Protein 2NUG (pdb70)

Secondary structure (DSSP, 8-state):
-HHHHHHHHT---SSHHHHHHHHB-TTT-SSS-SHHHHHHHHHHHHHHHHHHHHHT-TT--HHHHHHHHHHHTSHHHHHHHHHTTTGGGT-BS-TT---HHHHHHHHHHHHHHHHHHTTS-HHHHHHHHHHHHHHHHHHHHHTT-SPP-HHHHHHHHHHHHHS---EEEEEEEES-GGG-EEEEEEEETTEEEEEEESSHHHHHHHHHHHHHHHH-/-HHHHHHHHT---SSHHHHHHHHB-TTT-SSS-SHHHHHHHHHHHHHHHHHHHHHT-TT--HHHHHHHHHHHTSHHHHHHHHHTTTGGGT-BS-TT---HHHHHHHHHHHHHHHHHHTTS-HHHHHHHHHHHHHHHHHHHHHTT-S---HHHHHHHHHHHHHS---EEEEEEEES-GGG-EEEEEEEETTEEEEEEESSHHHHHHHHHHHHHHHHHT-

B-factor: mean 33.01, std 14.07, range [10.71, 100.24]

Foldseek 3Di:
DVVLLCVLLVHDFPDVLLQVLLQEDCVQPVPRHQPVLLVVLLVLVLVLQLVLQCVVVVPDDCVVSVLLSVQCSDLVNLLVLCVSSVSVVRHDDPPPPDDSVSSSSSSSSNLSSRCVRVVNPSVVSSVSVCVRPVVVSVCCVVVVVRDDQLQVVLQVVLCVVPVDHKDKDWDDWDDDPVAIKTKMWIDDDHQIFIAIDRDSSNRVSRNSVVSVVVVD/DVVLLCVLLVHDFPDVLLQLLLQEDCVQPVPRHQPVLLVVLLVLVLVLQLVLQCVVCVPDDCVVSVLLSVQCSDLVNLLVLCVSSVSVVRHDDPPPPDDSVSSSSSSSSNLSSRCVRVVNPSVVSSVSCCVRPVVVSVVCVVVVVGDDQLQVVLQVVLCVVPVDHKDKDWDDWDDDPVAIKTKMWIDDDPDIFIAIDRDSSRRVSRRSVVRVVVVVVD

Nearest PDB structures (foldseek):
  4m2z-assembly1_A  TM=9.885E-01  e=1.593E-30  Aquifex aeolicus VF5
  2ez6-assembly1_B  TM=8.522E-01  e=1.344E-29  Aquifex aeolicus
  1rc7-assembly1_A  TM=7.054E-01  e=2.836E-31  Aquifex aeolicus
  1yz9-assembly1_B  TM=6.960E-01  e=2.785E-30  Aquifex aeolicus
  1yyw-assembly1_B  TM=7.011E-01  e=6.052E-28  Aquifex aeolicus

Sequence (434 aa):
MLEQLEKKLGYTFKDKSLLEKALTHVSYSKKEHYETLEFLGDALVNFFIVDLLVQYSPNKREGFLSPLKAYLISEEFFNLLAQKLELHKFIRIKRGKINETIIGDVFEALWAAVYIDSGRDANFTRELFYKLFKEDILSAIKEGRVKKDYKTILQEITQKRWKERPEYRLISVEGPHHKKKFIVEAKIKEYRTLGEGKSKKEAEQRAAEELIKLLEMLEQLEKKLGYTFKDKSLLEKALTHVSYSKKEHYETLEFLGDALVNFFIVDLLVQYSPNKREGFLSPLKAYLISEEFFNLLAQKLELHKFIRIKRGKINETIIGDVFEALWAAVYIDSGRDANFTRELFYKLFKEDILSAIKEGRVKKDYKTILQEITQKRWKERPEYRLISVEGPHHKKKFIVEAKIKEYRTLGEGKSKKEAEQRAAEELIKLLEES

Radius of gyration: 24.14 Å; Cα contacts (8 Å, |Δi|>4): 653; chains: 2; bounding box: 55×58×57 Å

Solvent-accessible surface area: 23612 Å² total; per-residue (Å²): 163,32,111,100,0,12,167,68,1,55,35,97,4,189,64,84,46,27,0,56,43,0,0,8,19,22,58,133,35,154,178,79,14,1,24,10,7,35,19,0,0,43,6,0,0,27,0,0,0,0,0,0,6,5,75,116,26,80,144,76,96,55,58,94,1,45,78,26,36,65,21,0,41,30,80,62,9,2,16,85,7,2,118,100,0,57,1,95,120,20,15,82,15,141,215,78,92,60,81,105,69,13,28,4,29,0,0,15,0,0,0,0,0,0,0,40,20,32,62,48,44,0,35,75,0,20,87,13,0,16,167,28,0,51,126,49,0,30,32,5,45,173,117,53,124,15,128,109,74,64,58,54,65,0,64,102,45,0,63,171,124,68,163,79,157,11,116,43,119,82,79,34,57,105,42,68,158,163,130,69,93,30,45,2,17,0,62,8,97,151,86,113,19,98,7,89,5,171,48,106,134,48,0,29,70,112,0,0,56,76,0,17,131,91,23,158,140,23,136,93,0,11,176,65,1,57,31,99,4,192,63,77,35,25,0,57,55,0,0,7,30,36,75,133,34,165,181,70,25,2,23,20,12,35,20,0,0,44,5,0,0,25,0,0,0,0,0,0,5,4,66,106,26,72,126,72,96,54,56,97,1,44,77,24,36,66,21,0,41,31,80,83,8,3,21,85,7,2,118,112,1,56,0,81,109,4,15,74,18,142,229,80,114,59,64,85,65,17,29,4,29,0,0,14,0,0,0,0,0,0,0,39,19,33,62,45,47,0,35,83,0,21,87,18,0,14,172,26,0,48,122,53,0,22,28,1,39,161,113,55,128,28,123,127,67,54,57,56,64,0,63,102,38,0,57,172,128,70,176,74,151,17,103,58,128,82,76,44,59,94,48,63,158,168,144,74,78,25,42,3,15,0,56,5,84,149,66,114,18,100,7,95,8,139,43,114,141,51,0,29,40,111,0,0,51,84,0,15,100,58,7,134,149,92

Structure (mmCIF, N/CA/C/O backbone):
data_2NUG
#
_entry.id   2NUG
#
_cell.length_a   95.4
_cell.length_b   119.9
_cell.length_c   58.9
_cell.angle_alpha   90.0
_cell.angle_beta   90.0
_cell.angle_gamma   90.0
#
_symmetry.space_group_name_H-M   'P 21 21 2'
#
loop_
_entity.id
_entity.type
_entity.pdbx_description
1 polymer "5'-R(P*AP*AP*GP*GP*UP*CP*AP*UP*UP*CP*G)-3'"
2 polymer "5'-R(P*AP*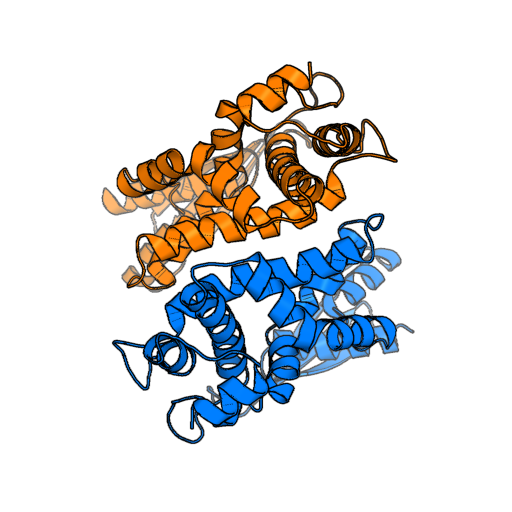GP*UP*GP*GP*CP*CP*UP*UP*GP*C)-3'"
3 polymer 'Ribonuclease III'
4 non-polymer 'MAGNESIUM ION'
5 water water
#
loop_
_atom_site.group_PDB
_atom_site.id
_atom_site.type_symbol
_atom_site.label_atom_id
_atom_site.label_alt_id
_atom_site.label_comp_id
_atom_site.label_asym_id
_atom_site.label_entity_id
_atom_site.label_seq_id
_atom_site.pdbx_PDB_ins_code
_atom_site.Cartn_x
_atom_site.Cartn_y
_atom_site.Cartn_z
_atom_site.occupancy
_atom_site.B_iso_or_equiv
_atom_site.auth_seq_id
_atom_site.auth_comp_id
_atom_site.auth_asym_id
_atom_site.auth_atom_id
_atom_site.pdbx_PDB_model_num
ATOM 1035 N N . MET E 3 3 ? 5.689 13.763 49.569 1.00 53.23 3 MET A N 1
ATOM 1036 C CA . MET E 3 3 ? 6.816 12.785 49.534 1.00 53.26 3 MET A CA 1
ATOM 1037 C C . MET E 3 3 ? 7.337 12.612 48.110 1.00 49.11 3 MET A C 1
ATOM 1038 O O . MET E 3 3 ? 6.561 12.568 47.156 1.00 48.92 3 MET A O 1
ATOM 1043 N N . LEU E 3 4 ? 8.656 12.504 47.984 1.00 45.24 4 LEU A N 1
ATOM 1044 C CA . LEU E 3 4 ? 9.322 12.352 46.695 1.00 42.43 4 LEU A CA 1
ATOM 1045 C C . LEU E 3 4 ? 8.844 11.178 45.843 1.00 39.81 4 LEU A C 1
ATOM 1046 O O . LEU E 3 4 ? 8.816 11.272 44.617 1.00 37.59 4 LEU A O 1
ATOM 1051 N N . GLU E 3 5 ? 8.481 10.070 46.482 1.00 35.29 5 GLU A N 1
ATOM 1052 C CA . GLU E 3 5 ? 8.031 8.891 45.748 1.00 36.26 5 GLU A CA 1
ATOM 1053 C C . GLU E 3 5 ? 6.803 9.177 44.894 1.00 33.13 5 GLU A C 1
ATOM 1054 O O . GLU E 3 5 ? 6.661 8.640 43.794 1.00 29.80 5 GLU A O 1
ATOM 1060 N N . GLN E 3 6 ? 5.911 10.014 45.410 1.00 32.10 6 GLN A N 1
ATOM 1061 C CA . GLN E 3 6 ? 4.699 10.358 44.682 1.00 32.77 6 GLN A CA 1
ATOM 1062 C C . GLN E 3 6 ? 5.031 11.131 43.409 1.00 31.47 6 GLN A C 1
ATOM 1063 O O . GLN E 3 6 ? 4.391 10.946 42.373 1.00 29.36 6 GLN A O 1
ATOM 1069 N N . LEU E 3 7 ? 6.031 12.002 43.486 1.00 27.48 7 LEU A N 1
ATOM 1070 C CA . LEU E 3 7 ? 6.428 12.768 42.308 1.00 26.82 7 LEU A CA 1
ATOM 1071 C C . LEU E 3 7 ? 7.104 11.846 41.292 1.00 25.56 7 LEU A C 1
ATOM 1072 O O . LEU E 3 7 ? 6.882 11.958 40.086 1.00 25.42 7 LEU A O 1
ATOM 1077 N N . GLU E 3 8 ? 7.934 10.930 41.780 1.00 26.62 8 GLU A N 1
ATOM 1078 C CA . GLU E 3 8 ? 8.614 10.000 40.886 1.00 25.79 8 GLU A CA 1
ATOM 1079 C C . GLU E 3 8 ? 7.575 9.169 40.141 1.00 25.47 8 GLU A C 1
ATOM 1080 O O . GLU E 3 8 ? 7.755 8.837 38.970 1.00 25.13 8 GLU A O 1
ATOM 1086 N N . LYS E 3 9 ? 6.485 8.836 40.823 1.00 28.61 9 LYS A N 1
ATOM 1087 C CA . LYS E 3 9 ? 5.424 8.051 40.202 1.00 28.68 9 LYS A CA 1
ATOM 1088 C C . LYS E 3 9 ? 4.752 8.850 39.084 1.00 25.58 9 LYS A C 1
ATOM 1089 O O . LYS E 3 9 ? 4.434 8.303 38.028 1.00 28.73 9 LYS A O 1
ATOM 1095 N N . LYS E 3 10 ? 4.535 10.142 39.319 1.00 25.28 10 LYS A N 1
ATOM 1096 C CA . LYS E 3 10 ? 3.912 11.002 38.313 1.00 25.33 10 LYS A CA 1
ATOM 1097 C C . LYS E 3 10 ? 4.845 11.185 37.121 1.00 27.17 10 LYS A C 1
ATOM 1098 O O . LYS E 3 10 ? 4.401 11.242 35.975 1.00 26.74 10 LYS A O 1
ATOM 1104 N N . LEU E 3 11 ? 6.140 11.288 37.404 1.00 24.63 11 LEU A N 1
ATOM 1105 C CA . LEU E 3 11 ? 7.152 11.469 36.363 1.00 27.10 11 LEU A CA 1
ATOM 1106 C C . LEU E 3 11 ? 7.406 10.194 35.576 1.00 28.20 11 LEU A C 1
ATOM 1107 O O . LEU E 3 11 ? 7.728 10.239 34.390 1.00 30.78 11 LEU A O 1
ATOM 1112 N N . GLY E 3 12 ? 7.267 9.058 36.247 1.00 26.07 12 GLY A N 1
ATOM 1113 C CA . GLY E 3 12 ? 7.525 7.787 35.599 1.00 27.48 12 GLY A CA 1
ATOM 1114 C C . GLY E 3 12 ? 9.022 7.521 35.632 1.00 28.11 12 GLY A C 1
ATOM 1115 O O . GLY E 3 12 ? 9.558 6.806 34.785 1.00 24.54 12 GLY A O 1
ATOM 1116 N N . TYR E 3 13 ? 9.701 8.107 36.615 1.00 23.00 13 TYR A N 1
ATOM 1117 C CA . TYR E 3 13 ? 11.143 7.924 36.763 1.00 22.41 13 TYR A CA 1
ATOM 1118 C C . TYR E 3 13 ? 11.551 7.904 38.225 1.00 23.81 13 TYR A C 1
ATOM 1119 O O . TYR E 3 13 ? 11.133 8.754 39.009 1.00 26.00 13 TYR A O 1
ATOM 1128 N N . THR E 3 14 ? 12.380 6.928 38.585 1.00 23.17 14 THR A N 1
ATOM 1129 C CA . THR E 3 14 ? 12.865 6.802 39.952 1.00 22.87 14 THR A CA 1
ATOM 1130 C C . THR E 3 14 ? 14.317 7.257 39.992 1.00 23.64 14 THR A C 1
ATOM 1131 O O . THR E 3 14 ? 15.155 6.746 39.249 1.00 22.38 14 THR A O 1
ATOM 1135 N N . PHE E 3 15 ? 14.611 8.225 40.853 1.00 23.44 15 PHE A N 1
ATOM 1136 C CA . PHE E 3 15 ? 15.969 8.740 40.966 1.00 24.96 15 PHE A CA 1
ATOM 1137 C C . PHE E 3 15 ? 16.916 7.800 41.693 1.00 24.37 15 PHE A C 1
ATOM 1138 O O . PHE E 3 15 ? 16.516 7.081 42.606 1.00 23.66 15 PHE A O 1
ATOM 1146 N N . LYS E 3 16 ? 18.178 7.807 41.273 1.00 20.43 16 LYS A N 1
ATOM 1147 C CA . LYS E 3 16 ? 19.195 7.005 41.935 1.00 21.98 16 LYS A CA 1
ATOM 1148 C C . LYS E 3 16 ? 19.705 7.886 43.074 1.00 27.42 16 LYS A C 1
ATOM 1149 O O . LYS E 3 16 ? 19.890 7.424 44.197 1.00 25.54 16 LYS A O 1
ATOM 1155 N N . ASP E 3 17 ? 19.926 9.164 42.772 1.00 27.78 17 ASP A N 1
ATOM 1156 C CA . ASP E 3 17 ? 20.400 10.127 43.768 1.00 25.46 17 ASP A CA 1
ATOM 1157 C C . ASP E 3 17 ? 19.226 11.022 44.161 1.00 26.61 17 ASP A C 1
ATOM 1158 O O . ASP E 3 17 ? 18.931 12.009 43.484 1.00 26.52 17 ASP A O 1
ATOM 1163 N N . LYS E 3 18 ? 18.561 10.673 45.257 1.00 27.73 18 LYS A N 1
ATOM 1164 C CA . LYS E 3 18 ? 17.409 11.431 45.732 1.00 28.25 18 LYS A CA 1
ATOM 1165 C C . LYS E 3 18 ? 17.736 12.892 46.038 1.00 28.68 18 LYS A C 1
ATOM 1166 O O . LYS E 3 18 ? 16.856 13.748 45.981 1.00 28.13 18 LYS A O 1
ATOM 1172 N N . SER E 3 19 ? 18.994 13.180 46.355 1.00 30.03 19 SER A N 1
ATOM 1173 C CA . SER E 3 19 ? 19.383 14.550 46.684 1.00 31.54 19 SER A CA 1
ATOM 1174 C C . SER E 3 19 ? 19.292 15.468 45.470 1.00 31.72 19 SER A C 1
ATOM 1175 O O . SER E 3 19 ? 19.125 16.680 45.606 1.00 28.92 19 SER A O 1
ATOM 1178 N N . LEU E 3 20 ? 19.400 14.880 44.283 1.00 30.19 20 LEU A N 1
ATOM 1179 C CA . LEU E 3 20 ? 19.323 15.630 43.040 1.00 27.75 20 LEU A CA 1
ATOM 1180 C C . LEU E 3 20 ? 17.881 16.103 42.849 1.00 25.12 20 LEU A C 1
ATOM 1181 O O . LEU E 3 20 ? 17.634 17.247 42.470 1.00 24.49 20 LEU A O 1
ATOM 1186 N N . LEU E 3 21 ? 16.928 15.217 43.122 1.00 21.88 21 LEU A N 1
ATOM 1187 C CA . LEU E 3 21 ? 15.520 15.562 43.003 1.00 21.83 21 LEU A CA 1
ATOM 1188 C C . LEU E 3 21 ? 15.167 16.608 44.060 1.00 21.57 21 LEU A C 1
ATOM 1189 O O . LEU E 3 21 ? 14.464 17.576 43.776 1.00 23.96 21 LEU A O 1
ATOM 1194 N N . GLU E 3 22 ? 15.668 16.415 45.279 1.00 24.89 22 GLU A N 1
ATOM 1195 C CA . GLU E 3 22 ? 15.405 17.355 46.367 1.00 26.31 22 GLU A CA 1
ATOM 1196 C C . GLU E 3 22 ? 15.914 18.749 46.019 1.00 22.64 22 GLU A C 1
ATOM 1197 O O . GLU E 3 22 ? 15.239 19.745 46.273 1.00 25.62 22 GLU A O 1
ATOM 1203 N N . LYS E 3 23 ? 17.104 18.812 45.435 1.00 24.48 23 LYS A N 1
ATOM 1204 C CA . LYS E 3 23 ? 17.703 20.086 45.046 1.00 25.48 23 LYS A CA 1
ATOM 1205 C C . LYS E 3 23 ? 16.812 20.819 44.040 1.00 22.74 23 LYS A C 1
ATOM 1206 O O . LYS E 3 23 ? 16.583 22.022 44.161 1.00 20.38 23 LYS A O 1
ATOM 1212 N N . ALA E 3 24 ? 16.308 20.085 43.051 1.00 19.89 24 ALA A N 1
ATOM 1213 C CA . ALA E 3 24 ? 15.450 20.666 42.021 1.00 19.46 24 ALA A CA 1
ATOM 1214 C C . ALA E 3 24 ? 14.161 21.263 42.582 1.00 24.01 24 ALA A C 1
ATOM 1215 O O . ALA E 3 24 ? 13.597 22.193 42.005 1.00 20.70 24 ALA A O 1
ATOM 1217 N N . LEU E 3 25 ? 13.700 20.728 43.708 1.00 19.71 25 LEU A N 1
ATOM 1218 C CA . LEU E 3 25 ? 12.459 21.194 44.329 1.00 22.36 25 LEU A CA 1
ATOM 1219 C C . LEU E 3 25 ? 12.664 22.254 45.414 1.00 23.24 25 LEU A C 1
ATOM 1220 O O . LEU E 3 25 ? 11.698 22.827 45.916 1.00 25.12 25 LEU A O 1
ATOM 1225 N N . THR E 3 26 ? 13.917 22.525 45.757 1.00 22.59 26 THR A N 1
ATOM 1226 C CA . THR E 3 26 ? 14.226 23.472 46.830 1.00 24.88 26 THR A CA 1
ATOM 1227 C C . THR E 3 26 ? 14.618 24.893 46.432 1.00 23.08 26 THR A C 1
ATOM 1228 O O . THR E 3 26 ? 15.594 25.101 45.714 1.00 23.16 26 THR A O 1
ATOM 1232 N N . HIS E 3 27 ? 13.864 25.869 46.933 1.00 23.25 27 HIS A N 1
ATOM 1233 C CA . HIS E 3 27 ? 14.131 27.277 46.654 1.00 24.42 27 HIS A CA 1
ATOM 1234 C C . HIS E 3 27 ? 15.311 27.753 47.513 1.00 28.84 27 HIS A C 1
ATOM 1235 O O . HIS E 3 27 ? 15.477 27.316 48.654 1.00 23.72 27 HIS A O 1
ATOM 1242 N N . VAL E 3 28 ? 16.123 28.649 46.957 1.00 26.15 28 VAL A N 1
ATOM 1243 C CA . VAL E 3 28 ? 17.304 29.164 47.644 1.00 31.49 28 VAL A CA 1
ATOM 1244 C C . VAL E 3 28 ? 16.997 29.807 48.997 1.00 37.41 28 VAL A C 1
ATOM 1245 O O . VAL E 3 28 ? 17.844 29.809 49.892 1.00 32.55 28 VAL A O 1
ATOM 1249 N N . SER E 3 29 ? 15.788 30.338 49.155 1.00 39.39 29 SER A N 1
ATOM 1250 C CA . SER E 3 29 ? 15.405 30.969 50.414 1.00 43.88 29 SER A CA 1
ATOM 1251 C C . SER E 3 29 ? 15.215 29.903 51.484 1.00 44.98 29 SER A C 1
ATOM 1252 O O . SER E 3 29 ? 15.197 30.200 52.679 1.00 51.81 29 SER A O 1
ATOM 1255 N N . TYR E 3 30 ? 15.083 28.658 51.041 1.00 44.76 30 TYR A N 1
ATOM 1256 C CA . TYR E 3 30 ? 14.876 27.537 51.941 1.00 41.76 30 TYR A CA 1
ATOM 1257 C C . TYR E 3 30 ? 16.200 26.861 52.272 1.00 41.55 30 TYR A C 1
ATOM 1258 O O . TYR E 3 30 ? 16.367 26.292 53.351 1.00 41.85 30 TYR A O 1
ATOM 1267 N N . SER E 3 31 ? 17.141 26.935 51.333 1.00 35.41 31 SER A N 1
ATOM 1268 C CA . SER E 3 31 ? 18.461 26.340 51.505 1.00 31.21 31 SER A CA 1
ATOM 1269 C C . SER E 3 31 ? 19.468 27.019 50.583 1.00 36.70 31 SER A C 1
ATOM 1270 O O . SER E 3 31 ? 19.288 27.041 49.366 1.00 33.38 31 SER A O 1
ATOM 1273 N N . LYS E 3 32 ? 20.532 27.563 51.163 1.00 33.86 32 LYS A N 1
ATOM 1274 C CA . LYS E 3 32 ? 21.554 28.247 50.383 1.00 40.11 32 LYS A CA 1
ATOM 1275 C C . LYS E 3 32 ? 22.613 27.290 49.859 1.00 42.62 32 LYS A C 1
ATOM 1276 O O . LYS E 3 32 ? 23.445 27.668 49.035 1.00 46.63 32 LYS A O 1
ATOM 1282 N N . LYS E 3 33 ? 22.587 26.052 50.338 1.00 47.17 33 LYS A N 1
ATOM 1283 C CA . LYS E 3 33 ? 23.561 25.061 49.898 1.00 49.95 33 LYS A CA 1
ATOM 1284 C C . LYS E 3 33 ? 23.027 24.238 48.735 1.00 47.84 33 LYS A C 1
ATOM 1285 O O . LYS E 3 33 ? 23.651 24.165 47.677 1.00 50.19 33 LYS A O 1
ATOM 1291 N N . GLU E 3 34 ? 21.869 23.622 48.936 1.00 45.56 34 GLU A N 1
ATOM 1292 C CA . GLU E 3 34 ? 21.262 22.794 47.908 1.00 42.74 34 GLU A CA 1
ATOM 1293 C C . GLU E 3 34 ? 19.921 23.332 47.429 1.00 37.85 34 GLU A C 1
ATOM 1294 O O . GLU E 3 34 ? 18.877 23.050 48.013 1.00 34.70 34 GLU A O 1
ATOM 1300 N N . HIS E 3 35 ? 19.963 24.116 46.358 1.00 27.76 35 HIS A N 1
ATOM 1301 C CA . HIS E 3 35 ? 18.755 24.684 45.782 1.00 25.61 35 HIS A CA 1
ATOM 1302 C C . HIS E 3 35 ? 18.768 24.433 44.275 1.00 23.54 35 HIS A C 1
ATOM 1303 O O . HIS E 3 35 ? 19.742 23.906 43.737 1.00 23.13 35 HIS A O 1
ATOM 1310 N N . TYR E 3 36 ? 17.696 24.822 43.600 1.00 21.97 36 TYR A N 1
ATOM 1311 C CA . TYR E 3 36 ? 17.546 24.560 42.170 1.00 20.82 36 TYR A CA 1
ATOM 1312 C C . TYR E 3 36 ? 18.130 25.534 41.149 1.00 20.34 36 TYR A C 1
ATOM 1313 O O . TYR E 3 36 ? 18.044 25.268 39.955 1.00 20.68 36 TYR A O 1
ATOM 1322 N N . GLU E 3 37 ? 18.732 26.636 41.588 1.00 19.41 37 GLU A N 1
ATOM 1323 C CA . GLU E 3 37 ? 19.215 27.633 40.627 1.00 20.34 37 GLU A CA 1
ATOM 1324 C C . GLU E 3 37 ? 20.138 27.177 39.497 1.00 21.55 37 GLU A C 1
ATOM 1325 O O . GLU E 3 37 ? 19.968 27.621 38.355 1.00 21.55 37 GLU A O 1
ATOM 1331 N N . THR E 3 38 ? 21.107 26.309 39.785 1.00 17.72 38 THR A N 1
ATOM 1332 C CA . THR E 3 38 ? 22.010 25.852 38.733 1.00 19.01 38 THR A CA 1
ATOM 1333 C C . THR E 3 38 ? 21.322 24.836 37.821 1.00 21.64 38 THR A C 1
ATOM 1334 O O . THR E 3 38 ? 21.534 24.830 36.604 1.00 18.25 38 THR A O 1
ATOM 1338 N N . LEU E 3 39 ? 20.509 23.970 38.413 1.00 16.38 39 LEU A N 1
ATOM 1339 C CA . LEU E 3 39 ? 19.763 22.986 37.634 1.00 19.49 39 LEU A CA 1
ATOM 1340 C C . LEU E 3 39 ? 18.793 23.725 36.705 1.00 18.10 39 LEU A C 1
ATOM 1341 O O . LEU E 3 39 ? 18.565 23.309 35.569 1.00 17.07 39 LEU A O 1
ATOM 1346 N N . GLU E 3 40 ? 18.228 24.828 37.189 1.00 17.94 40 GLU A N 1
ATOM 1347 C CA . GLU E 3 40 ? 17.286 25.607 36.382 1.00 18.28 40 GLU A CA 1
ATOM 1348 C C . GLU E 3 40 ? 17.981 26.171 35.146 1.00 14.86 40 GLU A C 1
ATOM 1349 O O . GLU E 3 40 ? 17.417 26.200 34.047 1.00 16.69 40 GLU A O 1
ATOM 1355 N N . PHE E 3 41 ? 19.209 26.634 35.338 1.00 16.38 41 PHE A N 1
ATOM 1356 C CA . PHE E 3 41 ? 20.004 27.184 34.247 1.00 18.80 41 PHE A CA 1
ATOM 1357 C C . PHE E 3 41 ? 20.170 26.118 33.160 1.00 16.97 41 PHE A C 1
ATOM 1358 O O . PHE E 3 41 ? 19.972 26.380 31.969 1.00 17.03 41 PHE A O 1
ATOM 1366 N N . LEU E 3 42 ? 20.528 24.905 33.572 1.00 17.14 42 LEU A N 1
ATOM 1367 C CA . LEU E 3 42 ? 20.697 23.807 32.628 1.00 15.04 42 LEU A CA 1
ATOM 1368 C C . LEU E 3 42 ? 19.350 23.360 32.050 1.00 15.15 42 LEU A C 1
ATOM 1369 O O . LEU E 3 42 ? 19.239 23.080 30.851 1.00 16.45 42 LEU A O 1
ATOM 1374 N N . GLY E 3 43 ? 18.338 23.295 32.916 1.00 15.40 43 GLY A N 1
ATOM 1375 C CA . GLY E 3 43 ? 17.010 22.859 32.509 1.00 14.28 43 GLY A CA 1
ATOM 1376 C C . GLY E 3 43 ? 16.384 23.714 31.424 1.00 15.62 43 GLY A C 1
ATOM 1377 O O . GLY E 3 43 ? 15.693 23.207 30.535 1.00 15.55 43 GLY A O 1
ATOM 1378 N N . ASP E 3 44 ? 16.600 25.022 31.511 1.00 14.53 44 ASP A N 1
ATOM 1379 C CA . ASP E 3 44 ? 16.083 25.936 30.505 1.00 13.81 44 ASP A CA 1
ATOM 1380 C C . ASP E 3 44 ? 16.611 25.531 29.123 1.00 16.89 44 ASP A C 1
ATOM 1381 O O . ASP E 3 44 ? 15.846 25.411 28.171 1.00 15.08 44 ASP A O 1
ATOM 1386 N N . ALA E 3 45 ? 17.921 25.306 29.014 1.00 15.05 45 ALA A N 1
ATOM 1387 C CA . ALA E 3 45 ? 18.507 24.932 27.729 1.00 15.43 45 ALA A CA 1
ATOM 1388 C C . ALA E 3 45 ? 18.058 23.553 27.263 1.00 14.00 45 ALA A C 1
ATOM 1389 O O . ALA E 3 45 ? 17.840 23.335 26.073 1.00 16.05 45 ALA A O 1
ATOM 1391 N N . LEU E 3 46 ? 17.930 22.626 28.201 1.00 13.91 46 LEU A N 1
ATOM 1392 C CA . LEU E 3 46 ? 17.508 21.270 27.889 1.00 13.18 46 LEU A CA 1
ATOM 1393 C C . LEU E 3 46 ? 16.062 21.225 27.383 1.00 13.50 46 LEU A C 1
ATOM 1394 O O . LEU E 3 46 ? 15.781 20.685 26.312 1.00 16.34 46 LEU A O 1
ATOM 1399 N N . VAL E 3 47 ? 15.144 21.797 28.155 1.00 14.20 47 VAL A N 1
ATOM 1400 C CA . VAL E 3 47 ? 13.741 21.789 27.755 1.00 15.12 47 VAL A CA 1
ATOM 1401 C C . VAL E 3 47 ? 13.518 22.616 26.487 1.00 16.53 47 VAL A C 1
ATOM 1402 O O . VAL E 3 47 ? 12.721 22.231 25.632 1.00 17.30 47 VAL A O 1
ATOM 1406 N N . ASN E 3 48 ? 14.219 23.744 26.343 1.00 13.52 48 ASN A N 1
ATOM 1407 C CA . ASN E 3 48 ? 14.065 24.538 25.124 1.00 12.59 48 ASN A CA 1
ATOM 1408 C C . ASN E 3 48 ? 14.405 23.655 23.926 1.00 17.10 48 ASN A C 1
ATOM 1409 O O . ASN E 3 48 ? 13.720 23.688 22.909 1.00 16.55 48 ASN A O 1
ATOM 1414 N N . PHE E 3 49 ? 15.470 22.868 24.052 1.00 14.79 49 PHE A N 1
ATOM 1415 C CA . PHE E 3 49 ? 15.867 21.949 22.989 1.00 14.40 49 PHE A CA 1
ATOM 1416 C C . PHE E 3 49 ? 14.763 20.904 22.721 1.00 16.06 49 PHE A C 1
ATOM 1417 O O . PHE E 3 49 ? 14.432 20.634 21.560 1.00 17.33 49 PHE A O 1
ATOM 1425 N N . PHE E 3 50 ? 14.193 20.325 23.777 1.00 18.06 50 PHE A N 1
ATOM 1426 C CA . PHE E 3 50 ? 13.128 19.325 23.601 1.00 15.84 50 PHE A CA 1
ATOM 1427 C C . PHE E 3 50 ? 11.969 19.904 22.799 1.00 17.67 50 PHE A C 1
ATOM 1428 O O . PHE E 3 50 ? 11.449 19.257 21.890 1.00 17.43 50 PHE A O 1
ATOM 1436 N N . ILE E 3 51 ? 11.556 21.119 23.155 1.00 17.88 51 ILE A N 1
ATOM 1437 C CA . ILE E 3 51 ? 10.442 21.785 22.479 1.00 17.55 51 ILE A CA 1
ATOM 1438 C C . ILE E 3 51 ? 10.762 22.127 21.025 1.00 19.03 51 ILE A C 1
ATOM 1439 O O . ILE E 3 51 ? 9.967 21.855 20.122 1.00 19.11 51 ILE A O 1
ATOM 1444 N N . VAL E 3 52 ? 11.921 22.734 20.793 1.00 14.13 52 VAL A N 1
ATOM 1445 C CA . VAL E 3 52 ? 12.302 23.095 19.438 1.00 16.27 52 VAL A CA 1
ATOM 1446 C C . VAL E 3 52 ? 12.394 21.859 18.545 1.00 18.50 52 VAL A C 1
ATOM 1447 O O . VAL E 3 52 ? 11.962 21.883 17.388 1.00 18.68 52 VAL A O 1
ATOM 1451 N N . ASP E 3 53 ? 12.944 20.774 19.081 1.00 18.74 53 ASP A N 1
ATOM 1452 C CA . ASP E 3 53 ? 13.084 19.553 18.298 1.00 19.45 53 ASP A CA 1
ATOM 1453 C C . ASP E 3 53 ? 11.710 19.009 17.932 1.00 19.04 53 ASP A C 1
ATOM 1454 O O . ASP E 3 53 ? 11.477 18.584 16.797 1.00 20.35 53 ASP A O 1
ATOM 1459 N N . LEU E 3 54 ? 10.788 19.045 18.886 1.00 17.88 54 LEU A N 1
ATOM 1460 C CA . LEU E 3 54 ? 9.440 18.545 18.619 1.00 17.53 54 LEU A CA 1
ATOM 1461 C C . LEU E 3 54 ? 8.768 19.388 17.537 1.00 21.14 54 LEU A C 1
ATOM 1462 O O . LEU E 3 54 ? 8.101 18.855 16.653 1.00 19.89 54 LEU A O 1
ATOM 1467 N N . LEU E 3 55 ? 8.951 20.703 17.596 1.00 18.79 55 LEU A N 1
ATOM 1468 C CA . LEU E 3 55 ? 8.346 21.582 16.600 1.00 21.16 55 LEU A CA 1
ATOM 1469 C C . LEU E 3 55 ? 8.874 21.284 15.200 1.00 23.95 55 LEU A C 1
ATOM 1470 O O . LEU E 3 55 ? 8.104 21.164 14.244 1.00 19.37 55 LEU A O 1
ATOM 1475 N N . VAL E 3 56 ? 10.189 21.161 15.075 1.00 19.90 56 VAL A N 1
ATOM 1476 C CA . VAL E 3 56 ? 10.786 20.885 13.774 1.00 19.48 56 VAL A CA 1
ATOM 1477 C C . VAL E 3 56 ? 10.426 19.492 13.264 1.00 23.45 56 VAL A C 1
ATOM 1478 O O . VAL E 3 56 ? 10.201 19.303 12.064 1.00 26.08 56 VAL A O 1
ATOM 1482 N N . GLN E 3 57 ? 10.363 18.523 14.171 1.00 23.09 57 GLN A N 1
ATOM 1483 C CA . GLN E 3 57 ? 10.018 17.155 13.792 1.00 25.89 57 GLN A CA 1
ATOM 1484 C C . GLN E 3 57 ? 8.649 17.071 13.118 1.00 28.67 57 GLN A C 1
ATOM 1485 O O . GLN E 3 57 ? 8.473 16.339 12.146 1.00 29.41 57 GLN A O 1
ATOM 1491 N N . TYR E 3 58 ? 7.678 17.813 13.640 1.00 26.03 58 TYR A N 1
ATOM 1492 C CA . TYR E 3 58 ? 6.329 17.784 13.082 1.00 33.42 58 TYR A CA 1
ATOM 1493 C C . TYR E 3 58 ? 6.020 18.837 12.025 1.00 39.13 58 TYR A C 1
ATOM 1494 O O . TYR E 3 58 ? 4.884 18.938 11.554 1.00 40.53 58 TYR A O 1
ATOM 1503 N N . SER E 3 59 ? 7.036 19.609 11.650 1.00 36.86 59 SER A N 1
ATOM 1504 C CA . SER E 3 59 ? 6.909 20.643 10.625 1.00 37.40 59 SER A CA 1
ATOM 1505 C C . SER E 3 59 ? 8.300 20.869 10.032 1.00 39.84 59 SER A C 1
ATOM 1506 O O . SER E 3 59 ? 8.815 21.988 10.024 1.00 32.97 59 SER A O 1
ATOM 1509 N N . PRO E 3 60 ? 8.924 19.796 9.521 1.00 39.81 60 PRO A N 1
ATOM 1510 C CA . PRO E 3 60 ? 10.261 19.832 8.923 1.00 41.63 60 PRO A CA 1
ATOM 1511 C C . PRO E 3 60 ? 10.442 20.852 7.806 1.00 46.05 60 PRO A C 1
ATOM 1512 O O . PRO E 3 60 ? 11.543 21.363 7.596 1.00 46.96 60 PRO A O 1
ATOM 1516 N N . ASN E 3 61 ? 9.363 21.145 7.087 1.00 48.14 61 ASN A N 1
ATOM 1517 C CA . ASN E 3 61 ? 9.438 22.082 5.973 1.00 47.48 61 ASN A CA 1
ATOM 1518 C C . ASN E 3 61 ? 8.917 23.480 6.277 1.00 44.18 61 ASN A C 1
ATOM 1519 O O . ASN E 3 61 ? 8.738 24.287 5.365 1.00 43.32 61 ASN A O 1
ATOM 1524 N N . LYS E 3 62 ? 8.676 23.771 7.552 1.00 39.33 62 LYS A N 1
ATOM 1525 C CA . LYS E 3 62 ? 8.194 25.091 7.939 1.00 33.84 62 LYS A CA 1
ATOM 1526 C C . LYS E 3 62 ? 9.369 25.987 8.324 1.00 32.65 62 LYS A C 1
ATOM 1527 O O . LYS E 3 62 ? 10.352 25.526 8.909 1.00 29.74 62 LYS A O 1
ATOM 1533 N N . ARG E 3 63 ? 9.258 27.269 7.994 1.00 30.79 63 ARG A N 1
ATOM 1534 C CA . ARG E 3 63 ? 10.319 28.225 8.284 1.00 31.36 63 ARG A CA 1
ATOM 1535 C C . ARG E 3 63 ? 10.360 28.683 9.739 1.00 31.19 63 ARG A C 1
ATOM 1536 O O . ARG E 3 63 ? 9.428 28.453 10.514 1.00 26.37 63 ARG A O 1
ATOM 1544 N N . GLU E 3 64 ? 11.465 29.330 10.095 1.00 26.93 64 GLU A N 1
ATOM 1545 C CA . GLU E 3 64 ? 11.680 29.839 11.441 1.00 27.83 64 GLU A CA 1
ATOM 1546 C C . GLU E 3 64 ? 10.612 30.861 11.831 1.00 25.27 64 GLU A C 1
ATOM 1547 O O . GLU E 3 64 ? 10.269 30.999 13.007 1.00 24.83 64 GLU A O 1
ATOM 1553 N N . GLY E 3 65 ? 10.088 31.574 10.837 1.00 24.23 65 GLY A N 1
ATOM 1554 C CA . GLY E 3 65 ? 9.067 32.577 11.086 1.00 23.49 65 GLY A CA 1
ATOM 1555 C C . GLY E 3 65 ? 7.738 31.980 11.507 1.00 24.12 65 GLY A C 1
ATOM 1556 O O . GLY E 3 65 ? 6.894 32.660 12.085 1.00 26.52 65 GLY A O 1
ATOM 1557 N N . PHE E 3 66 ? 7.544 30.703 11.206 1.00 27.09 66 PHE A N 1
ATOM 1558 C CA . PHE E 3 66 ? 6.317 30.011 11.577 1.00 27.28 66 PHE A CA 1
ATOM 1559 C C . PHE E 3 66 ? 6.516 29.300 12.914 1.00 27.43 66 PHE A C 1
ATOM 1560 O O . PHE E 3 66 ? 5.670 29.368 13.808 1.00 26.65 66 PHE A O 1
ATOM 1568 N N . LEU E 3 67 ? 7.657 28.631 13.043 1.00 21.49 67 LEU A N 1
ATOM 1569 C CA . LEU E 3 67 ? 7.985 27.868 14.239 1.00 21.35 67 LEU A CA 1
ATOM 1570 C C . LEU E 3 67 ? 8.406 28.670 15.466 1.00 21.54 67 LEU A C 1
ATOM 1571 O O . LEU E 3 67 ? 8.082 28.292 16.591 1.00 21.83 67 LEU A O 1
ATOM 1576 N N . SER E 3 68 ? 9.124 29.770 15.265 1.00 22.20 68 SER A N 1
ATOM 1577 C CA . SER E 3 68 ? 9.592 30.547 16.409 1.00 24.39 68 SER A CA 1
ATOM 1578 C C . SER E 3 68 ? 8.479 31.151 17.260 1.00 23.24 68 SER A C 1
ATOM 1579 O O . SER E 3 68 ? 8.583 31.175 18.483 1.00 22.27 68 SER A O 1
ATOM 1582 N N . PRO E 3 69 ? 7.403 31.658 16.630 1.00 24.01 69 PRO A N 1
ATOM 1583 C CA . PRO E 3 69 ? 6.314 32.235 17.426 1.00 23.41 69 PRO A CA 1
ATOM 1584 C C . PRO E 3 69 ? 5.701 31.164 18.332 1.00 22.87 69 PRO A C 1
ATOM 1585 O O . PRO E 3 69 ? 5.289 31.447 19.456 1.00 24.38 69 PRO A O 1
ATOM 1589 N N . LEU E 3 70 ? 5.639 29.932 17.829 1.00 21.69 70 LEU A N 1
ATOM 1590 C CA . LEU E 3 70 ? 5.106 28.818 18.604 1.00 19.59 70 LEU A CA 1
ATOM 1591 C C . LEU E 3 70 ? 6.060 28.528 19.764 1.00 18.46 70 LEU A C 1
ATOM 1592 O O . LEU E 3 70 ? 5.646 28.393 20.912 1.00 18.81 70 LEU A O 1
ATOM 1597 N N . LYS E 3 71 ? 7.345 28.431 19.443 1.00 20.19 71 LYS A N 1
ATOM 1598 C CA . LYS E 3 71 ? 8.376 28.180 20.441 1.00 16.86 71 LYS A CA 1
ATOM 1599 C C . LYS E 3 71 ? 8.328 29.231 21.547 1.00 17.08 71 LYS A C 1
ATOM 1600 O O . LYS E 3 71 ? 8.403 28.903 22.727 1.00 17.33 71 LYS A O 1
ATOM 1606 N N . ALA E 3 72 ? 8.202 30.494 21.148 1.00 18.53 72 ALA A N 1
ATOM 1607 C CA . ALA E 3 72 ? 8.185 31.613 22.087 1.00 18.94 72 ALA A CA 1
ATOM 1608 C C . ALA E 3 72 ? 7.167 31.442 23.203 1.00 19.08 72 ALA A C 1
ATOM 1609 O O . ALA E 3 72 ? 7.403 31.865 24.336 1.00 18.75 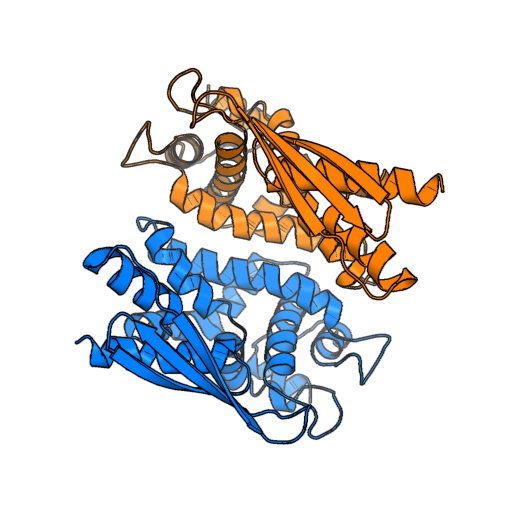72 ALA A O 1
ATOM 1611 N N . TYR E 3 73 ? 6.033 30.825 22.884 1.00 18.69 73 TYR A N 1
ATOM 1612 C CA . TYR E 3 73 ? 5.017 30.595 23.897 1.00 17.63 73 TYR A CA 1
ATOM 1613 C C . TYR E 3 73 ? 5.251 29.271 24.629 1.00 16.77 73 TYR A C 1
ATOM 1614 O O . TYR E 3 73 ? 5.128 29.199 25.851 1.00 20.14 73 TYR A O 1
ATOM 1623 N N . LEU E 3 74 ? 5.606 28.237 23.874 1.00 16.58 74 LEU A N 1
ATOM 1624 C CA . LEU E 3 74 ? 5.814 26.911 24.441 1.00 16.80 74 LEU A CA 1
ATOM 1625 C C . LEU E 3 74 ? 6.996 26.756 25.401 1.00 19.82 74 LEU A C 1
ATOM 1626 O O . LEU E 3 74 ? 7.049 25.785 26.160 1.00 21.18 74 LEU A O 1
ATOM 1631 N N . ILE E 3 75 ? 7.938 27.695 25.380 1.00 16.27 75 ILE A N 1
ATOM 1632 C CA . ILE E 3 75 ? 9.064 27.616 26.314 1.00 17.35 75 ILE A CA 1
ATOM 1633 C C . ILE E 3 75 ? 8.899 28.701 27.380 1.00 19.57 75 ILE A C 1
ATOM 1634 O O . ILE E 3 75 ? 9.795 28.932 28.195 1.00 18.56 75 ILE A O 1
ATOM 1639 N N . SER E 3 76 ? 7.740 29.357 27.378 1.00 17.37 76 SER A N 1
ATOM 1640 C CA . SER E 3 76 ? 7.465 30.427 28.334 1.00 17.32 76 SER A CA 1
ATOM 1641 C C . SER E 3 76 ? 7.110 29.918 29.720 1.00 16.33 76 SER A C 1
ATOM 1642 O O . SER E 3 76 ? 6.635 28.794 29.894 1.00 18.18 76 SER A O 1
ATOM 1645 N N . GLU E 3 77 ? 7.340 30.768 30.713 1.00 20.01 77 GLU A N 1
ATOM 1646 C CA . GLU E 3 77 ? 7.030 30.441 32.094 1.00 18.03 77 GLU A CA 1
ATOM 1647 C C . GLU E 3 77 ? 5.551 30.069 32.204 1.00 21.38 77 GLU A C 1
ATOM 1648 O O . GLU E 3 77 ? 5.190 29.131 32.915 1.00 22.28 77 GLU A O 1
ATOM 1654 N N . GLU E 3 78 ? 4.698 30.802 31.496 1.00 20.99 78 GLU A N 1
ATOM 1655 C CA . GLU E 3 78 ? 3.269 30.513 31.557 1.00 22.03 78 GLU A CA 1
ATOM 1656 C C . GLU E 3 78 ? 2.954 29.100 31.095 1.00 20.35 78 GLU A C 1
ATOM 1657 O O . GLU E 3 78 ? 2.224 28.374 31.768 1.00 20.00 78 GLU A O 1
ATOM 1663 N N . PHE E 3 79 ? 3.496 28.701 29.948 1.00 18.98 79 PHE A N 1
ATOM 1664 C CA . PHE E 3 79 ? 3.207 27.365 29.465 1.00 18.16 79 PHE A CA 1
ATOM 1665 C C . PHE E 3 79 ? 3.797 26.298 30.386 1.00 20.24 79 PHE A C 1
ATOM 1666 O O . PHE E 3 79 ? 3.184 25.252 30.606 1.00 19.37 79 PHE A O 1
ATOM 1674 N N . PHE E 3 80 ? 4.982 26.554 30.937 1.00 19.28 80 PHE A N 1
ATOM 1675 C CA . PHE E 3 80 ? 5.584 25.575 31.839 1.00 19.42 80 PHE A CA 1
ATOM 1676 C C . PHE E 3 80 ? 4.714 25.387 33.080 1.00 20.88 80 PHE A C 1
ATOM 1677 O O . PHE E 3 80 ? 4.663 24.300 33.643 1.00 18.38 80 PHE A O 1
ATOM 1685 N N . ASN E 3 81 ? 4.034 26.445 33.514 1.00 18.08 81 ASN A N 1
ATOM 1686 C CA . ASN E 3 81 ? 3.157 26.323 34.674 1.00 21.66 81 ASN A CA 1
ATOM 1687 C C . ASN E 3 81 ? 1.992 25.398 34.327 1.00 21.21 81 ASN A C 1
ATOM 1688 O O . ASN E 3 81 ? 1.529 24.632 35.167 1.00 22.70 81 ASN A O 1
ATOM 1693 N N . LEU E 3 82 ? 1.531 25.462 33.084 1.00 19.08 82 LEU A N 1
ATOM 1694 C CA . LEU E 3 82 ? 0.425 24.608 32.656 1.00 21.02 82 LEU A CA 1
ATOM 1695 C C . LEU E 3 82 ? 0.882 23.146 32.618 1.00 23.96 82 LEU A C 1
ATOM 1696 O O . LEU E 3 82 ? 0.161 22.252 33.060 1.00 22.58 82 LEU A O 1
ATOM 1701 N N . LEU E 3 83 ? 2.086 22.904 32.108 1.00 22.61 83 LEU A N 1
ATOM 1702 C CA . LEU E 3 83 ? 2.608 21.542 32.052 1.00 20.76 83 LEU A CA 1
ATOM 1703 C C . LEU E 3 83 ? 2.861 21.022 33.464 1.00 21.32 83 LEU A C 1
ATOM 1704 O O . LEU E 3 83 ? 2.629 19.846 33.756 1.00 25.94 83 LEU A O 1
ATOM 1709 N N . ALA E 3 84 ? 3.329 21.904 34.342 1.00 24.07 84 ALA A N 1
ATOM 1710 C CA . ALA E 3 84 ? 3.630 21.527 35.723 1.00 25.69 84 ALA A CA 1
ATOM 1711 C C . ALA E 3 84 ? 2.398 21.050 36.487 1.00 29.99 84 ALA A C 1
ATOM 1712 O O . ALA E 3 84 ? 2.503 20.208 37.378 1.00 25.36 84 ALA A O 1
ATOM 1714 N N . GLN E 3 85 ? 1.234 21.595 36.143 1.00 33.93 85 GLN A N 1
ATOM 1715 C CA . GLN E 3 85 ? -0.005 21.210 36.808 1.00 38.70 85 GLN A CA 1
ATOM 1716 C C . GLN E 3 85 ? -0.207 19.703 36.748 1.00 39.68 85 GLN A C 1
ATOM 1717 O O . GLN E 3 85 ? -0.656 19.091 37.716 1.00 42.24 85 GLN A O 1
ATOM 1723 N N . LYS E 3 86 ? 0.134 19.109 35.609 1.00 38.22 86 LYS A N 1
ATOM 1724 C CA . LYS E 3 86 ? -0.009 17.672 35.424 1.00 42.29 86 LYS A CA 1
ATOM 1725 C C . LYS E 3 86 ? 0.799 16.896 36.456 1.00 43.02 86 LYS A C 1
ATOM 1726 O O . LYS E 3 86 ? 0.521 15.726 36.719 1.00 47.03 86 LYS A O 1
ATOM 1732 N N . LEU E 3 87 ? 1.798 17.549 37.042 1.00 34.84 87 LEU A N 1
ATOM 1733 C CA . LEU E 3 87 ? 2.638 16.908 38.044 1.00 32.72 87 LEU A CA 1
ATOM 1734 C C . LEU E 3 87 ? 2.323 17.412 39.451 1.00 28.39 87 LEU A C 1
ATOM 1735 O O . LEU E 3 87 ? 2.956 16.985 40.417 1.00 27.91 87 LEU A O 1
ATOM 1740 N N . GLU E 3 88 ? 1.344 18.310 39.563 1.00 29.63 88 GLU A N 1
ATOM 1741 C CA . GLU E 3 88 ? 0.979 18.892 40.858 1.00 29.27 88 GLU A CA 1
ATOM 1742 C C . GLU E 3 88 ? 2.281 19.337 41.503 1.00 29.46 88 GLU A C 1
ATOM 1743 O O . GLU E 3 88 ? 2.456 19.261 42.716 1.00 25.50 88 GLU A O 1
ATOM 1749 N N . LEU E 3 89 ? 3.195 19.803 40.662 1.00 31.87 89 LEU A N 1
ATOM 1750 C CA . LEU E 3 89 ? 4.511 20.230 41.102 1.00 32.78 89 LEU A CA 1
ATOM 1751 C C . LEU E 3 89 ? 4.495 21.134 42.332 1.00 33.09 89 LEU A C 1
ATOM 1752 O O . LEU E 3 89 ? 5.342 21.001 43.217 1.00 31.06 89 LEU A O 1
ATOM 1757 N N . HIS E 3 90 ? 3.524 22.038 42.404 1.00 32.74 90 HIS A N 1
ATOM 1758 C CA . HIS E 3 90 ? 3.445 22.961 43.532 1.00 35.92 90 HIS A CA 1
ATOM 1759 C C . HIS E 3 90 ? 3.432 22.289 44.906 1.00 37.96 90 HIS A C 1
ATOM 1760 O O . HIS E 3 90 ? 3.909 22.867 45.881 1.00 38.30 90 HIS A O 1
ATOM 1767 N N . LYS E 3 91 ? 2.900 21.073 44.994 1.00 39.29 91 LYS A N 1
ATOM 1768 C CA . LYS E 3 91 ? 2.838 20.387 46.281 1.00 39.47 91 LYS A CA 1
ATOM 1769 C C . LYS E 3 91 ? 4.141 19.719 46.717 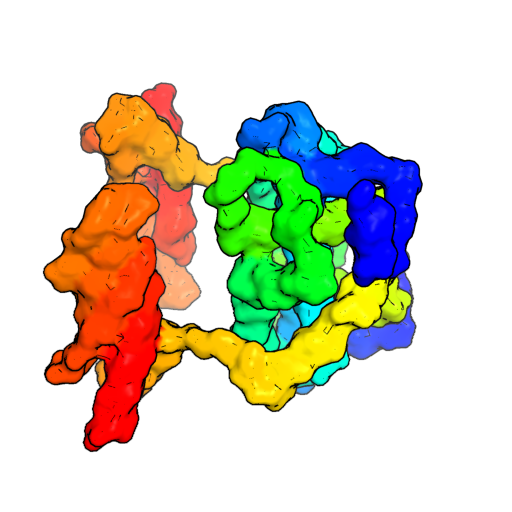1.00 38.53 91 LYS A C 1
ATOM 1770 O O . LYS E 3 91 ? 4.225 19.186 47.821 1.00 36.18 91 LYS A O 1
ATOM 1776 N N . PHE E 3 92 ? 5.159 19.758 45.865 1.00 32.11 92 PHE A N 1
ATOM 1777 C CA . PHE E 3 92 ? 6.441 19.131 46.188 1.00 31.73 92 PHE A CA 1
ATOM 1778 C C . PHE E 3 92 ? 7.564 20.138 46.411 1.00 29.11 92 PHE A C 1
ATOM 1779 O O . PHE E 3 92 ? 8.645 19.779 46.876 1.00 30.40 92 PHE A O 1
ATOM 1787 N N . ILE E 3 93 ? 7.303 21.394 46.076 1.00 29.77 93 ILE A N 1
ATOM 1788 C CA . ILE E 3 93 ? 8.303 22.445 46.211 1.00 26.73 93 ILE A CA 1
ATOM 1789 C C . ILE E 3 93 ? 8.613 22.788 47.665 1.00 32.11 93 ILE A C 1
ATOM 1790 O O . ILE E 3 93 ? 7.708 22.997 48.475 1.00 28.84 93 ILE A O 1
ATOM 1795 N N . ARG E 3 94 ? 9.901 22.831 47.988 1.00 26.98 94 ARG A N 1
ATOM 1796 C CA . ARG E 3 94 ? 10.337 23.153 49.339 1.00 30.95 94 ARG A CA 1
ATOM 1797 C C . ARG E 3 94 ? 10.648 24.637 49.430 1.00 29.31 94 ARG A C 1
ATOM 1798 O O . ARG E 3 94 ? 11.682 25.110 48.955 1.00 28.17 94 ARG A O 1
ATOM 1806 N N . ILE E 3 95 ? 9.719 25.365 50.033 1.00 33.16 95 ILE A N 1
ATOM 1807 C CA . ILE E 3 95 ? 9.830 26.804 50.200 1.00 34.01 95 ILE A CA 1
ATOM 1808 C C . ILE E 3 95 ? 8.780 27.197 51.235 1.00 39.46 95 ILE A C 1
ATOM 1809 O O . ILE E 3 95 ? 7.798 26.476 51.428 1.00 37.72 95 ILE A O 1
ATOM 1814 N N . LYS E 3 96 ? 8.986 28.329 51.899 1.00 42.87 96 LYS A N 1
ATOM 1815 C CA . LYS E 3 96 ? 8.050 28.790 52.917 1.00 54.13 96 LYS A CA 1
ATOM 1816 C C . LYS E 3 96 ? 6.615 28.768 52.401 1.00 56.09 96 LYS A C 1
ATOM 1817 O O . LYS E 3 96 ? 6.344 29.145 51.260 1.00 54.06 96 LYS A O 1
ATOM 1823 N N . ARG E 3 97 ? 5.701 28.314 53.251 1.00 61.58 97 ARG A N 1
ATOM 1824 C CA . ARG E 3 97 ? 4.292 28.235 52.889 1.00 64.91 97 ARG A CA 1
ATOM 1825 C C . ARG E 3 97 ? 3.757 29.587 52.423 1.00 63.59 97 ARG A C 1
ATOM 1826 O O . ARG E 3 97 ? 3.958 30.608 53.082 1.00 63.56 97 ARG A O 1
ATOM 1834 N N . GLY E 3 98 ? 3.092 29.583 51.270 1.00 61.53 98 GLY A N 1
ATOM 1835 C CA . GLY E 3 98 ? 2.529 30.807 50.725 1.00 56.31 98 GLY A CA 1
ATOM 1836 C C . GLY E 3 98 ? 3.491 31.651 49.905 1.00 53.62 98 GLY A C 1
ATOM 1837 O O . GLY E 3 98 ? 3.129 32.733 49.444 1.00 49.76 98 GLY A O 1
ATOM 1838 N N . LYS E 3 99 ? 4.712 31.162 49.710 1.00 50.92 99 LYS A N 1
ATOM 1839 C CA . LYS E 3 99 ? 5.710 31.905 48.949 1.00 48.62 99 LYS A CA 1
ATOM 1840 C C . LYS E 3 99 ? 5.780 31.457 47.488 1.00 45.37 99 LYS A C 1
ATOM 1841 O O . LYS E 3 99 ? 6.447 32.086 46.667 1.00 44.47 99 LYS A O 1
ATOM 1847 N N . ILE E 3 100 ? 5.082 30.373 47.166 1.00 39.96 100 ILE A N 1
ATOM 1848 C CA . ILE E 3 100 ? 5.074 29.840 45.807 1.00 36.76 100 ILE A CA 1
ATOM 1849 C C . ILE E 3 100 ? 4.274 30.704 44.833 1.00 38.23 100 ILE A C 1
ATOM 1850 O O . ILE E 3 100 ? 3.155 31.114 45.133 1.00 39.69 100 ILE A O 1
ATOM 1855 N N . ASN E 3 101 ? 4.862 30.987 43.673 1.00 32.62 101 ASN A N 1
ATOM 1856 C CA . ASN E 3 101 ? 4.189 31.758 42.631 1.00 30.95 101 ASN A CA 1
ATOM 1857 C C . ASN E 3 101 ? 4.558 31.143 41.286 1.00 26.46 101 ASN A C 1
ATOM 1858 O O . ASN E 3 101 ? 5.280 30.150 41.243 1.00 28.09 101 ASN A O 1
ATOM 1863 N N . GLU E 3 102 ? 4.067 31.723 40.194 1.00 26.25 102 GLU A N 1
ATOM 1864 C CA . GLU E 3 102 ? 4.337 31.172 38.869 1.00 25.42 102 GLU A CA 1
ATOM 1865 C C . GLU E 3 102 ? 5.813 31.170 38.483 1.00 24.65 102 GLU A C 1
ATOM 1866 O O . GLU E 3 102 ? 6.266 30.291 37.750 1.00 21.70 102 GLU A O 1
ATOM 1872 N N . THR E 3 103 ? 6.562 32.147 38.980 1.00 20.98 103 THR A N 1
ATOM 1873 C CA . THR E 3 103 ? 7.986 32.225 38.684 1.00 22.20 103 THR A CA 1
ATOM 1874 C C . THR E 3 103 ? 8.687 30.999 39.261 1.00 23.77 103 THR A C 1
ATOM 1875 O O . THR E 3 103 ? 9.473 30.338 38.581 1.00 22.78 103 THR A O 1
ATOM 1879 N N . ILE E 3 104 ? 8.391 30.704 40.523 1.00 21.08 104 ILE A N 1
ATOM 1880 C CA . ILE E 3 104 ? 8.986 29.568 41.216 1.00 21.02 104 ILE A CA 1
ATOM 1881 C C . ILE E 3 104 ? 8.614 28.252 40.544 1.00 22.44 104 ILE A C 1
ATOM 1882 O O . ILE E 3 104 ? 9.470 27.404 40.308 1.00 20.65 104 ILE A O 1
ATOM 1887 N N . ILE E 3 105 ? 7.330 28.078 40.246 1.00 18.86 105 ILE A N 1
ATOM 1888 C CA . ILE E 3 105 ? 6.880 26.850 39.595 1.00 22.23 105 ILE A CA 1
ATOM 1889 C C . ILE E 3 105 ? 7.573 26.649 38.244 1.00 19.03 105 ILE A C 1
ATOM 1890 O O . ILE E 3 105 ? 7.975 25.534 37.902 1.00 20.52 105 ILE A O 1
ATOM 1895 N N . GLY E 3 106 ? 7.712 27.731 37.485 1.00 16.72 106 GLY A N 1
ATOM 1896 C CA . GLY E 3 106 ? 8.358 27.642 36.188 1.00 17.35 106 GLY A CA 1
ATOM 1897 C C . GLY E 3 106 ? 9.826 27.282 36.317 1.00 18.59 106 GLY A C 1
ATOM 1898 O O . GLY E 3 106 ? 10.359 26.522 35.505 1.00 18.09 106 GLY A O 1
ATOM 1899 N N . ASP E 3 107 ? 10.484 27.817 37.341 1.00 16.65 107 ASP A N 1
ATOM 1900 C CA . ASP E 3 107 ? 11.905 27.534 37.542 1.00 17.69 107 ASP A CA 1
ATOM 1901 C C . ASP E 3 107 ? 12.117 26.096 37.994 1.00 21.29 107 ASP A C 1
ATOM 1902 O O . ASP E 3 107 ? 13.041 25.431 37.532 1.00 16.86 107 ASP A O 1
ATOM 1907 N N . VAL E 3 108 ? 11.259 25.615 38.890 1.00 17.40 108 VAL A N 1
ATOM 1908 C CA . VAL E 3 108 ? 11.369 24.243 39.376 1.00 17.56 108 VAL A CA 1
ATOM 1909 C C . VAL E 3 108 ? 11.109 23.252 38.244 1.00 19.94 108 VAL A C 1
ATOM 1910 O O . VAL E 3 108 ? 11.745 22.199 38.174 1.00 20.00 108 VAL A O 1
ATOM 1914 N N . PHE E 3 109 ? 10.179 23.588 37.356 1.00 18.88 109 PHE A N 1
ATOM 1915 C CA . PHE E 3 109 ? 9.874 22.718 36.227 1.00 18.53 109 PHE A CA 1
ATOM 1916 C C . PHE E 3 109 ? 11.144 22.505 35.398 1.00 16.48 109 PHE A C 1
ATOM 1917 O O . PHE E 3 109 ? 11.484 21.380 35.036 1.00 15.96 109 PHE A O 1
ATOM 1925 N N . GLU E 3 110 ? 11.851 23.590 35.098 1.00 14.93 110 GLU A N 1
ATOM 1926 C CA . GLU E 3 110 ? 13.082 23.462 34.326 1.00 13.87 110 GLU A CA 1
ATOM 1927 C C . GLU E 3 110 ? 14.139 22.678 35.107 1.00 16.07 110 GLU A C 1
ATOM 1928 O O . GLU E 3 110 ? 14.803 21.797 34.555 1.00 17.77 110 GLU A O 1
ATOM 1934 N N . ALA E 3 111 ? 14.285 22.985 36.393 1.00 15.34 111 ALA A N 1
ATOM 1935 C CA . ALA E 3 111 ? 15.281 22.305 37.225 1.00 17.72 111 ALA A CA 1
ATOM 1936 C C . ALA E 3 111 ? 15.011 20.808 37.332 1.00 19.09 111 ALA A C 1
ATOM 1937 O O . ALA E 3 111 ? 15.937 19.998 37.355 1.00 15.82 111 ALA A O 1
ATOM 1939 N N . LEU E 3 112 ? 13.735 20.451 37.416 1.00 15.89 112 LEU A N 1
ATOM 1940 C CA . LEU E 3 112 ? 13.342 19.053 37.531 1.00 17.73 112 LEU A CA 1
ATOM 1941 C C . LEU E 3 112 ? 13.843 18.248 36.340 1.00 17.89 112 LEU A C 1
ATOM 1942 O O . LEU E 3 112 ? 14.334 17.128 36.493 1.00 17.30 112 LEU A O 1
ATOM 1947 N N . TRP E 3 113 ? 13.726 18.818 35.146 1.00 17.49 113 TRP A N 1
ATOM 1948 C CA . TRP E 3 113 ? 14.178 18.108 33.963 1.00 18.56 113 TRP A CA 1
ATOM 1949 C C . TRP E 3 113 ? 15.695 18.006 33.878 1.00 17.99 113 TRP A C 1
ATOM 1950 O O . TRP E 3 113 ? 16.223 17.010 33.379 1.00 15.40 113 TRP A O 1
ATOM 1961 N N . ALA E 3 114 ? 16.397 19.017 34.381 1.00 16.28 114 ALA A N 1
ATOM 1962 C CA . ALA E 3 114 ? 17.858 18.970 34.395 1.00 16.36 114 ALA A CA 1
ATOM 1963 C C . ALA E 3 114 ? 18.259 17.871 35.384 1.00 16.77 114 ALA A C 1
ATOM 1964 O O . ALA E 3 114 ? 19.252 17.174 35.181 1.00 18.97 114 ALA A O 1
ATOM 1966 N N . ALA E 3 115 ? 17.482 17.733 36.456 1.00 17.95 115 ALA A N 1
ATOM 1967 C CA . ALA E 3 115 ? 17.753 16.721 37.479 1.00 17.20 115 ALA A CA 1
ATOM 1968 C C . ALA E 3 115 ? 17.606 15.306 36.921 1.00 18.31 115 ALA A C 1
ATOM 1969 O O . ALA E 3 115 ? 18.416 14.427 37.216 1.00 17.51 115 ALA A O 1
ATOM 1971 N N . VAL E 3 116 ? 16.561 15.082 36.130 1.00 18.51 116 VAL A N 1
ATOM 1972 C CA . VAL E 3 116 ? 16.353 13.769 35.522 1.00 18.47 116 VAL A CA 1
ATOM 1973 C C . VAL E 3 116 ? 17.508 13.503 34.554 1.00 19.46 116 VAL A C 1
ATOM 1974 O O . VAL E 3 116 ? 18.084 12.410 34.519 1.00 16.19 116 VAL A O 1
ATOM 1978 N N . TYR E 3 117 ? 17.842 14.515 33.767 1.00 17.47 117 TYR A N 1
ATOM 1979 C CA . TYR E 3 117 ? 18.922 14.400 32.800 1.00 18.77 117 TYR A CA 1
ATOM 1980 C C . TYR E 3 117 ? 20.223 14.000 33.491 1.00 22.06 117 TYR A C 1
ATOM 1981 O O . TYR E 3 117 ? 20.887 13.046 33.078 1.00 16.38 117 TYR A O 1
ATOM 1990 N N . ILE E 3 11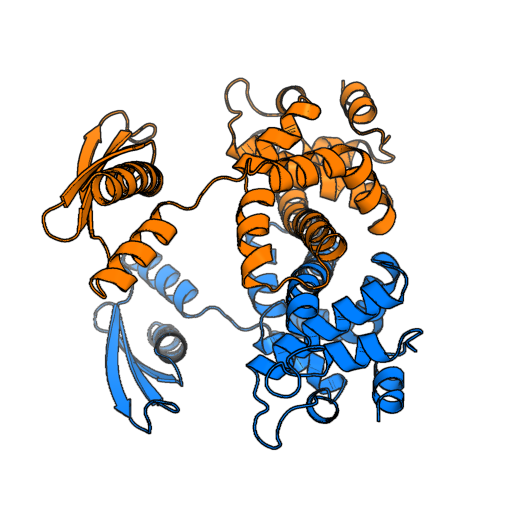8 ? 20.582 14.712 34.553 1.00 18.56 118 ILE A N 1
ATOM 1991 C CA . ILE E 3 118 ? 21.817 14.399 35.265 1.00 16.29 118 ILE A CA 1
ATOM 1992 C C . ILE E 3 118 ? 21.760 13.034 35.952 1.00 18.87 118 ILE A C 1
ATOM 1993 O O . ILE E 3 118 ? 22.679 12.227 35.814 1.00 18.76 118 ILE A O 1
ATOM 1998 N N . ASP E 3 119 ? 20.665 12.763 36.652 1.00 16.79 119 ASP A N 1
ATOM 1999 C CA . ASP E 3 119 ? 20.531 11.502 37.366 1.00 21.42 119 ASP A CA 1
ATOM 2000 C C . ASP E 3 119 ? 20.558 10.284 36.457 1.00 20.63 119 ASP A C 1
ATOM 2001 O O . ASP E 3 119 ? 21.012 9.209 36.865 1.00 21.36 119 ASP A O 1
ATOM 2006 N N . SER E 3 120 ? 20.087 10.447 35.227 1.00 17.49 120 SER A N 1
ATOM 2007 C CA . SER E 3 120 ? 20.062 9.338 34.277 1.00 20.90 120 SER A CA 1
ATOM 2008 C C . SER E 3 120 ? 21.435 9.095 33.653 1.00 24.33 120 SER A C 1
ATOM 2009 O O . SER E 3 120 ? 21.584 8.232 32.785 1.00 25.73 120 SER A O 1
ATOM 2012 N N . GLY E 3 121 ? 22.434 9.851 34.098 1.00 22.44 121 GLY A N 1
ATOM 2013 C CA . GLY E 3 121 ? 23.771 9.714 33.542 1.00 22.95 121 GLY A CA 1
ATOM 2014 C C . GLY E 3 121 ? 23.910 10.612 32.324 1.00 23.00 121 GLY A C 1
ATOM 2015 O O . GLY E 3 121 ? 24.615 10.286 31.367 1.00 22.73 121 GLY A O 1
ATOM 2016 N N . ARG E 3 122 ? 23.237 11.761 32.372 1.00 18.29 122 ARG A N 1
ATOM 2017 C CA . ARG E 3 122 ? 23.242 12.715 31.270 1.00 18.39 122 ARG A CA 1
ATOM 2018 C C . ARG E 3 122 ? 22.795 12.050 29.979 1.00 19.25 122 ARG A C 1
ATOM 2019 O O . ARG E 3 122 ? 23.440 12.162 28.939 1.00 19.59 122 ARG A O 1
ATOM 2027 N N . ASP E 3 123 ? 21.667 11.351 30.062 1.00 19.62 123 ASP A N 1
ATOM 2028 C CA . ASP E 3 123 ? 21.104 10.671 28.909 1.00 18.29 123 ASP A CA 1
ATOM 2029 C C . ASP E 3 123 ? 20.079 11.618 28.295 1.00 20.61 123 ASP A C 1
ATOM 2030 O O . ASP E 3 123 ? 18.917 11.622 28.699 1.00 18.37 123 ASP A O 1
ATOM 2035 N N . ALA E 3 124 ? 20.515 12.421 27.328 1.00 17.91 124 ALA A N 1
ATOM 2036 C CA . ALA E 3 124 ? 19.633 13.380 26.680 1.00 19.36 124 ALA A CA 1
ATOM 2037 C C . ALA E 3 124 ? 18.495 12.691 25.926 1.00 21.89 124 ALA A C 1
ATOM 2038 O O . ALA E 3 124 ? 17.357 13.154 25.959 1.00 19.40 124 ALA A O 1
ATOM 2040 N N . ASN E 3 125 ? 18.793 11.582 25.252 1.00 21.22 125 ASN A N 1
ATOM 2041 C CA . ASN E 3 125 ? 17.759 10.869 24.500 1.00 22.61 125 ASN A CA 1
ATOM 2042 C C . ASN E 3 125 ? 16.673 10.348 25.429 1.00 16.54 125 ASN A C 1
ATOM 2043 O O . ASN E 3 125 ? 15.482 10.480 25.143 1.00 20.13 125 ASN A O 1
ATOM 2048 N N . PHE E 3 126 ? 17.088 9.744 26.539 1.00 15.39 126 PHE A N 1
ATOM 2049 C CA . PHE E 3 126 ? 16.140 9.207 27.507 1.00 19.57 126 PHE A CA 1
ATOM 2050 C C . PHE E 3 126 ? 15.251 10.306 28.070 1.00 18.93 126 PHE A C 1
ATOM 2051 O O . PHE E 3 126 ? 14.030 10.177 28.126 1.00 18.90 126 PHE A O 1
ATOM 2059 N N . THR E 3 127 ? 15.881 11.385 28.509 1.00 16.76 127 THR A N 1
ATOM 2060 C CA . THR E 3 127 ? 15.140 12.482 29.114 1.00 16.67 127 THR A CA 1
ATOM 2061 C C . THR E 3 127 ? 14.172 13.137 28.129 1.00 15.48 127 THR A C 1
ATOM 2062 O O . THR E 3 127 ? 13.050 13.491 28.501 1.00 16.58 127 THR A O 1
ATOM 2066 N N . ARG E 3 128 ? 14.596 13.284 26.877 1.00 16.67 128 ARG A N 1
ATOM 2067 C CA . ARG E 3 128 ? 13.742 13.879 25.852 1.00 17.81 128 ARG A CA 1
ATOM 2068 C C . ARG E 3 128 ? 12.498 13.015 25.648 1.00 19.64 128 ARG A C 1
ATOM 2069 O O . ARG E 3 128 ? 11.372 13.523 25.585 1.00 19.95 128 ARG A O 1
ATOM 2077 N N . GLU E 3 129 ? 12.695 11.705 25.559 1.00 16.40 129 GLU A N 1
ATOM 2078 C CA . GLU E 3 129 ? 11.558 10.816 25.345 1.00 19.87 129 GLU A CA 1
ATOM 2079 C C . GLU E 3 129 ? 10.635 10.737 26.558 1.00 19.24 129 GLU A C 1
ATOM 2080 O O . GLU E 3 129 ? 9.422 10.562 26.408 1.00 22.71 129 GLU A O 1
ATOM 2086 N N . LEU E 3 130 ? 11.189 10.866 27.761 1.00 20.31 130 LEU A N 1
ATOM 2087 C CA . LEU E 3 130 ? 10.355 10.835 28.956 1.00 18.49 130 LEU A CA 1
ATOM 2088 C C . LEU E 3 130 ? 9.507 12.114 28.961 1.00 22.18 130 LEU A C 1
ATOM 2089 O O . LEU E 3 130 ? 8.317 12.088 29.299 1.00 20.38 130 LEU A O 1
ATOM 2094 N N . PHE E 3 131 ? 10.131 13.230 28.585 1.00 17.27 131 PHE A N 1
ATOM 2095 C CA . PHE E 3 131 ? 9.436 14.518 28.528 1.00 20.34 131 PHE A CA 1
ATOM 2096 C C . PHE E 3 131 ? 8.289 14.414 27.519 1.00 18.52 131 PHE A C 1
ATOM 2097 O O . PHE E 3 131 ? 7.179 14.879 27.778 1.00 19.38 131 PHE A O 1
ATOM 2105 N N . TYR E 3 132 ? 8.555 13.796 26.372 1.00 16.49 132 TYR A N 1
ATOM 2106 C CA . TYR E 3 132 ? 7.514 13.641 25.357 1.00 17.51 132 TYR A CA 1
ATOM 2107 C C . TYR E 3 132 ? 6.415 12.684 25.816 1.00 21.78 132 TYR A C 1
ATOM 2108 O O . TYR E 3 132 ? 5.235 12.889 25.517 1.00 19.94 132 TYR A O 1
ATOM 2117 N N . LYS E 3 133 ? 6.798 11.625 26.523 1.00 19.33 133 LYS A N 1
ATOM 2118 C CA . LYS E 3 133 ? 5.807 10.667 27.003 1.00 22.89 133 LYS A CA 1
ATOM 2119 C C . LYS E 3 133 ? 4.758 11.419 27.813 1.00 25.17 133 LYS A C 1
ATOM 2120 O O . LYS E 3 133 ? 3.559 11.159 27.707 1.00 25.27 133 LYS A O 1
ATOM 2126 N N . LEU E 3 134 ? 5.224 12.375 28.609 1.00 19.69 134 LEU A N 1
ATOM 2127 C CA . LEU E 3 134 ? 4.349 13.167 29.455 1.00 19.46 134 LEU A CA 1
ATOM 2128 C C . LEU E 3 134 ? 3.662 14.353 28.791 1.00 23.89 134 LEU A C 1
ATOM 2129 O O . LEU E 3 134 ? 2.480 14.599 29.038 1.00 24.19 134 LEU A O 1
ATOM 2134 N N . PHE E 3 135 ? 4.383 15.070 27.931 1.00 20.72 135 PHE A N 1
ATOM 2135 C CA . PHE E 3 135 ? 3.836 16.292 27.345 1.00 21.33 135 PHE A CA 1
ATOM 2136 C C . PHE E 3 135 ? 3.700 16.450 25.830 1.00 22.72 135 PHE A C 1
ATOM 2137 O O . PHE E 3 135 ? 3.128 17.441 25.364 1.00 23.32 135 PHE A O 1
ATOM 2145 N N . LYS E 3 136 ? 4.224 15.511 25.055 1.00 19.39 136 LYS A N 1
ATOM 2146 C CA . LYS E 3 136 ? 4.146 15.642 23.609 1.00 19.57 136 LYS A CA 1
ATOM 2147 C C . LYS E 3 136 ? 2.725 15.896 23.101 1.00 22.00 136 LYS A C 1
ATOM 2148 O O . LYS E 3 136 ? 2.490 16.830 22.337 1.00 22.74 136 LYS A O 1
ATOM 2154 N N . GLU E 3 137 ? 1.778 15.060 23.512 1.00 21.84 137 GLU A N 1
ATOM 2155 C CA . GLU E 3 137 ? 0.401 15.245 23.062 1.00 25.01 137 GLU A CA 1
ATOM 2156 C C . GLU E 3 137 ? -0.204 16.554 23.565 1.00 25.37 137 GLU A C 1
ATOM 2157 O O . GLU E 3 137 ? -0.963 17.205 22.844 1.00 27.07 137 GLU A O 1
ATOM 2163 N N . ASP E 3 138 ? 0.128 16.949 24.791 1.00 22.66 138 ASP A N 1
ATOM 2164 C CA . ASP E 3 138 ? -0.384 18.204 25.336 1.00 27.86 138 ASP A CA 1
ATOM 2165 C C . ASP E 3 138 ? 0.100 19.393 24.504 1.00 29.40 138 ASP A C 1
ATOM 2166 O O . ASP E 3 138 ? -0.656 20.328 24.236 1.00 25.49 138 ASP A O 1
ATOM 2171 N N . ILE E 3 139 ? 1.371 19.359 24.115 1.00 22.60 139 ILE A N 1
ATOM 2172 C CA . ILE E 3 139 ? 1.960 20.430 23.317 1.00 22.21 139 ILE A CA 1
ATOM 2173 C C . ILE E 3 139 ? 1.326 20.494 21.928 1.00 21.24 139 ILE A C 1
ATOM 2174 O O . ILE E 3 139 ? 0.888 21.554 21.481 1.00 22.24 139 ILE A O 1
ATOM 2179 N N . LEU E 3 140 ? 1.279 19.359 21.245 1.00 21.05 140 LEU A N 1
ATOM 2180 C CA . LEU E 3 140 ? 0.692 19.322 19.912 1.00 26.91 140 LEU A CA 1
ATOM 2181 C C . LEU E 3 140 ? -0.778 19.726 19.931 1.00 26.38 140 LEU A C 1
ATOM 2182 O O . LEU E 3 140 ? -1.244 20.419 19.027 1.00 28.07 140 LEU A O 1
ATOM 2187 N N . SER E 3 141 ? -1.504 19.306 20.963 1.00 26.42 141 SER A N 1
ATOM 2188 C CA . SER E 3 141 ? -2.921 19.637 21.064 1.00 27.98 141 SER A CA 1
ATOM 2189 C C . SER E 3 141 ? -3.125 21.127 21.333 1.00 28.37 141 SER A C 1
ATOM 2190 O O . SER E 3 141 ? -4.056 21.742 20.803 1.00 29.18 141 SER A O 1
ATOM 2193 N N . ALA E 3 142 ? -2.263 21.708 22.161 1.00 25.66 142 ALA A N 1
ATOM 2194 C CA . ALA E 3 142 ? -2.370 23.129 22.463 1.00 27.16 142 ALA A CA 1
ATOM 2195 C C . ALA E 3 142 ? -2.223 23.907 21.164 1.00 27.07 142 ALA A C 1
ATOM 2196 O O . ALA E 3 142 ? -2.885 24.925 20.957 1.00 26.10 142 ALA A O 1
ATOM 2198 N N . ILE E 3 143 ? -1.350 23.419 20.287 1.00 27.11 143 ILE A N 1
ATOM 2199 C CA . ILE E 3 143 ? -1.116 24.078 19.009 1.00 27.20 143 ILE A CA 1
ATOM 2200 C C . ILE E 3 143 ? -2.333 23.934 18.105 1.00 29.62 143 ILE A C 1
ATOM 2201 O O . ILE E 3 143 ? -2.895 24.924 17.645 1.00 32.16 143 ILE A O 1
ATOM 2206 N N . LYS E 3 144 ? -2.739 22.691 17.868 1.00 29.65 144 LYS A N 1
ATOM 2207 C CA . LYS E 3 144 ? -3.876 22.404 16.996 1.00 30.66 144 LYS A CA 1
ATOM 2208 C C . LYS E 3 144 ? -5.197 23.010 17.460 1.00 30.22 144 LYS A C 1
ATOM 2209 O O . LYS E 3 144 ? -6.007 23.431 16.638 1.00 34.36 144 LYS A O 1
ATOM 2215 N N . GLU E 3 145 ? -5.412 23.059 18.770 1.00 28.60 145 GLU A N 1
ATOM 2216 C CA . GLU E 3 145 ? -6.655 23.597 19.315 1.00 32.55 145 GLU A CA 1
ATOM 2217 C C . GLU E 3 145 ? -6.652 25.101 19.589 1.00 34.19 145 GLU A C 1
ATOM 2218 O O . GLU E 3 145 ? -7.553 25.622 20.251 1.00 33.30 145 GLU A O 1
ATOM 2224 N N . GLY E 3 146 ? -5.634 25.790 19.081 1.00 31.84 146 GLY A N 1
ATOM 2225 C CA . GLY E 3 146 ? -5.540 27.234 19.244 1.00 32.59 146 GLY A CA 1
ATOM 2226 C C . GLY E 3 146 ? -5.286 27.810 20.628 1.00 33.82 146 GLY A C 1
ATOM 2227 O O . GLY E 3 146 ? -5.689 28.940 20.899 1.00 34.96 146 GLY A O 1
ATOM 2228 N N . ARG E 3 147 ? -4.619 27.065 21.505 1.00 26.36 147 ARG A N 1
ATOM 2229 C CA . ARG E 3 147 ? -4.346 27.576 22.846 1.00 26.44 147 ARG A CA 1
ATOM 2230 C C . ARG E 3 147 ? -2.995 28.275 22.971 1.00 29.10 147 ARG A C 1
ATOM 2231 O O . ARG E 3 147 ? -2.600 28.686 24.066 1.00 31.66 147 ARG A O 1
ATOM 2239 N N . VAL E 3 148 ? -2.284 28.410 21.857 1.00 21.92 148 VAL A N 1
ATOM 2240 C CA . VAL E 3 148 ? -1.002 29.105 21.885 1.00 24.91 148 VAL A CA 1
ATOM 2241 C C . VAL E 3 148 ? -1.343 30.590 21.941 1.00 27.41 148 VAL A C 1
ATOM 2242 O O . VAL E 3 148 ? -2.075 31.099 21.089 1.00 28.12 148 VAL A O 1
ATOM 2246 N N . LYS E 3 149 ? -0.828 31.290 22.944 1.00 26.15 149 LYS A N 1
ATOM 2247 C CA . LYS E 3 149 ? -1.137 32.703 23.065 1.00 29.59 149 LYS A CA 1
ATOM 2248 C C . LYS E 3 149 ? -0.497 33.567 21.993 1.00 32.16 149 LYS A C 1
ATOM 2249 O O . LYS E 3 149 ? 0.610 33.294 21.522 1.00 27.86 149 LYS A O 1
ATOM 2255 N N . LYS E 3 150 ? -1.226 34.606 21.599 1.00 32.36 150 LYS A N 1
ATOM 2256 C CA . LYS E 3 150 ? -0.771 35.527 20.568 1.00 33.23 150 LYS A CA 1
ATOM 2257 C C . LYS E 3 150 ? 0.022 36.680 21.169 1.00 28.97 150 LYS A C 1
ATOM 2258 O O . LYS E 3 150 ? -0.182 37.052 22.323 1.00 27.65 150 LYS A O 1
ATOM 2264 N N . ASP E 3 151 ? 0.929 37.232 20.369 1.00 27.36 151 ASP A N 1
ATOM 2265 C CA . ASP E 3 151 ? 1.754 38.362 20.768 1.00 23.39 151 ASP A CA 1
ATOM 2266 C C . ASP E 3 151 ? 1.025 39.597 20.230 1.00 22.86 151 ASP A C 1
ATOM 2267 O O . ASP E 3 151 ? 1.302 40.068 19.132 1.00 26.42 151 ASP A O 1
ATOM 2272 N N . TYR E 3 152 ? 0.084 40.108 21.016 1.00 29.57 152 TYR A N 1
ATOM 2273 C CA . TYR E 3 152 ? -0.718 41.252 20.602 1.00 31.04 152 TYR A CA 1
ATOM 2274 C C . TYR E 3 152 ? 0.025 42.557 20.338 1.00 28.04 152 TYR A C 1
ATOM 2275 O O . TYR E 3 152 ? -0.352 43.301 19.437 1.00 25.47 152 TYR A O 1
ATOM 2284 N N . LYS E 3 153 ? 1.075 42.846 21.099 1.00 28.75 153 LYS A N 1
ATOM 2285 C CA . LYS E 3 153 ? 1.810 44.081 20.858 1.00 27.23 153 LYS A CA 1
ATOM 2286 C C . LYS E 3 153 ? 2.474 44.048 19.484 1.00 27.45 153 LYS A C 1
ATOM 2287 O O . LYS E 3 153 ? 2.449 45.039 18.754 1.00 26.78 153 LYS A O 1
ATOM 2293 N N . THR E 3 154 ? 3.057 42.909 19.119 1.00 25.31 154 THR A N 1
ATOM 2294 C CA . THR E 3 154 ? 3.707 42.794 17.818 1.00 23.59 154 THR A CA 1
ATOM 2295 C C . THR E 3 154 ? 2.669 42.788 16.698 1.00 29.35 154 THR A C 1
ATOM 2296 O O . THR E 3 154 ? 2.831 43.479 15.691 1.00 27.58 154 THR A O 1
ATOM 2300 N N . ILE E 3 155 ? 1.608 42.006 16.872 1.00 25.64 155 ILE A N 1
ATOM 2301 C CA . ILE E 3 155 ? 0.553 41.944 15.866 1.00 26.14 155 ILE A CA 1
ATOM 2302 C C . ILE E 3 155 ? -0.012 43.340 15.621 1.00 24.06 155 ILE A C 1
ATOM 2303 O O . ILE E 3 155 ? -0.203 43.748 14.477 1.00 27.67 155 ILE A O 1
ATOM 2308 N N . LEU E 3 156 ? -0.264 44.074 16.698 1.00 23.27 156 LEU A N 1
ATOM 2309 C CA . LEU E 3 156 ? -0.814 45.418 16.575 1.00 29.22 156 LEU A CA 1
ATOM 2310 C C . LEU E 3 156 ? 0.073 46.367 15.773 1.00 32.08 156 LEU A C 1
ATOM 2311 O O . LEU E 3 156 ? -0.418 47.075 14.888 1.00 28.44 156 LEU A O 1
ATOM 2316 N N . GLN E 3 157 ? 1.373 46.403 16.059 1.00 25.36 157 GLN A N 1
ATOM 2317 C CA . GLN E 3 157 ? 2.214 47.324 15.304 1.00 26.78 157 GLN A CA 1
ATOM 2318 C C . GLN E 3 157 ? 2.361 46.909 13.848 1.00 28.25 157 GLN A C 1
ATOM 2319 O O . GLN E 3 157 ? 2.661 47.737 12.992 1.00 28.70 157 GLN A O 1
ATOM 2325 N N . GLU E 3 158 ? 2.145 45.632 13.554 1.00 25.09 158 GLU A N 1
ATOM 2326 C CA . GLU E 3 158 ? 2.230 45.190 12.172 1.00 27.29 158 GLU A CA 1
ATOM 2327 C C . GLU E 3 158 ? 0.979 45.680 11.446 1.00 31.45 158 GLU A C 1
ATOM 2328 O O . GLU E 3 158 ? 1.031 46.043 10.271 1.00 32.68 158 GLU A O 1
ATOM 2334 N N . ILE E 3 159 ? -0.142 45.706 12.160 1.00 29.52 159 ILE A N 1
ATOM 2335 C CA . ILE E 3 159 ? -1.390 46.184 11.578 1.00 30.32 159 ILE A CA 1
ATOM 2336 C C . ILE E 3 159 ? -1.277 47.684 11.303 1.00 34.12 159 ILE A C 1
ATOM 2337 O O . ILE E 3 159 ? -1.583 48.147 10.203 1.00 33.71 159 ILE A O 1
ATOM 2342 N N . THR E 3 160 ? -0.825 48.442 12.300 1.00 30.62 160 THR A N 1
ATOM 2343 C CA . THR E 3 160 ? -0.699 49.888 12.144 1.00 30.71 160 THR A CA 1
ATOM 2344 C C . THR E 3 160 ? 0.412 50.303 11.181 1.00 33.55 160 THR A C 1
ATOM 2345 O O . THR E 3 160 ? 0.286 51.308 10.477 1.00 34.41 160 THR A O 1
ATOM 2349 N N . GLN E 3 161 ? 1.500 49.541 11.142 1.00 31.53 161 GLN A N 1
ATOM 2350 C CA . GLN E 3 161 ? 2.597 49.875 10.240 1.00 32.85 161 GLN A CA 1
ATOM 2351 C C . GLN E 3 161 ? 2.224 49.585 8.787 1.00 36.41 161 GLN A C 1
ATOM 2352 O O . GLN E 3 161 ? 2.682 50.273 7.873 1.00 36.14 161 GLN A O 1
ATOM 2358 N N . LYS E 3 162 ? 1.387 48.578 8.571 1.00 34.99 162 LYS A N 1
ATOM 2359 C CA . LYS E 3 162 ? 0.963 48.239 7.219 1.00 42.70 162 LYS A CA 1
ATOM 2360 C C . LYS E 3 162 ? -0.028 49.281 6.713 1.00 45.99 162 LYS A C 1
ATOM 2361 O O . LYS E 3 162 ? 0.045 49.721 5.566 1.00 48.48 162 LYS A O 1
ATOM 2367 N N . ARG E 3 163 ? -0.946 49.678 7.584 1.00 44.79 163 ARG A N 1
ATOM 2368 C CA . ARG E 3 163 ? -1.976 50.645 7.229 1.00 50.61 163 ARG A CA 1
ATOM 2369 C C . ARG E 3 16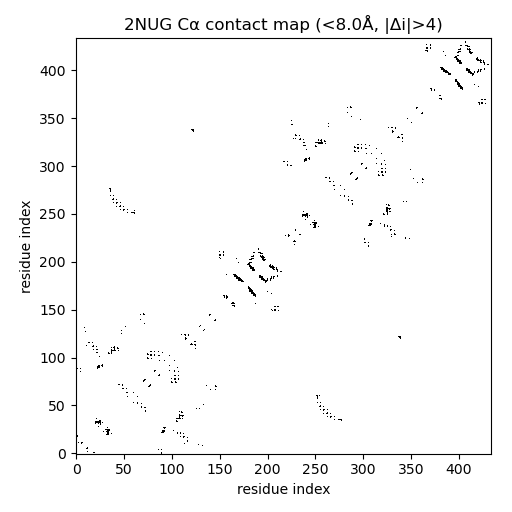3 ? -1.510 52.100 7.198 1.00 50.46 163 ARG A C 1
ATOM 2370 O O . ARG E 3 163 ? -1.838 52.837 6.267 1.00 50.04 163 ARG A O 1
ATOM 2378 N N . TRP E 3 164 ? -0.742 52.511 8.205 1.00 47.04 164 TRP A N 1
ATOM 2379 C CA . TRP E 3 164 ? -0.280 53.897 8.297 1.00 45.62 164 TRP A CA 1
ATOM 2380 C C . TRP E 3 164 ? 1.228 54.106 8.373 1.00 45.09 164 TRP A C 1
ATOM 2381 O O . TRP E 3 164 ? 1.684 55.247 8.455 1.00 46.61 164 TRP A O 1
ATOM 2392 N N . LYS E 3 165 ? 2.005 53.028 8.358 1.00 45.60 165 LYS A N 1
ATOM 2393 C CA . LYS E 3 165 ? 3.456 53.165 8.461 1.00 42.46 165 LYS A CA 1
ATOM 2394 C C . LYS E 3 165 ? 3.795 53.858 9.779 1.00 42.96 165 LYS A C 1
ATOM 2395 O O . LYS E 3 165 ? 4.765 54.613 9.871 1.00 40.72 165 LYS A O 1
ATOM 2401 N N . GLU E 3 166 ? 2.974 53.606 10.794 1.00 40.62 166 GLU A N 1
ATOM 2402 C CA . GLU E 3 166 ? 3.177 54.186 12.115 1.00 42.27 166 GLU A CA 1
ATOM 2403 C C . GLU E 3 166 ? 2.999 53.115 13.180 1.00 40.42 166 GLU A C 1
ATOM 2404 O O . GLU E 3 166 ? 2.334 52.108 12.952 1.00 36.55 166 GLU A O 1
ATOM 2410 N N . ARG E 3 167 ? 3.600 53.340 14.342 1.00 38.24 167 ARG A N 1
ATOM 2411 C CA . ARG E 3 167 ? 3.498 52.399 15.450 1.00 36.27 167 ARG A CA 1
ATOM 2412 C C . ARG E 3 167 ? 2.587 52.978 16.524 1.00 35.49 167 ARG A C 1
ATOM 2413 O O . ARG E 3 167 ? 2.470 54.193 16.664 1.00 34.16 167 ARG A O 1
ATOM 2421 N N . PRO E 3 168 ? 1.915 52.108 17.292 1.00 35.01 168 PRO A N 1
ATOM 2422 C CA . PRO E 3 168 ? 1.023 52.586 18.349 1.00 33.35 168 PRO A CA 1
ATOM 2423 C C . PRO E 3 168 ? 1.818 53.186 19.501 1.00 33.40 168 PRO A C 1
ATOM 2424 O O . PRO E 3 168 ? 3.025 52.975 19.617 1.00 32.74 168 PRO A O 1
ATOM 2428 N N . GLU E 3 169 ? 1.131 53.940 20.347 1.00 31.77 169 GLU A N 1
ATOM 2429 C CA . GLU E 3 169 ? 1.759 54.571 21.494 1.00 37.84 169 GLU A CA 1
ATOM 2430 C C . GLU E 3 169 ? 1.073 54.075 22.758 1.00 37.20 169 GLU A C 1
ATOM 2431 O O . GLU E 3 169 ? -0.133 53.821 22.759 1.00 36.37 169 GLU A O 1
ATOM 2437 N N . TYR E 3 170 ? 1.847 53.930 23.827 1.00 34.60 170 TYR A N 1
ATOM 2438 C CA . TYR E 3 170 ? 1.320 53.467 25.103 1.00 34.97 170 TYR A CA 1
ATOM 2439 C C . TYR E 3 170 ? 1.679 54.486 26.179 1.00 37.53 170 TYR A C 1
ATOM 2440 O O . TYR E 3 170 ? 2.774 55.050 26.166 1.00 42.19 170 TYR A O 1
ATOM 2449 N N . ARG E 3 171 ? 0.754 54.732 27.100 1.00 40.71 171 ARG A N 1
ATOM 2450 C CA . ARG E 3 171 ? 1.019 55.658 28.189 1.00 42.99 171 ARG A CA 1
ATOM 2451 C C . ARG E 3 171 ? 0.340 55.160 29.452 1.00 40.07 171 ARG A C 1
ATOM 2452 O O . ARG E 3 171 ? -0.693 54.490 29.396 1.00 38.97 171 ARG A O 1
ATOM 2460 N N . LEU E 3 172 ? 0.939 55.476 30.592 1.00 39.94 172 LEU A N 1
ATOM 2461 C CA . LEU E 3 172 ? 0.409 55.055 31.876 1.00 41.18 172 LEU A CA 1
ATOM 2462 C C . LEU E 3 172 ? -0.756 55.946 32.284 1.00 44.84 172 LEU A C 1
ATOM 2463 O O . LEU E 3 172 ? -0.664 57.171 32.209 1.00 46.76 172 LEU A O 1
ATOM 2468 N N . ILE E 3 173 ? -1.855 55.330 32.703 1.00 43.33 173 ILE A N 1
ATOM 2469 C CA . ILE E 3 173 ? -3.015 56.094 33.132 1.00 47.31 173 ILE A CA 1
ATOM 2470 C C . ILE E 3 173 ? -3.092 56.127 34.651 1.00 47.78 173 ILE A C 1
ATOM 2471 O O . ILE E 3 173 ? -3.365 57.173 35.239 1.00 52.11 173 ILE A O 1
ATOM 2476 N N . SER E 3 174 ? -2.834 54.989 35.286 1.00 47.44 174 SER A N 1
ATOM 2477 C CA . SER E 3 174 ? -2.869 54.921 36.741 1.00 47.20 174 SER A CA 1
ATOM 2478 C C . SER E 3 174 ? -2.115 53.713 37.285 1.00 49.12 174 SER A C 1
ATOM 2479 O O . SER E 3 174 ? -1.931 52.712 36.592 1.00 44.91 174 SER A O 1
ATOM 2482 N N . VAL E 3 175 ? -1.684 53.829 38.537 1.00 49.31 175 VAL A N 1
ATOM 2483 C CA . VAL E 3 175 ? -0.959 52.775 39.237 1.00 52.33 175 VAL A CA 1
ATOM 2484 C C . VAL E 3 175 ? -1.493 52.764 40.663 1.00 54.28 175 VAL A C 1
ATOM 2485 O O . VAL E 3 175 ? -1.566 53.812 41.303 1.00 57.40 175 VAL A O 1
ATOM 2489 N N . GLU E 3 176 ? -1.860 51.590 41.164 1.00 56.19 176 GLU A N 1
ATOM 2490 C CA . GLU E 3 176 ? -2.402 51.491 42.514 1.00 58.45 176 GLU A CA 1
ATOM 2491 C C . GLU E 3 176 ? -1.927 50.239 43.245 1.00 56.12 176 GLU A C 1
ATOM 2492 O O . GLU E 3 176 ? -1.297 49.363 42.652 1.00 52.80 176 GLU A O 1
ATOM 2498 N N . GLY E 3 177 ? -2.235 50.168 44.539 1.00 52.98 177 GLY A N 1
ATOM 2499 C CA . GLY E 3 177 ? -1.850 49.024 45.345 1.00 48.18 177 GLY A CA 1
ATOM 2500 C C . GLY E 3 177 ? -0.464 49.155 45.944 1.00 45.25 177 GLY A C 1
ATOM 2501 O O . GLY E 3 177 ? 0.252 50.109 45.637 1.00 46.29 177 GLY A O 1
ATOM 2502 N N . PRO E 3 178 ? -0.058 48.219 46.818 1.00 45.45 178 PRO A N 1
ATOM 2503 C CA . PRO E 3 178 ? 1.270 48.266 47.439 1.00 42.68 178 PRO A CA 1
ATOM 2504 C C . PRO E 3 178 ? 2.337 48.230 46.344 1.00 43.56 178 PRO A C 1
ATOM 2505 O O . PRO E 3 178 ? 2.082 47.729 45.249 1.00 42.20 178 PRO A O 1
ATOM 2509 N N . HIS E 3 179 ? 3.524 48.757 46.634 1.00 42.54 179 HIS A N 1
ATOM 2510 C CA . HIS E 3 179 ? 4.593 48.777 45.642 1.00 44.97 179 HIS A CA 1
ATOM 2511 C C . HIS E 3 179 ? 5.038 47.391 45.190 1.00 42.65 179 HIS A C 1
ATOM 2512 O O . HIS E 3 179 ? 5.506 47.223 44.063 1.00 44.74 179 HIS A O 1
ATOM 2519 N N . HIS E 3 180 ? 4.887 46.401 46.063 1.00 43.20 180 HIS A N 1
ATOM 2520 C CA . HIS E 3 180 ? 5.275 45.032 45.737 1.00 41.61 180 HIS A CA 1
ATOM 2521 C C . HIS E 3 180 ? 4.105 44.254 45.143 1.00 41.88 180 HIS A C 1
ATOM 2522 O O . HIS E 3 180 ? 4.212 43.055 44.887 1.00 40.31 180 HIS A O 1
ATOM 2529 N N . LYS E 3 181 ? 2.986 44.941 44.936 1.00 38.36 181 LYS A N 1
ATOM 2530 C CA . LYS E 3 181 ? 1.796 44.320 44.366 1.00 43.81 181 LYS A CA 1
ATOM 2531 C C . LYS E 3 181 ? 1.008 45.375 43.595 1.00 40.00 181 LYS A C 1
ATOM 2532 O O . LYS E 3 181 ? -0.199 45.525 43.777 1.00 37.54 181 LYS A O 1
ATOM 2538 N N . LYS E 3 182 ? 1.702 46.103 42.725 1.00 38.30 182 LYS A N 1
ATOM 2539 C CA . LYS E 3 182 ? 1.073 47.156 41.938 1.00 37.54 182 LYS A CA 1
ATOM 2540 C C . LYS E 3 182 ? 0.155 46.641 40.840 1.00 39.40 182 LYS A C 1
ATOM 2541 O O . LYS E 3 182 ? 0.301 45.519 40.354 1.00 39.64 182 LYS A O 1
ATOM 2547 N N . LYS E 3 183 ? -0.796 47.487 40.460 1.00 39.66 183 LYS A N 1
ATOM 2548 C CA . LYS E 3 183 ? -1.744 47.188 39.400 1.00 41.27 183 LYS A CA 1
ATOM 2549 C C . LYS E 3 183 ? -1.653 48.382 38.456 1.00 40.28 183 LYS A C 1
ATOM 2550 O O . LYS E 3 183 ? -1.868 49.524 38.872 1.00 37.87 183 LYS A O 1
ATOM 2556 N N . PHE E 3 184 ? -1.321 48.125 37.194 1.00 37.41 184 PHE A N 1
ATOM 2557 C CA . PHE E 3 184 ? -1.188 49.197 36.216 1.00 31.87 184 PHE A CA 1
ATOM 2558 C C . PHE E 3 184 ? -2.345 49.261 35.233 1.00 32.43 184 PHE A C 1
ATOM 2559 O O . PHE E 3 184 ? -2.912 48.242 34.853 1.00 33.47 184 PHE A O 1
ATOM 2567 N N . ILE E 3 185 ? -2.686 50.476 34.826 1.00 31.28 185 ILE A N 1
ATOM 2568 C CA . ILE E 3 185 ? -3.724 50.689 33.833 1.00 36.26 185 ILE A CA 1
ATOM 2569 C C . ILE E 3 185 ? -3.045 51.553 32.788 1.00 31.40 185 ILE A C 1
ATOM 2570 O O . ILE E 3 185 ? -2.551 52.640 33.094 1.00 34.06 185 ILE A O 1
ATOM 2575 N N . VAL E 3 186 ? -2.994 51.061 31.560 1.00 31.47 186 VAL A N 1
ATOM 2576 C CA . VAL E 3 186 ? -2.351 51.797 30.485 1.00 34.41 186 VAL A CA 1
ATOM 2577 C C . VAL E 3 186 ? -3.292 51.987 29.313 1.00 35.60 186 VAL A C 1
ATOM 2578 O O . VAL E 3 186 ? -4.291 51.278 29.178 1.00 36.66 186 VAL A O 1
ATOM 2582 N N . GLU E 3 187 ? -2.959 52.948 28.461 1.00 35.17 187 GLU A N 1
ATOM 2583 C CA . GLU E 3 187 ? -3.764 53.220 27.286 1.00 35.70 187 GLU A CA 1
ATOM 2584 C C . GLU E 3 187 ? -2.940 53.002 26.027 1.00 35.44 187 GLU A C 1
ATOM 2585 O O . GLU E 3 187 ? -1.791 53.435 25.938 1.00 34.43 187 GLU A O 1
ATOM 2591 N N . ALA E 3 188 ? -3.538 52.319 25.061 1.00 33.90 188 ALA A N 1
ATOM 2592 C CA . ALA E 3 188 ? -2.895 52.056 23.779 1.00 36.11 188 ALA A CA 1
ATOM 2593 C C . ALA E 3 188 ? -3.576 52.979 22.780 1.00 36.65 188 ALA A C 1
ATOM 2594 O O . ALA E 3 188 ? -4.786 53.178 22.855 1.00 40.76 188 ALA A O 1
ATOM 2596 N N . LYS E 3 189 ? -2.819 53.537 21.843 1.00 39.77 189 LYS A N 1
ATOM 2597 C CA . LYS E 3 189 ? -3.420 54.436 20.867 1.00 43.48 189 LYS A CA 1
ATOM 2598 C C . LYS E 3 189 ? -2.766 54.421 19.493 1.00 42.45 189 LYS A C 1
ATOM 2599 O O . LYS E 3 189 ? -1.562 54.216 19.355 1.00 40.33 189 LYS A O 1
ATOM 2605 N N . ILE E 3 190 ? -3.594 54.635 18.478 1.00 41.86 190 ILE A N 1
ATOM 2606 C CA . ILE E 3 190 ? -3.150 54.709 17.095 1.00 42.26 190 ILE A CA 1
ATOM 2607 C C . ILE E 3 190 ? -4.182 55.597 16.411 1.00 42.91 190 ILE A C 1
ATOM 2608 O O . ILE E 3 190 ? -5.382 55.329 16.478 1.00 40.19 190 ILE A O 1
ATOM 2613 N N . LYS E 3 191 ? -3.717 56.659 15.767 1.00 44.57 191 LYS A N 1
ATOM 2614 C CA . LYS E 3 191 ? -4.624 57.596 15.118 1.00 50.91 191 LYS A CA 1
ATOM 2615 C C . LYS E 3 191 ? -5.616 58.074 16.173 1.00 53.30 191 LYS A C 1
ATOM 2616 O O . LYS E 3 191 ? -5.210 58.503 17.251 1.00 55.02 191 LYS A O 1
ATOM 2622 N N . GLU E 3 192 ? -6.910 57.983 15.887 1.00 58.25 192 GLU A N 1
ATOM 2623 C CA . GLU E 3 192 ? -7.915 58.436 16.844 1.00 62.06 192 GLU A CA 1
ATOM 2624 C C . GLU E 3 192 ? -8.489 57.310 17.709 1.00 59.95 192 GLU A C 1
ATOM 2625 O O . GLU E 3 192 ? -9.427 57.528 18.476 1.00 60.29 192 GLU A O 1
ATOM 2631 N N . TYR E 3 193 ? -7.921 56.112 17.597 1.00 57.43 193 TYR A N 1
ATOM 2632 C CA . TYR E 3 193 ? -8.390 54.956 18.367 1.00 57.33 193 TYR A CA 1
ATOM 2633 C C . TYR E 3 193 ? -7.602 54.792 19.667 1.00 55.40 193 TYR A C 1
ATOM 2634 O O . TYR E 3 193 ? -6.371 54.802 19.655 1.00 51.60 193 TYR A O 1
ATOM 2643 N N . ARG E 3 194 ? -8.315 54.620 20.777 1.00 53.66 194 ARG A N 1
ATOM 2644 C CA . ARG E 3 194 ? -7.686 54.463 22.089 1.00 53.89 194 ARG A CA 1
ATOM 2645 C C . ARG E 3 194 ? -8.364 53.348 22.883 1.00 51.70 194 ARG A C 1
ATOM 2646 O O . ARG E 3 194 ? -9.585 53.195 22.827 1.00 49.75 194 ARG A O 1
ATOM 2654 N N . THR E 3 195 ? -7.573 52.578 23.626 1.00 46.81 195 THR A N 1
ATOM 2655 C CA . THR E 3 195 ? -8.108 51.496 24.448 1.00 42.76 195 THR A CA 1
ATOM 2656 C C . THR E 3 195 ? -7.337 51.401 25.761 1.00 41.72 195 THR A C 1
ATOM 2657 O O . THR E 3 195 ? -6.237 51.937 25.886 1.00 40.44 195 THR A O 1
ATOM 2661 N N . LEU E 3 196 ? -7.923 50.715 26.735 1.00 39.83 196 LEU A N 1
ATOM 2662 C CA . LEU E 3 196 ? -7.298 50.546 28.039 1.00 38.75 196 LEU A CA 1
ATOM 2663 C C . LEU E 3 196 ? -6.963 49.090 28.315 1.00 37.04 196 LEU A C 1
ATOM 2664 O O . LEU E 3 196 ? -7.581 48.180 27.762 1.00 37.71 196 LEU A O 1
ATOM 2669 N N . GLY E 3 197 ? -5.986 48.885 29.190 1.00 33.98 197 GLY A N 1
ATOM 2670 C CA . GLY E 3 197 ? -5.571 47.548 29.564 1.00 35.39 197 GLY A CA 1
ATOM 2671 C C . GLY E 3 197 ? -5.016 47.600 30.972 1.00 31.49 197 GLY A C 1
ATOM 2672 O O . GLY E 3 197 ? -4.476 48.625 31.384 1.00 35.41 197 GLY A O 1
ATOM 2673 N N . GLU E 3 198 ? -5.152 46.507 31.715 1.00 33.84 198 GLU A N 1
ATOM 2674 C CA . GLU E 3 198 ? -4.655 46.453 33.085 1.00 38.96 198 GLU A CA 1
ATOM 2675 C C . GLU E 3 198 ? -3.794 45.212 33.293 1.00 38.35 198 GLU A C 1
ATOM 2676 O O . GLU E 3 198 ? -3.961 44.214 32.594 1.00 38.77 198 GLU A O 1
ATOM 2682 N N . GLY E 3 199 ? -2.876 45.281 34.256 1.00 33.85 199 GLY A N 1
ATOM 2683 C CA . GLY E 3 199 ? -2.002 44.154 34.529 1.00 38.07 199 GLY A CA 1
ATOM 2684 C C . GLY E 3 199 ? -1.081 44.374 35.717 1.00 35.01 199 GLY A C 1
ATOM 2685 O O . GLY E 3 199 ? -1.097 45.440 36.336 1.00 35.32 199 GLY A O 1
ATOM 2686 N N . LYS E 3 200 ? -0.268 43.366 36.030 1.00 32.77 200 LYS A N 1
ATOM 2687 C CA . LYS E 3 200 ? 0.662 43.437 37.158 1.00 33.41 200 LYS A CA 1
ATOM 2688 C C . LYS E 3 200 ? 1.997 44.076 36.779 1.00 31.03 200 LYS A C 1
ATOM 2689 O O . LYS E 3 200 ? 2.878 44.246 37.617 1.00 27.94 200 LYS A O 1
ATOM 2695 N N . SER E 3 201 ? 2.145 44.407 35.504 1.00 29.51 201 SER A N 1
ATOM 2696 C CA . SER E 3 201 ? 3.353 45.055 35.011 1.00 29.37 201 SER A CA 1
ATOM 2697 C C . SER E 3 201 ? 2.891 45.935 33.865 1.00 27.05 201 SER A C 1
ATOM 2698 O O . SER E 3 201 ? 1.803 45.725 33.327 1.00 29.30 201 SER A O 1
ATOM 2701 N N . LYS E 3 202 ? 3.694 46.923 33.490 1.00 27.85 202 LYS A N 1
ATOM 2702 C CA . LYS E 3 202 ? 3.292 47.780 32.390 1.00 25.94 202 LYS A CA 1
ATOM 2703 C C . LYS E 3 202 ? 3.193 46.996 31.093 1.00 26.15 202 LYS A C 1
ATOM 2704 O O . LYS E 3 202 ? 2.270 47.210 30.312 1.00 24.50 202 LYS A O 1
ATOM 2710 N N . LYS E 3 203 ? 4.122 46.068 30.870 1.00 24.05 203 LYS A N 1
ATOM 2711 C CA . LYS E 3 203 ? 4.086 45.269 29.647 1.00 21.58 203 LYS A CA 1
ATOM 2712 C C . LYS E 3 203 ? 2.804 44.445 29.563 1.00 26.92 203 LYS A C 1
ATOM 2713 O O . LYS E 3 203 ? 2.170 44.374 28.511 1.00 28.16 203 LYS A O 1
ATOM 2719 N N . GLU E 3 204 ? 2.424 43.815 30.668 1.00 26.15 204 GLU A N 1
ATOM 2720 C CA . GLU E 3 204 ? 1.212 43.005 30.684 1.00 28.34 204 GLU A CA 1
ATOM 2721 C C . GLU E 3 204 ? -0.003 43.882 30.375 1.00 26.89 204 GLU A C 1
ATOM 2722 O O . GLU E 3 204 ? -0.863 43.503 29.582 1.00 28.67 204 GLU A O 1
ATOM 2728 N N . ALA E 3 205 ? -0.064 45.059 30.991 1.00 27.14 205 ALA A N 1
ATOM 2729 C CA . ALA E 3 205 ? -1.172 45.979 30.748 1.00 28.85 205 ALA A CA 1
ATOM 2730 C C . ALA E 3 205 ? -1.196 46.418 29.280 1.00 27.49 205 ALA A C 1
ATOM 2731 O O . ALA E 3 205 ? -2.262 46.567 28.681 1.00 28.60 205 ALA A O 1
ATOM 2733 N N . GLU E 3 206 ? -0.015 46.618 28.700 1.00 24.33 206 GLU A N 1
ATOM 2734 C CA . GLU E 3 206 ? 0.084 47.030 27.308 1.00 22.66 206 GLU A CA 1
ATOM 2735 C C . GLU E 3 206 ? -0.368 45.918 26.370 1.00 25.03 206 GLU A C 1
ATOM 2736 O O . GLU E 3 206 ? -0.982 46.179 25.338 1.00 25.27 206 GLU A O 1
ATOM 2742 N N . GLN E 3 207 ? -0.062 44.674 26.726 1.00 25.63 207 GLN A N 1
ATOM 2743 C CA . GLN E 3 207 ? -0.461 43.542 25.899 1.00 25.88 207 GLN A CA 1
ATOM 2744 C C . GLN E 3 207 ? -1.979 43.423 25.896 1.00 28.95 207 GLN A C 1
ATOM 2745 O O . GLN E 3 207 ? -2.585 43.095 24.875 1.00 30.22 207 GLN A O 1
ATOM 2751 N N . ARG E 3 208 ? -2.588 43.704 27.043 1.00 28.94 208 ARG A N 1
ATOM 2752 C CA . ARG E 3 208 ? -4.041 43.638 27.173 1.00 36.56 208 ARG A CA 1
ATOM 2753 C C . ARG E 3 208 ? -4.700 44.752 26.366 1.00 35.40 208 ARG A C 1
ATOM 2754 O O . ARG E 3 208 ? -5.706 44.532 25.693 1.00 35.34 208 ARG A O 1
ATOM 2762 N N . ALA E 3 209 ? -4.126 45.950 26.437 1.00 35.13 209 ALA A N 1
ATOM 2763 C CA . ALA E 3 209 ? -4.651 47.099 25.709 1.00 32.52 209 ALA A CA 1
ATOM 2764 C C . ALA E 3 209 ? -4.506 46.876 24.209 1.00 34.08 209 ALA A C 1
ATOM 2765 O O . ALA E 3 209 ? -5.403 47.205 23.430 1.00 32.47 209 ALA A O 1
ATOM 2767 N N . ALA E 3 210 ? -3.371 46.315 23.803 1.00 27.14 210 ALA A N 1
ATOM 2768 C CA . ALA E 3 210 ? -3.136 46.046 22.389 1.00 30.81 210 ALA A CA 1
ATOM 2769 C C . ALA E 3 210 ? -4.172 45.043 21.877 1.00 30.06 210 ALA A C 1
ATOM 2770 O O . ALA E 3 210 ? -4.696 45.188 20.775 1.00 29.15 210 ALA A O 1
ATOM 2772 N N . GLU E 3 211 ? -4.463 44.029 22.684 1.00 36.70 211 GLU A N 1
ATOM 2773 C CA . GLU E 3 211 ? -5.439 43.013 22.307 1.00 39.91 211 GLU A CA 1
ATOM 2774 C C . GLU E 3 211 ? -6.795 43.659 22.025 1.00 40.21 211 GLU A C 1
ATOM 2775 O O . GLU E 3 211 ? -7.503 43.261 21.102 1.00 41.14 211 GLU A O 1
ATOM 2781 N N . GLU E 3 212 ? -7.146 44.662 22.824 1.00 43.56 212 GLU A N 1
ATOM 2782 C CA . GLU E 3 212 ? -8.411 45.370 22.660 1.00 45.76 212 GLU A CA 1
ATOM 2783 C C . GLU E 3 212 ? -8.374 46.310 21.464 1.00 45.86 212 GLU A C 1
ATOM 2784 O O . GLU E 3 212 ? -9.326 46.377 20.684 1.00 46.45 212 GLU A O 1
ATOM 2790 N N . LEU E 3 213 ? -7.273 47.038 21.319 1.00 40.59 213 LEU A N 1
ATOM 2791 C CA . LEU E 3 213 ? -7.137 47.971 20.212 1.00 37.55 213 LEU A CA 1
ATOM 2792 C C . LEU E 3 213 ? -7.265 47.254 18.875 1.00 39.74 213 LEU A C 1
ATOM 2793 O O . LEU E 3 213 ? -7.849 47.790 17.934 1.00 38.84 213 LEU A O 1
ATOM 2798 N N . ILE E 3 214 ? -6.719 46.043 18.790 1.00 35.23 214 ILE A N 1
ATOM 2799 C CA . ILE E 3 214 ? -6.795 45.263 17.562 1.00 39.06 214 ILE A CA 1
ATOM 2800 C C . ILE E 3 214 ? -8.263 45.021 17.218 1.00 46.35 214 ILE A C 1
ATOM 2801 O O . ILE E 3 214 ? -8.691 45.248 16.085 1.00 47.38 214 ILE A O 1
ATOM 2806 N N . LYS E 3 215 ? -9.029 44.564 18.204 1.00 50.05 215 LYS A N 1
ATOM 2807 C CA . LYS E 3 215 ? -10.452 44.300 18.009 1.00 57.13 215 LYS A CA 1
ATOM 2808 C C . LYS E 3 215 ? -11.172 45.560 17.540 1.00 57.50 215 LYS A C 1
ATOM 2809 O O . LYS E 3 215 ? -11.992 45.511 16.623 1.00 61.02 215 LYS A O 1
ATOM 2815 N N . LEU E 3 216 ? -10.860 46.686 18.174 1.00 56.06 216 LEU A N 1
ATOM 2816 C CA . LEU E 3 216 ? -11.472 47.961 17.823 1.00 54.62 216 LEU A CA 1
ATOM 2817 C C . LEU E 3 216 ? -11.218 48.306 16.359 1.00 58.30 216 LEU A C 1
ATOM 2818 O O . LEU E 3 216 ? -12.133 48.715 15.641 1.00 59.15 216 LEU A O 1
ATOM 2823 N N . LEU E 3 217 ? -9.974 48.140 15.917 1.00 58.38 217 LEU A N 1
ATOM 2824 C CA . LEU E 3 217 ? -9.613 48.437 14.535 1.00 61.58 217 LEU A CA 1
ATOM 2825 C C . LEU E 3 217 ? -10.400 47.563 13.567 1.00 64.75 217 LEU A C 1
ATOM 2826 O O . LEU E 3 217 ? -10.530 47.889 12.386 1.00 64.79 217 LEU A O 1
ATOM 2831 N N . GLU E 3 218 ? -10.925 46.453 14.074 1.00 69.37 218 GLU A N 1
ATOM 2832 C CA . GLU E 3 218 ? -11.702 45.530 13.258 1.00 75.59 218 GLU A CA 1
ATOM 2833 C C . GLU E 3 218 ? -13.197 45.783 13.442 1.00 77.52 218 GLU A C 1
ATOM 2834 O O . GLU E 3 218 ? -13.910 44.838 13.838 1.00 78.62 218 GLU A O 1
ATOM 2840 N N . MET F 3 3 ? 33.843 16.981 -2.427 1.00 62.45 3 MET B N 1
ATOM 2841 C CA . MET F 3 3 ? 34.450 17.916 -1.438 1.00 61.31 3 MET B CA 1
ATOM 2842 C C . MET F 3 3 ? 33.800 17.765 -0.065 1.00 57.44 3 MET B C 1
ATOM 2843 O O . MET F 3 3 ? 34.426 18.038 0.960 1.00 55.65 3 MET B O 1
ATOM 2848 N N . LEU F 3 4 ? 32.542 17.334 -0.048 1.00 51.19 4 LEU B N 1
ATOM 2849 C CA . LEU F 3 4 ? 31.833 17.141 1.209 1.00 47.79 4 LEU B CA 1
ATOM 2850 C C . LEU F 3 4 ? 32.600 16.150 2.074 1.00 46.36 4 LEU B C 1
ATOM 2851 O O . LEU F 3 4 ? 32.645 16.283 3.295 1.00 38.39 4 LEU B O 1
ATOM 2856 N N . GLU F 3 5 ? 33.208 15.157 1.429 1.00 41.78 5 GLU B N 1
ATOM 2857 C CA . GLU F 3 5 ? 33.975 14.144 2.142 1.00 41.54 5 GLU B CA 1
ATOM 2858 C C . GLU F 3 5 ? 35.065 14.778 2.995 1.00 37.94 5 GLU B C 1
ATOM 2859 O O . GLU F 3 5 ? 35.394 14.274 4.067 1.00 38.29 5 GLU B O 1
ATOM 2865 N N . GLN F 3 6 ? 35.623 15.888 2.524 1.00 38.65 6 GLN B N 1
ATOM 2866 C CA . GLN F 3 6 ? 36.669 16.573 3.273 1.00 39.93 6 GLN B CA 1
ATOM 2867 C C . GLN F 3 6 ? 36.107 17.152 4.573 1.00 38.65 6 GLN B C 1
ATOM 2868 O O . GLN F 3 6 ? 36.781 17.151 5.602 1.00 34.35 6 GLN B O 1
ATOM 2874 N N . LEU F 3 7 ? 34.874 17.647 4.524 1.00 37.13 7 LEU B N 1
ATOM 2875 C CA . LEU F 3 7 ? 34.250 18.204 5.719 1.00 34.93 7 LEU B CA 1
ATOM 2876 C C . LEU F 3 7 ? 33.917 17.079 6.693 1.00 31.58 7 LEU B C 1
ATOM 2877 O O . LEU F 3 7 ? 34.104 17.217 7.902 1.00 30.41 7 LEU B O 1
ATOM 2882 N N . GLU F 3 8 ? 33.426 15.964 6.165 1.00 30.53 8 GLU B N 1
ATOM 2883 C CA . GLU F 3 8 ? 33.090 14.823 7.005 1.00 33.94 8 GLU B CA 1
ATOM 2884 C C . GLU F 3 8 ? 34.341 14.347 7.733 1.00 34.99 8 GLU B C 1
ATOM 2885 O O . GLU F 3 8 ? 34.279 13.923 8.887 1.00 34.12 8 GLU B O 1
ATOM 2891 N N . LYS F 3 9 ? 35.484 14.422 7.057 1.00 35.92 9 LYS B N 1
ATOM 2892 C CA . LYS F 3 9 ? 36.736 13.998 7.667 1.00 37.04 9 LYS B CA 1
ATOM 2893 C C . LYS F 3 9 ? 37.104 14.927 8.819 1.00 37.03 9 LYS B C 1
ATOM 2894 O O . LYS F 3 9 ? 37.580 14.476 9.860 1.00 40.80 9 LYS B O 1
ATOM 2900 N N . LYS F 3 10 ? 36.888 16.225 8.633 1.00 34.98 10 LYS B N 1
ATOM 2901 C CA . LYS F 3 10 ? 37.194 17.197 9.678 1.00 37.87 10 LYS B CA 1
ATOM 2902 C C . LYS F 3 10 ? 36.253 17.015 10.866 1.00 38.07 10 LYS B C 1
ATOM 2903 O O . LYS F 3 10 ? 36.659 17.157 12.019 1.00 38.78 10 LYS B O 1
ATOM 2909 N N . LEU F 3 11 ? 34.994 16.700 10.575 1.00 37.93 11 LEU B N 1
ATOM 2910 C CA . LEU F 3 11 ? 33.986 16.495 11.613 1.00 38.35 11 LEU B CA 1
ATOM 2911 C C . LEU F 3 11 ? 34.171 15.174 12.342 1.00 40.20 11 LEU B C 1
ATOM 2912 O O . LEU F 3 11 ? 33.868 15.063 13.532 1.00 38.86 11 LEU B O 1
ATOM 2917 N N . GLY F 3 12 ? 34.668 14.173 11.623 1.00 37.36 12 GLY B N 1
ATOM 2918 C CA . GLY F 3 12 ? 34.847 12.863 12.218 1.00 36.02 12 GLY B CA 1
ATOM 2919 C C . GLY F 3 12 ? 33.520 12.131 12.162 1.00 32.68 12 GLY B C 1
ATOM 2920 O O . GLY F 3 12 ? 33.237 11.257 12.984 1.00 37.43 12 GLY B O 1
ATOM 2921 N N . TYR F 3 13 ? 32.703 12.494 11.179 1.00 31.84 13 TYR B N 1
ATOM 2922 C CA . TYR F 3 13 ? 31.391 11.891 11.010 1.00 30.61 13 TYR B CA 1
ATOM 2923 C C . TYR F 3 13 ? 31.012 11.773 9.539 1.00 33.82 13 TYR B C 1
ATOM 2924 O O . TYR F 3 13 ? 31.134 12.738 8.779 1.00 32.24 13 TYR B O 1
ATOM 2933 N N . THR F 3 14 ? 30.544 10.593 9.143 1.00 32.55 14 THR B N 1
ATOM 2934 C CA . THR F 3 14 ? 30.122 10.361 7.767 1.00 31.84 14 THR B CA 1
ATOM 2935 C C . THR F 3 14 ? 28.600 10.330 7.728 1.00 30.71 14 THR B C 1
ATOM 2936 O O . THR F 3 14 ? 27.972 9.551 8.447 1.00 33.73 14 THR B O 1
ATOM 2940 N N . PHE F 3 15 ? 28.011 11.178 6.893 1.00 31.39 15 PHE B N 1
ATOM 2941 C CA . PHE F 3 15 ? 26.559 11.248 6.771 1.00 32.63 15 PHE B CA 1
ATOM 2942 C C . PHE F 3 15 ? 25.965 10.067 6.005 1.00 37.63 15 PHE B C 1
ATOM 2943 O O . PHE F 3 15 ? 26.578 9.545 5.070 1.00 36.54 15 PHE B O 1
ATOM 2951 N N . LYS F 3 16 ? 24.770 9.653 6.410 1.00 38.74 16 LYS B N 1
ATOM 2952 C CA . LYS F 3 16 ? 24.069 8.575 5.731 1.00 39.33 16 LYS B CA 1
ATOM 2953 C C . LYS F 3 16 ? 23.300 9.260 4.606 1.00 41.55 16 LYS B C 1
ATOM 2954 O O . LYS F 3 16 ? 23.275 8.787 3.466 1.00 40.08 16 LYS B O 1
ATOM 2960 N N . ASP F 3 17 ? 22.681 10.390 4.938 1.00 31.75 17 ASP B N 1
ATOM 2961 C CA . ASP F 3 17 ? 21.928 11.169 3.967 1.00 37.42 17 ASP B CA 1
ATOM 2962 C C . ASP F 3 17 ? 22.724 12.428 3.635 1.00 40.88 17 ASP B C 1
ATOM 2963 O O . ASP F 3 17 ? 22.669 13.425 4.358 1.00 39.15 17 ASP B O 1
ATOM 2968 N N . LYS F 3 18 ? 23.473 12.365 2.539 1.00 40.18 18 LYS B N 1
ATOM 2969 C CA . LYS F 3 18 ? 24.301 13.479 2.097 1.00 39.57 18 LYS B CA 1
ATOM 2970 C C . LYS F 3 18 ? 23.515 14.764 1.851 1.00 38.03 18 LYS B C 1
ATOM 2971 O O . LYS F 3 18 ? 24.067 15.859 1.959 1.00 39.66 18 LYS B O 1
ATOM 2977 N N . SER F 3 19 ? 22.233 14.635 1.524 1.00 36.14 19 SER B N 1
ATOM 2978 C CA . SER F 3 19 ? 21.399 15.803 1.253 1.00 37.54 19 SER B CA 1
ATOM 2979 C C . SER F 3 19 ? 21.198 16.651 2.507 1.00 37.58 19 SER B C 1
ATOM 2980 O O . SER F 3 19 ? 20.954 17.852 2.417 1.00 37.30 19 SER B O 1
ATOM 2983 N N . LEU F 3 20 ? 21.283 16.014 3.672 1.00 34.48 20 LEU B N 1
ATOM 2984 C CA . LEU F 3 20 ? 21.131 16.723 4.939 1.00 36.38 20 LEU B CA 1
ATOM 2985 C C . LEU F 3 20 ? 22.334 17.634 5.141 1.00 31.17 20 LEU B C 1
ATOM 2986 O O . LEU F 3 20 ? 22.189 18.783 5.552 1.00 30.54 20 LEU B O 1
ATOM 2991 N N . LEU F 3 21 ? 23.524 17.113 4.859 1.00 30.96 21 LEU B N 1
ATOM 2992 C CA . LEU F 3 21 ? 24.741 17.905 5.002 1.00 31.79 21 LEU B CA 1
ATOM 2993 C C . LEU F 3 21 ? 24.730 19.043 3.990 1.00 32.86 21 LEU B C 1
ATOM 2994 O O . LEU F 3 21 ? 25.085 20.181 4.309 1.00 28.16 21 LEU B O 1
ATOM 2999 N N . GLU F 3 22 ? 24.312 18.737 2.767 1.00 31.09 22 GLU B N 1
ATOM 3000 C CA . GLU F 3 22 ? 24.251 19.744 1.716 1.00 31.38 22 GLU B CA 1
ATOM 3001 C C . GLU F 3 22 ? 23.314 20.879 2.116 1.00 30.39 22 GLU B C 1
ATOM 3002 O O . GLU F 3 22 ? 23.626 22.049 1.910 1.00 27.20 22 GLU B O 1
ATOM 3008 N N . LYS F 3 23 ? 22.166 20.525 2.692 1.00 28.62 23 LYS B N 1
ATOM 3009 C CA . LYS F 3 23 ? 21.191 21.519 3.134 1.00 31.43 23 LYS B CA 1
ATOM 3010 C C . LYS F 3 23 ? 21.796 22.473 4.160 1.00 26.79 23 LYS B C 1
ATOM 3011 O O . LYS F 3 23 ? 21.617 23.687 4.077 1.00 28.46 23 LYS B O 1
ATOM 3017 N N . ALA F 3 24 ? 22.505 21.912 5.133 1.00 27.76 24 ALA B N 1
ATOM 3018 C CA . ALA F 3 24 ? 23.120 22.711 6.189 1.00 28.53 24 ALA B CA 1
ATOM 3019 C C . ALA F 3 24 ? 24.151 23.700 5.663 1.00 27.63 24 ALA B C 1
ATOM 3020 O O . ALA F 3 24 ? 24.384 24.740 6.271 1.00 25.87 24 ALA B O 1
ATOM 3022 N N . LEU F 3 25 ? 24.760 23.382 4.525 1.00 23.65 25 LEU B N 1
ATOM 3023 C CA . LEU F 3 25 ? 25.783 24.248 3.944 1.00 24.90 25 LEU B CA 1
ATOM 3024 C C . LEU F 3 25 ? 25.254 25.223 2.896 1.00 23.03 25 LEU B C 1
ATOM 3025 O O . LEU F 3 25 ? 25.991 26.094 2.429 1.00 26.39 25 LEU B O 1
ATOM 3030 N N . THR F 3 26 ? 23.977 25.100 2.548 1.00 22.89 26 THR B N 1
ATOM 3031 C CA . THR F 3 26 ? 23.391 25.942 1.510 1.00 24.38 26 THR B CA 1
ATOM 3032 C C . THR F 3 26 ? 22.539 27.125 1.957 1.00 26.96 26 THR B C 1
ATOM 3033 O O . THR F 3 26 ? 21.540 26.962 2.658 1.00 24.06 26 THR B O 1
ATOM 3037 N N . HIS F 3 27 ? 22.931 28.316 1.517 1.00 26.95 27 HIS B N 1
ATOM 3038 C CA . HIS F 3 27 ? 22.205 29.536 1.845 1.00 27.74 27 HIS B CA 1
ATOM 3039 C C . HIS F 3 27 ? 20.951 29.645 0.975 1.00 31.39 27 HIS B C 1
ATOM 3040 O O . HIS F 3 27 ? 20.950 29.237 -0.190 1.00 33.37 27 HIS B O 1
ATOM 3047 N N . VAL F 3 28 ? 19.885 30.190 1.553 1.00 29.47 28 VAL B N 1
ATOM 3048 C CA . VAL F 3 28 ? 18.606 30.335 0.863 1.00 31.53 28 VAL B CA 1
ATOM 3049 C C . VAL F 3 28 ? 18.687 31.090 -0.465 1.00 34.76 28 VAL B C 1
ATOM 3050 O O . VAL F 3 28 ? 17.875 30.859 -1.364 1.00 37.26 28 VAL B O 1
ATOM 3054 N N . SER F 3 29 ? 19.661 31.986 -0.593 1.00 31.78 29 SER B N 1
ATOM 3055 C CA . SER F 3 29 ? 19.817 32.755 -1.823 1.00 32.77 29 SER B CA 1
ATOM 3056 C C . SER F 3 29 ? 20.343 31.854 -2.934 1.00 36.41 29 SER B C 1
ATOM 3057 O O . SER F 3 29 ? 20.270 32.193 -4.117 1.00 33.67 29 SER B O 1
ATOM 3060 N N . TYR F 3 30 ? 20.872 30.701 -2.537 1.00 33.23 30 TYR B N 1
ATOM 3061 C CA . TYR F 3 30 ? 21.438 29.737 -3.472 1.00 34.63 30 TYR B CA 1
ATOM 3062 C C . TYR F 3 30 ? 20.400 28.684 -3.847 1.00 37.94 30 TYR B C 1
ATOM 3063 O O . TYR F 3 30 ? 20.420 28.140 -4.954 1.00 35.17 30 TYR B O 1
ATOM 3072 N N . SER F 3 31 ? 19.495 28.403 -2.915 1.00 35.24 31 SER B N 1
ATOM 3073 C CA . SER F 3 31 ? 18.434 27.428 -3.133 1.00 37.99 31 SER B CA 1
ATOM 3074 C C . SER F 3 31 ? 17.269 27.708 -2.195 1.00 45.14 31 SER B C 1
ATOM 3075 O O . SER F 3 31 ? 17.439 27.749 -0.975 1.00 40.54 31 SER B O 1
ATOM 3078 N N . LYS F 3 32 ? 16.084 27.897 -2.763 1.00 49.44 32 LYS B N 1
ATOM 3079 C CA . LYS F 3 32 ? 14.910 28.183 -1.957 1.00 57.15 32 LYS B CA 1
ATOM 3080 C C . LYS F 3 32 ? 14.192 26.918 -1.505 1.00 60.28 32 LYS B C 1
ATOM 3081 O O . LYS F 3 32 ? 13.267 26.976 -0.694 1.00 63.90 32 LYS B O 1
ATOM 3087 N N . LYS F 3 33 ? 14.634 25.773 -2.013 1.00 62.81 33 LYS B N 1
ATOM 3088 C CA . LYS F 3 33 ? 14.032 24.499 -1.640 1.00 65.41 33 LYS B CA 1
ATOM 3089 C C . LYS F 3 33 ? 14.803 23.854 -0.498 1.00 63.30 33 LYS B C 1
ATOM 3090 O O . LYS F 3 33 ? 14.237 23.544 0.550 1.00 63.09 33 LYS B O 1
ATOM 3096 N N . GLU F 3 34 ? 16.099 23.652 -0.710 1.00 58.91 34 GLU B N 1
ATOM 3097 C CA . GLU F 3 34 ? 16.941 23.031 0.298 1.00 54.29 34 GLU B CA 1
ATOM 3098 C C . GLU F 3 34 ? 18.030 23.963 0.814 1.00 46.87 34 GLU B C 1
ATOM 3099 O O . GLU F 3 34 ? 19.110 24.068 0.231 1.00 39.37 34 GLU B O 1
ATOM 3105 N N . HIS F 3 35 ? 17.728 24.644 1.913 1.00 39.56 35 HIS B N 1
ATOM 3106 C CA . HIS F 3 35 ? 18.670 25.563 2.535 1.00 31.54 35 HIS B CA 1
ATOM 3107 C C . HIS F 3 35 ? 18.759 25.236 4.024 1.00 31.29 35 HIS B C 1
ATOM 3108 O O . HIS F 3 35 ? 18.032 24.377 4.519 1.00 27.87 35 HIS B O 1
ATOM 3115 N N . TYR F 3 36 ? 19.628 25.944 4.737 1.00 26.40 36 TYR B N 1
ATOM 3116 C CA . TYR F 3 36 ? 19.861 25.673 6.154 1.00 23.61 36 TYR B CA 1
ATOM 3117 C C . TYR F 3 36 ? 18.994 26.359 7.202 1.00 25.38 36 TYR B C 1
ATOM 3118 O O . TYR F 3 36 ? 19.167 26.093 8.390 1.00 22.20 36 TYR B O 1
ATOM 3127 N N . GLU F 3 37 ? 18.068 27.220 6.792 1.00 23.79 37 GLU B N 1
ATOM 3128 C CA . GLU F 3 37 ? 17.265 27.965 7.768 1.00 25.61 37 GLU B CA 1
ATOM 3129 C C . GLU F 3 37 ? 16.557 27.190 8.884 1.00 25.46 37 GLU B C 1
ATOM 3130 O O . GLU F 3 37 ? 16.579 27.616 10.040 1.00 21.82 37 GLU B O 1
ATOM 3136 N N . THR F 3 38 ? 15.923 26.067 8.560 1.00 22.90 38 THR B N 1
ATOM 3137 C CA . THR F 3 38 ? 15.221 25.300 9.581 1.00 24.44 38 THR B CA 1
ATOM 3138 C C . THR F 3 38 ? 16.202 24.532 10.456 1.00 24.80 38 THR B C 1
ATOM 3139 O O . THR F 3 38 ? 16.007 24.419 11.663 1.00 21.19 38 THR B O 1
ATOM 3143 N N . LEU F 3 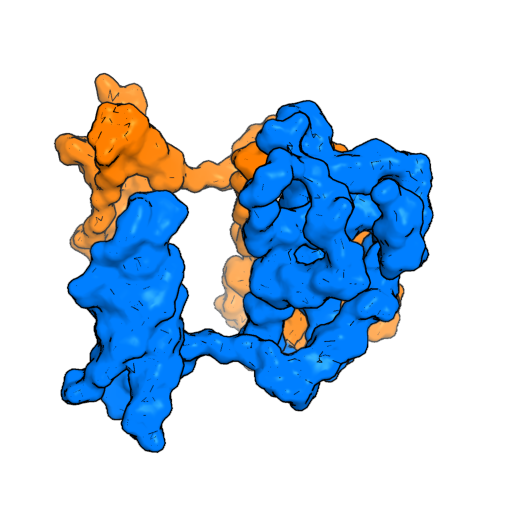39 ? 17.258 24.005 9.845 1.00 21.39 39 LEU B N 1
ATOM 3144 C CA . LEU F 3 39 ? 18.279 23.287 10.596 1.00 20.91 39 LEU B CA 1
ATOM 3145 C C . LEU F 3 39 ? 18.961 24.267 11.559 1.00 18.98 39 LEU B C 1
ATOM 3146 O O . LEU F 3 39 ? 19.331 23.896 12.671 1.00 19.98 39 LEU B O 1
ATOM 3151 N N . GLU F 3 40 ? 19.120 25.518 11.129 1.00 17.87 40 GLU B N 1
ATOM 3152 C CA . GLU F 3 40 ? 19.756 26.536 11.969 1.00 17.78 40 GLU B CA 1
ATOM 3153 C C . GLU F 3 40 ? 18.918 26.788 13.224 1.00 19.74 40 GLU B C 1
ATOM 3154 O O . GLU F 3 40 ? 19.446 26.941 14.329 1.00 19.12 40 GLU B O 1
ATOM 3160 N N . PHE F 3 41 ? 17.604 26.841 13.037 1.00 19.87 41 PHE B N 1
ATOM 3161 C CA . PHE F 3 41 ? 16.657 27.042 14.135 1.00 17.56 41 PHE B CA 1
ATOM 3162 C C . PHE F 3 41 ? 16.858 25.938 15.183 1.00 20.49 41 PHE B C 1
ATOM 3163 O O . PHE F 3 41 ? 16.957 26.210 16.383 1.00 19.08 41 PHE B O 1
ATOM 3171 N N . LEU F 3 42 ? 16.922 24.689 14.725 1.00 17.45 42 LEU B N 1
ATOM 3172 C CA . LEU F 3 42 ? 17.121 23.553 15.617 1.00 17.34 42 LEU B CA 1
ATOM 3173 C C . LEU F 3 42 ? 18.540 23.549 16.195 1.00 16.81 42 LEU B C 1
ATOM 3174 O O . LEU F 3 42 ? 18.723 23.289 17.382 1.00 17.26 42 LEU B O 1
ATOM 3179 N N . GLY F 3 43 ? 19.521 23.845 15.344 1.00 16.98 43 GLY B N 1
ATOM 3180 C CA . GLY F 3 43 ? 20.919 23.859 15.750 1.00 18.15 43 GLY B CA 1
ATOM 3181 C C . GLY F 3 43 ? 21.238 24.827 16.869 1.00 17.63 43 GLY B C 1
ATOM 3182 O O . GLY F 3 43 ? 22.078 24.543 17.728 1.00 19.20 43 GLY B O 1
ATOM 3183 N N . ASP F 3 44 ? 20.586 25.983 16.851 1.00 15.58 44 ASP B N 1
ATOM 3184 C CA . ASP F 3 44 ? 20.793 26.984 17.891 1.00 17.53 44 ASP B CA 1
ATOM 3185 C C . ASP F 3 44 ? 20.420 26.378 19.248 1.00 19.28 44 ASP B C 1
ATOM 3186 O O . ASP F 3 44 ? 21.175 26.478 20.216 1.00 15.19 44 ASP B O 1
ATOM 3191 N N . ALA F 3 45 ? 19.259 25.733 19.317 1.00 15.00 45 ALA B N 1
ATOM 3192 C CA . ALA F 3 45 ? 18.813 25.137 20.574 1.00 17.93 45 ALA B CA 1
ATOM 3193 C C . ALA F 3 45 ? 19.704 23.971 20.994 1.00 14.85 45 ALA B C 1
ATOM 3194 O O . ALA F 3 45 ? 20.000 23.802 22.170 1.00 13.98 45 ALA B O 1
ATOM 3196 N N . LEU F 3 46 ? 20.123 23.171 20.023 1.00 16.06 46 LEU B N 1
ATOM 3197 C CA . LEU F 3 46 ? 20.973 22.016 20.290 1.00 17.38 46 LEU B CA 1
ATOM 3198 C C . LEU F 3 46 ? 22.345 22.426 20.820 1.00 14.79 46 LEU B C 1
ATOM 3199 O O . LEU F 3 46 ? 22.771 21.968 21.881 1.00 14.92 46 LEU B O 1
ATOM 3204 N N . VAL F 3 47 ? 23.031 23.294 20.082 1.00 17.96 47 VAL B N 1
ATOM 3205 C CA . VAL F 3 47 ? 24.360 23.735 20.496 1.00 20.25 47 VAL B CA 1
ATOM 3206 C C . VAL F 3 47 ? 24.307 24.519 21.808 1.00 17.77 47 VAL B C 1
ATOM 3207 O O . VAL F 3 47 ? 25.192 24.381 22.655 1.00 17.57 47 VAL B O 1
ATOM 3211 N N . ASN F 3 48 ? 23.278 25.346 21.984 1.00 17.04 48 ASN B N 1
ATOM 3212 C CA . ASN F 3 48 ? 23.164 26.097 23.228 1.00 15.57 48 ASN B CA 1
ATOM 3213 C C . ASN F 3 48 ? 23.131 25.109 24.383 1.00 16.88 48 ASN B C 1
ATOM 3214 O O . ASN F 3 48 ? 23.785 25.313 25.404 1.00 16.68 48 ASN B O 1
ATOM 3219 N N . PHE F 3 49 ? 22.372 24.030 24.218 1.00 14.45 49 PHE B N 1
ATOM 3220 C CA . PHE F 3 49 ? 22.297 22.998 25.242 1.00 15.36 49 PHE B CA 1
ATOM 3221 C C . PHE F 3 49 ? 23.682 22.368 25.476 1.00 17.72 49 PHE B C 1
ATOM 3222 O O . PHE F 3 49 ? 24.098 22.197 26.620 1.00 17.56 49 PHE B O 1
ATOM 3230 N N . PHE F 3 50 ? 24.397 22.036 24.402 1.00 17.50 50 PHE B N 1
ATOM 3231 C CA . PHE F 3 50 ? 25.728 21.431 24.557 1.00 19.89 50 PHE B CA 1
ATOM 3232 C C . PHE F 3 50 ? 26.645 22.320 25.397 1.00 19.22 50 PHE B C 1
ATOM 3233 O O . PHE F 3 50 ? 27.352 21.841 26.290 1.00 19.88 50 PHE B O 1
ATOM 3241 N N . ILE F 3 51 ? 26.627 23.616 25.105 1.00 17.34 51 ILE B N 1
ATOM 3242 C CA . ILE F 3 51 ? 27.481 24.564 25.812 1.00 16.03 51 ILE B CA 1
ATOM 3243 C C . ILE F 3 51 ? 27.065 24.753 27.263 1.00 17.17 51 ILE B C 1
ATOM 3244 O O . ILE F 3 51 ? 27.902 24.718 28.163 1.00 16.84 51 ILE B O 1
ATOM 3249 N N . VAL F 3 52 ? 25.770 24.940 27.501 1.00 14.11 52 VAL B N 1
ATOM 3250 C CA . VAL F 3 52 ? 25.298 25.107 28.872 1.00 14.86 52 VAL B CA 1
ATOM 3251 C C . VAL F 3 52 ? 25.601 23.869 29.715 1.00 14.63 52 VAL B C 1
ATOM 3252 O O . VAL F 3 52 ? 25.981 23.980 30.882 1.00 16.88 52 VAL B O 1
ATOM 3256 N N . ASP F 3 53 ? 25.446 22.684 29.130 1.00 15.18 53 ASP B N 1
ATOM 3257 C CA . ASP F 3 53 ? 25.712 21.456 29.874 1.00 17.89 53 ASP B CA 1
ATOM 3258 C C . ASP F 3 53 ? 27.192 21.383 30.249 1.00 18.86 53 ASP B C 1
ATOM 3259 O O . ASP F 3 53 ? 27.543 21.015 31.371 1.00 19.58 53 ASP B O 1
ATOM 3264 N N . LEU F 3 54 ? 28.050 21.752 29.307 1.00 16.93 54 LEU B N 1
ATOM 3265 C CA . LEU F 3 54 ? 29.487 21.739 29.547 1.00 19.43 54 LEU B CA 1
ATOM 3266 C C . LEU F 3 54 ? 29.840 22.694 30.685 1.00 17.87 54 LEU B C 1
ATOM 3267 O O . LEU F 3 54 ? 30.631 22.360 31.564 1.00 19.46 54 LEU B O 1
ATOM 3272 N N . LEU F 3 55 ? 29.251 23.888 30.672 1.00 17.44 55 LEU B N 1
ATOM 3273 C CA . LEU F 3 55 ? 29.518 24.864 31.726 1.00 18.90 55 LEU B CA 1
ATOM 3274 C C . LEU F 3 55 ? 29.118 24.342 33.101 1.00 22.62 55 LEU B C 1
ATOM 3275 O O . LEU F 3 55 ? 29.880 24.454 34.067 1.00 19.81 55 LEU B O 1
ATOM 3280 N N . VAL F 3 56 ? 27.916 23.778 33.196 1.00 18.67 56 VAL B N 1
ATOM 3281 C CA . VAL F 3 56 ? 27.429 23.265 34.469 1.00 19.06 56 VAL B CA 1
ATOM 3282 C C . VAL F 3 56 ? 28.246 22.059 34.931 1.00 20.86 56 VAL B C 1
ATOM 3283 O O . VAL F 3 56 ? 28.540 21.917 36.115 1.00 23.77 56 VAL B O 1
ATOM 3287 N N . GLN F 3 57 ? 28.621 21.205 33.989 1.00 22.26 57 GLN B N 1
ATOM 3288 C CA . GLN F 3 57 ? 29.393 20.014 34.320 1.00 25.04 57 GLN B CA 1
ATOM 3289 C C . GLN F 3 57 ? 30.715 20.356 35.005 1.00 31.89 57 GLN B C 1
ATOM 3290 O O . GLN F 3 57 ? 31.112 19.693 35.963 1.00 32.51 57 GLN B O 1
ATOM 3296 N N . TYR F 3 58 ? 31.390 21.396 34.528 1.00 28.65 58 TYR B N 1
ATOM 3297 C CA . TYR F 3 58 ? 32.670 21.774 35.115 1.00 37.75 58 TYR B CA 1
ATOM 3298 C C . TYR F 3 58 ? 32.631 22.851 36.196 1.00 40.83 58 TYR B C 1
ATOM 3299 O O . TYR F 3 58 ? 33.673 23.307 36.670 1.00 46.44 58 TYR B O 1
ATOM 3308 N N . SER F 3 59 ? 31.420 23.229 36.598 1.00 37.86 59 SER B N 1
ATOM 3309 C CA . SER F 3 59 ? 31.206 24.216 37.657 1.00 36.75 59 SER B CA 1
ATOM 3310 C C . SER F 3 59 ? 29.816 23.947 38.239 1.00 40.79 59 SER B C 1
ATOM 3311 O O . SER F 3 59 ? 28.968 24.836 38.289 1.00 33.68 59 SER B O 1
ATOM 3314 N N . PRO F 3 60 ? 29.573 22.706 38.692 1.00 41.16 60 PRO B N 1
ATOM 3315 C CA . PRO F 3 60 ? 28.282 22.310 39.265 1.00 44.97 60 PRO B CA 1
ATOM 3316 C C . PRO F 3 60 ? 27.788 23.146 40.439 1.00 48.34 60 PRO B C 1
ATOM 3317 O O . PRO F 3 60 ? 26.581 23.254 40.664 1.00 47.14 60 PRO B O 1
ATOM 3321 N N . ASN F 3 61 ? 28.716 23.748 41.174 1.00 51.63 61 ASN B N 1
ATOM 3322 C CA . ASN F 3 61 ? 28.365 24.551 42.340 1.00 52.73 61 ASN B CA 1
ATOM 3323 C C . ASN F 3 61 ? 28.379 26.058 42.088 1.00 48.52 61 ASN B C 1
ATOM 3324 O O . ASN F 3 61 ? 28.281 26.846 43.029 1.00 44.13 61 ASN B O 1
ATOM 3329 N N . LYS F 3 62 ? 28.506 26.459 40.825 1.00 45.00 62 LYS B N 1
ATOM 3330 C CA . LYS F 3 62 ? 28.530 27.877 40.483 1.00 36.66 62 LYS B CA 1
ATOM 3331 C C . LYS F 3 62 ? 27.129 28.365 40.122 1.00 36.05 62 LYS B C 1
ATOM 3332 O O . LYS F 3 62 ? 26.343 27.641 39.503 1.00 30.19 62 LYS B O 1
ATOM 3338 N N . ARG F 3 63 ? 26.826 29.599 40.507 1.00 31.22 63 ARG B N 1
ATOM 3339 C CA . ARG F 3 63 ? 25.520 30.183 40.246 1.00 33.11 63 ARG B CA 1
ATOM 3340 C C . ARG F 3 63 ? 25.327 30.640 38.807 1.00 25.31 63 ARG B C 1
ATOM 3341 O O . ARG F 3 63 ? 26.281 30.747 38.029 1.00 22.06 63 ARG B O 1
ATOM 3349 N N . GLU F 3 64 ? 24.072 30.907 38.469 1.00 24.73 64 GLU B N 1
ATOM 3350 C CA . GLU F 3 64 ? 23.685 31.354 37.143 1.00 24.24 64 GLU B CA 1
ATOM 3351 C C . GLU F 3 64 ? 24.348 32.691 36.792 1.00 24.46 64 GLU B C 1
ATOM 3352 O O . GLU F 3 64 ? 24.609 32.976 35.621 1.00 21.06 64 GLU B O 1
ATOM 3358 N N . GLY F 3 65 ? 24.621 33.502 37.812 1.00 22.01 65 GLY B N 1
ATOM 3359 C CA . GLY F 3 65 ? 25.252 34.796 37.598 1.00 21.93 65 GLY B CA 1
ATOM 3360 C C . GLY F 3 65 ? 26.706 34.686 37.182 1.00 26.39 65 GLY B C 1
ATOM 3361 O O . GLY F 3 65 ? 27.284 35.629 36.637 1.00 25.58 65 GLY B O 1
ATOM 3362 N N . PHE F 3 66 ? 27.312 33.535 37.452 1.00 25.19 66 PHE B N 1
ATOM 3363 C CA . PHE F 3 66 ? 28.697 33.309 37.063 1.00 24.38 66 PHE B CA 1
ATOM 3364 C C . PHE F 3 66 ? 28.741 32.618 35.702 1.00 24.34 66 PHE B C 1
ATOM 3365 O O . PHE F 3 66 ? 29.519 32.997 34.823 1.00 23.65 66 PHE B O 1
ATOM 3373 N N . LEU F 3 67 ? 27.888 31.610 35.532 1.00 20.06 67 LEU B N 1
ATOM 3374 C CA . LEU F 3 67 ? 27.842 30.838 34.299 1.00 18.98 67 LEU B CA 1
ATOM 3375 C C . LEU F 3 67 ? 27.159 31.496 33.102 1.00 21.38 67 LEU B C 1
ATOM 3376 O O . LEU F 3 67 ? 27.570 31.278 31.960 1.00 20.18 67 LEU B O 1
ATOM 3381 N N . SER F 3 68 ? 26.130 32.303 33.338 1.00 20.20 68 SER B N 1
ATOM 3382 C CA . SER F 3 68 ? 25.441 32.904 32.205 1.00 21.12 68 SER B CA 1
ATOM 3383 C C . SER F 3 68 ? 26.277 33.893 31.400 1.00 21.39 68 SER B C 1
ATOM 3384 O O . SER F 3 68 ? 26.147 33.955 30.180 1.00 19.92 68 SER B O 1
ATOM 3387 N N . PRO F 3 69 ? 27.134 34.690 32.064 1.00 21.52 69 PRO B N 1
ATOM 3388 C CA . PRO F 3 69 ? 27.951 35.632 31.289 1.00 22.12 69 PRO B CA 1
ATOM 3389 C C . PRO F 3 69 ? 28.884 34.856 30.360 1.00 21.67 69 PRO B C 1
ATOM 3390 O O . PRO F 3 69 ? 29.178 35.304 29.249 1.00 21.76 69 PRO B O 1
ATOM 3394 N N . LEU F 3 70 ? 29.352 33.696 30.819 1.00 18.42 70 LEU B N 1
ATOM 3395 C CA . LEU F 3 70 ? 30.229 32.868 30.000 1.00 21.82 70 LEU B CA 1
ATOM 3396 C C . LEU F 3 70 ? 29.412 32.318 28.830 1.00 19.93 70 LEU B C 1
ATOM 3397 O O . LEU F 3 70 ? 29.837 32.377 27.678 1.00 18.51 70 LEU B O 1
ATOM 3402 N N . LYS F 3 71 ? 28.228 31.796 29.134 1.00 19.64 71 LYS B N 1
ATOM 3403 C CA . LYS F 3 71 ? 27.343 31.254 28.106 1.00 16.98 71 LYS B CA 1
ATOM 3404 C C . LYS F 3 71 ? 27.045 32.301 27.040 1.00 16.78 71 LYS B C 1
ATOM 3405 O O . LYS F 3 71 ? 27.073 32.001 25.845 1.00 17.69 71 LYS B O 1
ATOM 3411 N N . ALA F 3 72 ? 26.762 33.528 27.482 1.00 16.59 72 ALA B N 1
ATOM 3412 C CA . ALA F 3 72 ? 26.424 34.618 26.576 1.00 16.84 72 ALA B CA 1
ATOM 3413 C C . ALA F 3 72 ? 27.453 34.822 25.475 1.00 20.20 72 ALA B C 1
ATOM 3414 O O . ALA F 3 72 ? 27.105 35.182 24.355 1.00 17.44 72 ALA B O 1
ATOM 3416 N N . TYR F 3 73 ? 28.725 34.595 25.791 1.00 16.81 73 TYR B N 1
ATOM 3417 C CA . TYR F 3 73 ? 29.786 34.734 24.795 1.00 17.39 73 TYR B CA 1
ATOM 3418 C C . TYR F 3 73 ? 29.961 33.435 24.011 1.00 13.70 73 TYR B C 1
ATOM 3419 O O . TYR F 3 73 ? 30.087 33.447 22.792 1.00 17.02 73 TYR B O 1
ATOM 3428 N N . LEU F 3 74 ? 29.960 32.316 24.726 1.00 15.39 74 LEU B N 1
ATOM 3429 C CA . LEU F 3 74 ? 30.170 31.012 24.111 1.00 16.63 74 LEU B CA 1
ATOM 3430 C C . LEU F 3 74 ? 29.101 30.543 23.126 1.00 20.50 74 LEU B C 1
ATOM 3431 O O . LEU F 3 74 ? 29.361 29.649 22.316 1.00 22.09 74 LEU B O 1
ATOM 3436 N N . ILE F 3 75 ? 27.906 31.125 23.181 1.00 16.00 75 ILE B N 1
ATOM 3437 C CA . ILE F 3 75 ? 26.873 30.728 22.224 1.00 15.36 75 ILE B CA 1
ATOM 3438 C C . ILE F 3 75 ? 26.677 31.844 21.199 1.00 19.95 75 ILE B C 1
ATOM 3439 O O . ILE F 3 75 ? 25.758 31.793 20.385 1.00 18.37 75 ILE B O 1
ATOM 3444 N N . SER F 3 76 ? 27.558 32.845 21.234 1.00 16.78 76 SER B N 1
ATOM 3445 C CA . SER F 3 76 ? 27.457 33.973 20.316 1.00 16.42 76 SER B CA 1
ATOM 3446 C C . SER F 3 76 ? 27.993 33.658 18.930 1.00 20.65 76 SER B C 1
ATOM 3447 O O . SER F 3 76 ? 28.826 32.766 18.743 1.00 21.39 76 SER B O 1
ATOM 3450 N N . GLU F 3 77 ? 27.510 34.422 17.960 1.00 19.21 77 GLU B N 1
ATOM 3451 C CA . GLU F 3 77 ? 27.917 34.277 16.575 1.00 21.40 77 GLU B CA 1
ATOM 3452 C C . GLU F 3 77 ? 29.430 34.414 16.476 1.00 20.80 77 GLU B C 1
ATOM 3453 O O . GLU F 3 77 ? 30.089 33.680 15.739 1.00 22.05 77 GLU B O 1
ATOM 3459 N N . GLU F 3 78 ? 29.975 35.365 17.225 1.00 20.37 78 GLU B N 1
ATOM 3460 C CA . GLU F 3 78 ? 31.413 35.591 17.222 1.00 23.21 78 GLU B CA 1
ATOM 3461 C C . GLU F 3 78 ? 32.183 34.331 17.613 1.00 23.27 78 GLU B C 1
ATOM 3462 O O . GLU F 3 78 ? 33.116 33.925 16.917 1.00 20.88 78 GLU B O 1
ATOM 3468 N N . PHE F 3 79 ? 31.799 33.703 18.723 1.00 19.59 79 PHE B N 1
ATOM 3469 C CA . PHE F 3 79 ? 32.514 32.507 19.148 1.00 23.07 79 PHE B CA 1
ATOM 3470 C C . PHE F 3 79 ? 32.307 31.357 18.163 1.00 24.15 79 PHE B C 1
ATOM 3471 O O . PHE F 3 79 ? 33.235 30.590 17.892 1.00 21.65 79 PHE B O 1
ATOM 3479 N N . PHE F 3 80 ? 31.099 31.231 17.620 1.00 22.64 80 PHE B N 1
ATOM 3480 C CA . PHE F 3 80 ? 30.844 30.158 16.665 1.00 21.44 80 PHE B CA 1
ATOM 3481 C C . PHE F 3 80 ? 31.741 30.307 15.440 1.00 24.68 80 PHE B C 1
ATOM 3482 O O . PHE F 3 80 ? 32.154 29.312 14.846 1.00 22.56 80 PHE B O 1
ATOM 3490 N N . ASN F 3 81 ? 32.046 31.545 15.061 1.00 24.03 81 ASN B N 1
ATOM 3491 C CA . ASN F 3 81 ? 32.922 31.777 13.914 1.00 26.86 81 ASN B CA 1
ATOM 3492 C C . ASN F 3 81 ? 34.318 31.257 14.237 1.00 28.40 81 ASN B C 1
ATOM 3493 O O . ASN F 3 81 ? 35.008 30.725 13.372 1.00 29.56 81 ASN B O 1
ATOM 3498 N N . LEU F 3 82 ? 34.736 31.414 15.488 1.00 26.24 82 LEU B N 1
ATOM 3499 C CA . LEU F 3 82 ? 36.049 30.931 15.895 1.00 27.58 82 LEU B CA 1
ATOM 3500 C C . LEU F 3 82 ? 36.083 29.406 15.858 1.00 31.47 82 LEU B C 1
ATOM 3501 O O . LEU F 3 82 ? 37.054 28.811 15.384 1.00 28.29 82 LEU B O 1
ATOM 3506 N N . LEU F 3 83 ? 35.025 28.765 16.351 1.00 26.89 83 LEU B N 1
ATOM 3507 C CA . LEU F 3 83 ? 34.980 27.305 16.340 1.00 27.35 83 LEU B CA 1
ATOM 3508 C C . LEU F 3 83 ? 34.903 26.786 14.908 1.00 25.92 83 LEU B C 1
ATOM 3509 O O . LEU F 3 83 ? 35.493 25.755 14.579 1.00 25.15 83 LEU B O 1
ATOM 3514 N N . ALA F 3 84 ? 34.178 27.505 14.057 1.00 25.59 84 ALA B N 1
ATOM 3515 C CA . ALA F 3 84 ? 34.016 27.102 12.665 1.00 27.68 84 ALA B CA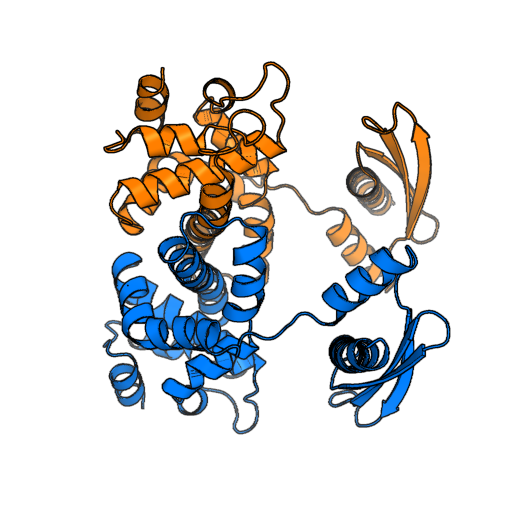 1
ATOM 3516 C C . ALA F 3 84 ? 35.334 27.097 11.893 1.00 31.07 84 ALA B C 1
ATOM 3517 O O . ALA F 3 84 ? 35.506 26.314 10.959 1.00 29.53 84 ALA B O 1
ATOM 3519 N N . GLN F 3 85 ? 36.258 27.971 12.280 1.00 32.49 85 GLN B N 1
ATOM 3520 C CA . GLN F 3 85 ? 37.552 28.048 11.609 1.00 39.73 85 GLN B CA 1
ATOM 3521 C C . GLN F 3 85 ? 38.238 26.689 11.614 1.00 40.61 85 GLN B C 1
ATOM 3522 O O . GLN F 3 85 ? 38.867 26.293 10.633 1.00 42.35 85 GLN B O 1
ATOM 3528 N N . LYS F 3 86 ? 38.101 25.976 12.725 1.00 38.93 86 LYS B N 1
ATOM 3529 C CA . LYS F 3 86 ? 38.702 24.659 12.880 1.00 41.58 86 LYS B CA 1
ATOM 3530 C C . LYS F 3 86 ? 38.199 23.699 11.807 1.00 41.57 86 LYS B C 1
ATOM 3531 O O . LYS F 3 86 ? 38.842 22.695 11.510 1.00 42.82 86 LYS B O 1
ATOM 3537 N N . LEU F 3 87 ? 37.047 24.018 11.225 1.00 37.61 87 LEU B N 1
ATOM 3538 C CA . LEU F 3 87 ? 36.452 23.181 10.190 1.00 36.18 87 LEU B CA 1
ATOM 3539 C C . LEU F 3 87 ? 36.599 23.808 8.805 1.00 36.89 87 LEU B C 1
ATOM 3540 O O . LEU F 3 87 ? 36.150 23.230 7.811 1.00 35.90 87 LEU B O 1
ATOM 3545 N N . GLU F 3 88 ? 37.222 24.984 8.740 1.00 34.52 88 GLU B N 1
ATOM 3546 C CA . GLU F 3 88 ? 37.385 25.689 7.472 1.00 36.16 88 GLU B CA 1
ATOM 3547 C C . GLU F 3 88 ? 36.013 25.717 6.818 1.00 35.60 88 GLU B C 1
ATOM 3548 O O . GLU F 3 88 ? 35.880 25.652 5.594 1.00 32.20 88 GLU B O 1
ATOM 3554 N N . LEU F 3 89 ? 34.993 25.816 7.663 1.00 34.43 89 LEU B N 1
ATOM 3555 C CA . LEU F 3 89 ? 33.607 25.814 7.226 1.00 34.76 89 LEU B CA 1
ATOM 3556 C C . LEU F 3 89 ? 33.324 26.717 6.031 1.00 34.13 89 LEU B C 1
ATOM 3557 O O . LEU F 3 89 ? 32.569 26.341 5.132 1.00 32.62 89 LEU B O 1
ATOM 3562 N N . HIS F 3 90 ? 33.943 27.893 6.005 1.00 32.00 90 HIS B N 1
ATOM 3563 C CA . HIS F 3 90 ? 33.723 28.837 4.915 1.00 37.52 90 HIS B CA 1
ATOM 3564 C C . HIS F 3 90 ? 33.953 28.264 3.515 1.00 37.85 90 HIS B C 1
ATOM 3565 O O . HIS F 3 90 ? 33.317 28.695 2.556 1.00 41.01 90 HIS B O 1
ATOM 3572 N N . LYS F 3 91 ? 34.852 27.292 3.399 1.00 39.74 91 LYS B N 1
ATOM 3573 C CA . LYS F 3 91 ? 35.168 26.684 2.106 1.00 39.37 91 LYS B CA 1
ATOM 3574 C C . LYS F 3 91 ? 34.128 25.682 1.604 1.00 40.29 91 LYS B C 1
ATOM 3575 O O . LYS F 3 91 ? 34.210 25.219 0.467 1.00 37.24 91 LYS B O 1
ATOM 3581 N N . PHE F 3 92 ? 33.158 25.341 2.445 1.00 36.83 92 PHE B N 1
ATOM 3582 C CA . PHE F 3 92 ? 32.143 24.362 2.064 1.00 33.52 92 PHE B CA 1
ATOM 3583 C C . PHE F 3 92 ? 30.753 24.952 1.879 1.00 32.94 92 PHE B C 1
ATOM 3584 O O . PHE F 3 92 ? 29.843 24.279 1.387 1.00 34.52 92 PHE B O 1
ATOM 3592 N N . ILE F 3 93 ? 30.588 26.211 2.267 1.00 29.48 93 ILE B N 1
ATOM 3593 C CA . ILE F 3 93 ? 29.295 26.871 2.158 1.00 31.23 93 ILE B CA 1
ATOM 3594 C C . ILE F 3 93 ? 28.890 27.158 0.714 1.00 32.92 93 ILE B C 1
ATOM 3595 O O . ILE F 3 93 ? 29.671 27.694 -0.073 1.00 30.29 93 ILE B O 1
ATOM 3600 N N . ARG F 3 94 ? 27.661 26.787 0.371 1.00 30.63 94 ARG B N 1
ATOM 3601 C CA . ARG F 3 94 ? 27.152 27.011 -0.973 1.00 35.41 94 ARG B CA 1
ATOM 3602 C C . ARG F 3 94 ? 26.365 28.310 -1.007 1.00 33.98 94 ARG B C 1
ATOM 3603 O O . ARG F 3 94 ? 25.233 28.398 -0.523 1.00 31.18 94 ARG B O 1
ATOM 3611 N N . ILE F 3 95 ? 27.002 29.327 -1.572 1.00 35.61 95 ILE B N 1
ATOM 3612 C CA . ILE F 3 95 ? 26.424 30.652 -1.683 1.00 39.48 95 ILE B CA 1
ATOM 3613 C C . ILE F 3 95 ? 27.288 31.404 -2.695 1.00 44.07 95 ILE B C 1
ATOM 3614 O O . ILE F 3 95 ? 28.449 31.050 -2.904 1.00 43.29 95 ILE B O 1
ATOM 3619 N N . LYS F 3 96 ? 26.725 32.430 -3.321 1.00 48.05 96 LYS B N 1
ATOM 3620 C CA . LYS F 3 96 ? 27.465 33.207 -4.309 1.00 54.00 96 LYS B CA 1
ATOM 3621 C C . LYS F 3 96 ? 28.826 33.636 -3.772 1.00 55.71 96 LYS B C 1
ATOM 3622 O O . LYS F 3 96 ? 28.955 34.037 -2.614 1.00 52.80 96 LYS B O 1
ATOM 3628 N N . ARG F 3 97 ? 29.839 33.547 -4.626 1.00 58.63 97 ARG B N 1
ATOM 3629 C CA . ARG F 3 97 ? 31.199 33.916 -4.259 1.00 63.33 97 ARG B CA 1
ATOM 3630 C C . ARG F 3 97 ? 31.256 35.344 -3.723 1.00 61.57 97 ARG B C 1
ATOM 3631 O O . ARG F 3 97 ? 30.734 36.269 -4.346 1.00 62.27 97 ARG B O 1
ATOM 3639 N N . GLY F 3 98 ? 31.886 35.513 -2.563 1.00 59.44 98 GLY B N 1
ATOM 3640 C CA . GLY F 3 98 ? 32.013 36.831 -1.965 1.00 55.32 98 GLY B CA 1
ATOM 3641 C C . GLY F 3 98 ? 30.832 37.281 -1.125 1.00 53.37 98 GLY B C 1
ATOM 3642 O O . GLY F 3 98 ? 30.822 38.402 -0.617 1.00 53.42 98 GLY B O 1
ATOM 3643 N N . LYS F 3 99 ? 29.836 36.415 -0.968 1.00 50.13 99 LYS B N 1
ATOM 3644 C CA . LYS F 3 99 ? 28.655 36.760 -0.183 1.00 48.32 99 LYS B CA 1
ATOM 3645 C C . LYS F 3 99 ? 28.732 36.253 1.252 1.00 44.29 99 LYS B C 1
ATOM 3646 O O . LYS F 3 99 ? 27.891 36.592 2.084 1.00 46.49 99 LYS B O 1
ATOM 3652 N N . ILE F 3 100 ? 29.745 35.448 1.541 1.00 39.61 100 ILE B N 1
ATOM 3653 C CA . ILE F 3 100 ? 29.913 34.895 2.878 1.00 37.92 100 ILE B CA 1
ATOM 3654 C C . ILE F 3 100 ? 30.400 35.927 3.890 1.00 36.32 100 ILE B C 1
ATOM 3655 O O . ILE F 3 100 ? 31.327 36.690 3.617 1.00 37.74 100 ILE B O 1
ATOM 3660 N N . ASN F 3 101 ? 29.757 35.954 5.054 1.00 30.10 101 ASN B N 1
ATOM 3661 C CA . ASN F 3 101 ? 30.154 36.855 6.132 1.00 26.64 101 ASN B CA 1
ATOM 3662 C C . ASN F 3 101 ? 29.993 36.105 7.455 1.00 28.84 101 ASN B C 1
ATOM 3663 O O . ASN F 3 101 ? 29.633 34.926 7.459 1.00 24.40 101 ASN B O 1
ATOM 3668 N N . GLU F 3 102 ? 30.268 36.780 8.567 1.00 28.54 102 GLU B N 1
ATOM 3669 C CA . GLU F 3 102 ? 30.190 36.164 9.891 1.00 30.10 102 GLU B CA 1
ATOM 3670 C C . GLU F 3 102 ? 28.805 35.628 10.242 1.00 28.13 102 GLU B C 1
ATOM 3671 O O . GLU F 3 102 ? 28.675 34.616 10.935 1.00 24.14 102 GLU B O 1
ATOM 3677 N N . THR F 3 103 ? 27.773 36.323 9.783 1.00 25.04 103 THR B N 1
ATOM 3678 C CA . THR F 3 103 ? 26.407 35.906 10.061 1.00 23.98 103 THR B CA 1
ATOM 3679 C C . THR F 3 103 ? 26.142 34.552 9.419 1.00 25.52 103 THR B C 1
ATOM 3680 O O . THR F 3 103 ? 25.608 33.647 10.061 1.00 23.60 103 THR B O 1
ATOM 3684 N N . ILE F 3 104 ? 26.529 34.421 8.151 1.00 20.69 104 ILE B N 1
ATOM 3685 C CA . ILE F 3 104 ? 26.324 33.183 7.410 1.00 23.47 104 ILE B CA 1
ATOM 3686 C C . ILE F 3 104 ? 27.094 32.028 8.036 1.00 21.36 104 ILE B C 1
ATOM 3687 O O . ILE F 3 104 ? 26.548 30.940 8.228 1.00 20.18 104 ILE B O 1
ATOM 3692 N N . ILE F 3 105 ? 28.363 32.264 8.354 1.00 21.30 105 ILE B N 1
ATOM 3693 C CA . ILE F 3 105 ? 29.196 31.231 8.960 1.00 21.14 105 ILE B CA 1
ATOM 3694 C C . ILE F 3 105 ? 28.603 30.757 10.290 1.00 22.56 105 ILE B C 1
ATOM 3695 O O . ILE F 3 105 ? 28.582 29.557 10.581 1.00 21.05 105 ILE B O 1
ATOM 3700 N N . GLY F 3 106 ? 28.120 31.703 11.092 1.00 21.83 106 GLY B N 1
ATOM 3701 C CA . GLY F 3 106 ? 27.536 31.349 12.374 1.00 20.76 106 GLY B CA 1
ATOM 3702 C C . GLY F 3 106 ? 26.266 30.536 12.206 1.00 18.96 106 GLY B C 1
ATOM 3703 O O . GLY F 3 106 ? 26.014 29.601 12.971 1.00 20.09 106 GLY B O 1
ATOM 3704 N N . ASP F 3 107 ? 25.466 30.880 11.201 1.00 18.95 107 ASP B N 1
ATOM 3705 C CA . ASP F 3 107 ? 24.220 30.155 10.960 1.00 17.84 107 ASP B CA 1
ATOM 3706 C C . ASP F 3 107 ? 24.498 28.741 10.454 1.00 22.72 107 ASP B C 1
ATOM 3707 O O . ASP F 3 107 ? 23.848 27.785 10.872 1.00 19.84 107 ASP B O 1
ATOM 3712 N N . VAL F 3 108 ? 25.465 28.606 9.551 1.00 20.56 108 VAL B N 1
ATOM 3713 C CA . VAL F 3 108 ? 25.805 27.294 9.013 1.00 19.55 108 VAL B CA 1
ATOM 3714 C C . VAL F 3 108 ? 26.370 26.398 10.109 1.00 19.29 108 VAL B C 1
ATOM 3715 O O . VAL F 3 108 ? 26.101 25.196 10.136 1.00 20.79 108 VAL B O 1
ATOM 3719 N N . PHE F 3 109 ? 27.145 26.983 11.019 1.00 17.20 109 PHE B N 1
ATOM 3720 C CA . PHE F 3 109 ? 27.717 26.215 12.120 1.00 20.32 109 PHE B CA 1
ATOM 3721 C C . PHE F 3 109 ? 26.593 25.559 12.923 1.00 20.49 109 PHE B C 1
ATOM 3722 O O . PHE F 3 109 ? 26.655 24.370 13.245 1.00 19.44 109 PHE B O 1
ATOM 3730 N N . GLU F 3 110 ? 25.565 26.334 13.250 1.00 19.26 110 GLU B N 1
ATOM 3731 C CA . GLU F 3 110 ? 24.443 25.786 14.006 1.00 19.83 110 GLU B CA 1
ATOM 3732 C C . GLU F 3 110 ? 23.695 24.734 13.187 1.00 17.35 110 GLU B C 1
ATOM 3733 O O . GLU F 3 110 ? 23.355 23.668 13.697 1.00 18.13 110 GLU B O 1
ATOM 3739 N N . ALA F 3 111 ? 23.452 25.032 11.917 1.00 17.41 111 ALA B N 1
ATOM 3740 C CA . ALA F 3 111 ? 22.741 24.099 11.042 1.00 19.73 111 ALA B CA 1
ATOM 3741 C C . ALA F 3 111 ? 23.496 22.782 10.884 1.00 21.69 111 ALA B C 1
ATOM 3742 O O . ALA F 3 111 ? 22.894 21.709 10.847 1.00 19.07 111 ALA B O 1
ATOM 3744 N N . LEU F 3 112 ? 24.818 22.865 10.794 1.00 22.06 112 LEU B N 1
ATOM 3745 C CA . LEU F 3 112 ? 25.634 21.668 10.632 1.00 26.17 112 LEU B CA 1
ATOM 3746 C C . LEU F 3 112 ? 25.425 20.702 11.789 1.00 24.50 112 LEU B C 1
ATOM 3747 O O . LEU F 3 112 ? 25.334 19.491 11.588 1.00 25.13 112 LEU B O 1
ATOM 3752 N N . TRP F 3 113 ? 25.335 21.227 13.007 1.00 19.73 113 TRP B N 1
ATOM 3753 C CA . TRP F 3 113 ? 25.141 20.355 14.153 1.00 19.16 113 TRP B CA 1
ATOM 3754 C C . TRP F 3 113 ? 23.747 19.761 14.211 1.00 17.39 113 TRP B C 1
ATOM 3755 O O . TRP F 3 113 ? 23.571 18.636 14.671 1.00 20.60 113 TRP B O 1
ATOM 3766 N N . ALA F 3 114 ? 22.758 20.508 13.742 1.00 21.12 114 ALA B N 1
ATOM 3767 C CA . ALA F 3 114 ? 21.399 19.988 13.713 1.00 21.90 114 ALA B CA 1
ATOM 3768 C C . ALA F 3 114 ? 21.375 18.863 12.672 1.00 22.96 114 ALA B C 1
ATOM 3769 O O . ALA F 3 114 ? 20.669 17.874 12.836 1.00 22.31 114 ALA B O 1
ATOM 3771 N N . ALA F 3 115 ? 22.160 19.024 11.607 1.00 22.36 115 ALA B N 1
ATOM 3772 C CA . ALA F 3 115 ? 22.233 18.020 10.542 1.00 21.68 115 ALA B CA 1
ATOM 3773 C C . ALA F 3 115 ? 22.831 16.711 11.055 1.00 24.18 115 ALA B C 1
ATOM 3774 O O . ALA F 3 115 ? 22.339 15.627 10.732 1.00 22.52 115 ALA B O 1
ATOM 3776 N N . VAL F 3 116 ? 23.895 16.808 11.846 1.00 24.06 116 VAL B N 1
ATOM 3777 C CA . VAL F 3 116 ? 24.520 15.619 12.410 1.00 23.26 116 VAL B CA 1
ATOM 3778 C C . VAL F 3 116 ? 23.515 14.955 13.343 1.00 26.45 116 VAL B C 1
ATOM 3779 O O . VAL F 3 116 ? 23.325 13.736 13.317 1.00 24.15 116 VAL B O 1
ATOM 3783 N N . TYR F 3 117 ? 22.863 15.772 14.163 1.00 21.15 117 TYR B N 1
ATOM 3784 C CA . TYR F 3 117 ? 21.877 15.268 15.110 1.00 23.13 117 TYR B CA 1
ATOM 3785 C C . TYR F 3 117 ? 20.789 14.483 14.386 1.00 21.54 117 TYR B C 1
ATOM 3786 O O . TYR F 3 117 ? 20.479 13.352 14.757 1.00 23.10 117 TYR B O 1
ATOM 3795 N N . ILE F 3 118 ? 20.211 15.074 13.348 1.00 21.79 118 ILE B N 1
ATOM 3796 C CA . ILE F 3 118 ? 19.151 14.395 12.615 1.00 22.65 118 ILE B CA 1
ATOM 3797 C C . ILE F 3 118 ? 19.660 13.161 11.876 1.00 26.79 118 ILE B C 1
ATOM 3798 O O . ILE F 3 118 ? 19.049 12.094 11.949 1.00 23.79 118 ILE B O 1
ATOM 3803 N N . ASP F 3 119 ? 20.784 13.303 11.182 1.00 26.29 119 ASP B N 1
ATOM 3804 C CA . ASP F 3 119 ? 21.347 12.192 10.422 1.00 25.93 119 ASP B CA 1
ATOM 3805 C C . ASP F 3 119 ? 21.706 10.990 11.287 1.00 28.42 119 ASP B C 1
ATOM 3806 O O . ASP F 3 119 ? 21.643 9.846 10.828 1.00 28.85 119 ASP B O 1
ATOM 3811 N N . SER F 3 120 ? 22.085 11.245 12.536 1.00 24.79 120 SER B N 1
ATOM 3812 C CA . SER F 3 120 ? 22.466 10.174 13.447 1.00 25.36 120 SER B CA 1
ATOM 3813 C C . SER F 3 120 ? 21.242 9.478 14.023 1.00 24.69 120 SER B C 1
ATOM 3814 O O . SER F 3 120 ? 21.372 8.595 14.870 1.00 27.04 120 SER B O 1
ATOM 3817 N N . GLY F 3 121 ? 20.060 9.881 13.560 1.00 24.79 121 GLY B N 1
ATOM 3818 C CA . GLY F 3 121 ? 18.821 9.307 14.061 1.00 25.52 121 GLY B CA 1
ATOM 3819 C C . GLY F 3 121 ? 18.374 10.032 15.321 1.00 27.96 121 GLY B C 1
ATOM 3820 O O . GLY F 3 121 ? 17.755 9.452 16.218 1.00 26.21 121 GLY B O 1
ATOM 3821 N N . ARG F 3 122 ? 18.690 11.320 15.382 1.00 26.58 122 ARG B N 1
ATOM 3822 C CA . ARG F 3 122 ? 18.357 12.147 16.535 1.00 25.09 122 ARG B CA 1
ATOM 3823 C C . ARG F 3 122 ? 18.972 11.596 17.815 1.00 27.51 122 ARG B C 1
ATOM 3824 O O . ARG F 3 122 ? 18.316 11.479 18.854 1.00 25.09 122 ARG B O 1
ATOM 3832 N N . ASP F 3 123 ? 20.252 11.244 17.726 1.00 24.62 123 ASP B N 1
ATOM 3833 C CA . ASP F 3 123 ? 20.982 10.741 18.880 1.00 25.48 123 ASP B CA 1
ATOM 3834 C C . ASP F 3 123 ? 21.655 11.966 19.482 1.00 24.14 123 ASP B C 1
ATOM 3835 O O . ASP F 3 123 ? 22.734 12.364 19.041 1.00 22.47 123 ASP B O 1
ATOM 3840 N N . ALA F 3 124 ? 21.012 12.569 20.476 1.00 23.66 124 ALA B N 1
ATOM 3841 C CA . ALA F 3 124 ? 21.558 13.760 21.118 1.00 22.49 124 ALA B CA 1
ATOM 3842 C C . ALA F 3 124 ? 22.835 13.457 21.902 1.00 21.20 124 ALA B C 1
ATOM 3843 O O . ALA F 3 124 ? 23.747 14.285 21.954 1.00 23.78 124 ALA B O 1
ATOM 3845 N N . ASN F 3 125 ? 22.898 12.278 22.516 1.00 20.30 125 ASN B N 1
ATOM 3846 C CA . ASN F 3 125 ? 24.079 11.893 23.290 1.00 24.29 125 ASN B CA 1
ATOM 3847 C C . ASN F 3 125 ? 25.299 11.799 22.387 1.00 22.19 125 ASN B C 1
ATOM 3848 O O . ASN F 3 125 ? 26.356 12.359 22.687 1.00 22.61 125 ASN B O 1
ATOM 3853 N N . PHE F 3 126 ? 25.146 11.085 21.281 1.00 22.50 126 PHE B N 1
ATOM 3854 C CA . PHE F 3 126 ? 26.238 10.928 20.329 1.00 23.98 126 PHE B CA 1
ATOM 3855 C C . PHE F 3 126 ? 26.672 12.277 19.760 1.00 26.62 126 PHE B C 1
ATOM 3856 O O . PHE F 3 126 ? 27.867 12.592 19.725 1.00 24.57 126 PHE B O 1
ATOM 3864 N N . THR F 3 127 ? 25.705 13.072 19.310 1.00 22.16 127 THR B N 1
ATOM 3865 C CA . THR F 3 127 ? 26.030 14.371 18.728 1.00 21.70 127 THR B CA 1
ATOM 3866 C C . THR F 3 127 ? 26.714 15.276 19.753 1.00 21.06 127 THR B C 1
ATOM 3867 O O . THR F 3 127 ? 27.638 16.019 19.413 1.00 20.71 127 THR B O 1
ATOM 3871 N N . ARG F 3 128 ? 26.268 15.213 21.005 1.00 19.55 128 ARG B N 1
ATOM 3872 C CA . ARG F 3 128 ? 26.871 16.028 22.060 1.00 24.05 128 ARG B CA 1
ATOM 3873 C C . ARG F 3 128 ? 28.349 15.660 22.213 1.00 24.63 128 ARG B C 1
ATOM 3874 O O . ARG F 3 128 ? 29.217 16.532 22.282 1.00 21.11 128 ARG B O 1
ATOM 3882 N N . GLU F 3 129 ? 28.632 14.364 22.257 1.00 22.82 129 GLU B N 1
ATOM 3883 C CA . GLU F 3 129 ? 30.010 13.908 22.409 1.00 26.56 129 GLU B CA 1
ATOM 3884 C C . GLU F 3 129 ? 30.883 14.213 21.189 1.00 24.52 129 GLU B C 1
ATOM 3885 O O . GLU F 3 129 ? 32.086 14.437 21.332 1.00 26.51 129 GLU B O 1
ATOM 3891 N N . LEU F 3 130 ? 30.292 14.224 19.997 1.00 24.42 130 LEU B N 1
ATOM 3892 C CA . LEU F 3 130 ? 31.054 14.538 18.787 1.00 24.95 130 LEU B CA 1
ATOM 3893 C C . LEU F 3 130 ? 31.447 16.012 18.871 1.00 25.66 130 LEU B C 1
ATOM 3894 O O . LEU F 3 130 ? 32.563 16.400 18.524 1.00 22.38 130 LEU B O 1
ATOM 3899 N N . PHE F 3 131 ? 30.510 16.831 19.336 1.00 19.60 131 PHE B N 1
ATOM 3900 C CA . PHE F 3 131 ? 30.750 18.261 19.490 1.00 20.84 131 PHE B CA 1
ATOM 3901 C C . PHE F 3 131 ? 31.877 18.474 20.507 1.00 20.19 131 PHE B C 1
ATOM 3902 O O . PHE F 3 131 ? 32.781 19.284 20.287 1.00 23.24 131 PHE B O 1
ATOM 3910 N N . TYR F 3 132 ? 31.825 17.744 21.616 1.00 17.80 132 TYR B N 1
ATOM 3911 C CA . TYR F 3 132 ? 32.851 17.875 22.647 1.00 19.37 132 TYR B CA 1
ATOM 3912 C C . TYR F 3 132 ? 34.211 17.379 22.164 1.00 24.90 132 TYR B C 1
ATOM 3913 O O . TYR F 3 132 ? 35.246 17.964 22.491 1.00 21.59 132 TYR B O 1
ATOM 3922 N N . LYS F 3 133 ? 34.212 16.291 21.404 1.00 23.96 133 LYS B N 1
ATOM 3923 C CA . LYS F 3 133 ? 35.465 15.749 20.894 1.00 27.95 133 LYS B CA 1
ATOM 3924 C C . LYS F 3 133 ? 36.194 16.847 20.122 1.00 29.96 133 LYS B C 1
ATOM 3925 O O . LYS F 3 133 ? 37.418 16.990 20.204 1.00 27.66 133 LYS B O 1
ATOM 3931 N N . LEU F 3 134 ? 35.426 17.643 19.388 1.00 24.83 134 LEU B N 1
ATOM 3932 C CA . LEU F 3 134 ? 35.996 18.713 18.589 1.00 26.38 134 LEU B CA 1
ATOM 3933 C C . LEU F 3 134 ? 36.236 20.029 19.327 1.00 29.26 134 LEU B C 1
ATOM 3934 O O . LEU F 3 134 ? 37.241 20.701 19.106 1.00 28.26 134 LEU B O 1
ATOM 3939 N N . PHE F 3 135 ? 35.300 20.385 20.223 1.00 24.53 135 PHE B N 1
ATOM 3940 C CA . PHE F 3 135 ? 35.389 21.712 20.862 1.00 19.40 135 PHE B CA 1
ATOM 3941 C C . PHE F 3 135 ? 35.458 21.843 22.380 1.00 19.53 135 PHE B C 1
ATOM 3942 O O . PHE F 3 135 ? 35.651 22.951 22.878 1.00 22.27 135 PHE B O 1
ATOM 3950 N N . LYS F 3 136 ? 35.298 20.751 23.120 1.00 21.53 136 LYS B N 1
ATOM 3951 C CA . LYS F 3 136 ? 35.329 20.834 24.578 1.00 20.12 136 LYS B CA 1
ATOM 3952 C C . LYS F 3 136 ? 36.568 21.530 25.144 1.00 27.57 136 LYS B C 1
ATOM 3953 O O . LYS F 3 136 ? 36.459 22.448 25.962 1.00 21.94 136 LYS B O 1
ATOM 3959 N N . GLU F 3 137 ? 37.750 21.098 24.720 1.00 27.51 137 GLU B N 1
ATOM 3960 C CA . GLU F 3 137 ? 38.972 21.713 25.225 1.00 29.63 137 GLU B CA 1
ATOM 3961 C C . GLU F 3 137 ? 39.083 23.176 24.810 1.00 26.29 137 GLU B C 1
ATOM 3962 O O . GLU F 3 137 ? 39.544 24.010 25.589 1.00 26.20 137 GLU B O 1
ATOM 3968 N N . ASP F 3 138 ? 38.656 23.490 23.589 1.00 24.02 138 ASP B N 1
ATOM 3969 C CA . ASP F 3 138 ? 38.689 24.867 23.105 1.00 28.70 138 ASP B CA 1
ATOM 3970 C C . ASP F 3 138 ? 37.832 25.762 23.999 1.00 27.23 138 ASP B C 1
ATOM 3971 O O . ASP F 3 138 ? 38.216 26.885 24.341 1.00 23.18 138 ASP B O 1
ATOM 3976 N N . ILE F 3 139 ? 36.660 25.262 24.373 1.00 23.20 139 ILE B N 1
ATOM 3977 C CA . ILE F 3 139 ? 35.750 26.024 25.219 1.00 20.97 139 ILE B CA 1
ATOM 3978 C C . ILE F 3 139 ? 36.264 26.193 26.643 1.00 19.06 139 ILE B C 1
ATOM 3979 O O . ILE F 3 139 ? 36.272 27.302 27.181 1.00 20.85 139 ILE B O 1
ATOM 3984 N N . LEU F 3 140 ? 36.690 25.099 27.258 1.00 17.84 140 LEU B N 1
ATOM 3985 C CA . LEU F 3 140 ? 37.178 25.170 28.626 1.00 21.58 140 LEU B CA 1
ATOM 3986 C C . LEU F 3 140 ? 38.456 26.003 28.730 1.00 21.18 140 LEU B C 1
ATOM 3987 O O . LEU F 3 140 ? 38.668 26.702 29.720 1.00 20.90 140 LEU B O 1
ATOM 3992 N N . SER F 3 141 ? 39.301 25.940 27.707 1.00 22.36 141 SER B N 1
ATOM 3993 C CA . SER F 3 141 ? 40.540 26.714 27.743 1.00 25.24 141 SER B CA 1
ATOM 3994 C C . SER F 3 141 ? 40.212 28.201 27.623 1.00 22.13 141 SER B C 1
ATOM 3995 O O . SER F 3 141 ? 40.792 29.033 28.319 1.00 24.47 141 SER B O 1
ATOM 3998 N N . ALA F 3 142 ? 39.272 28.536 26.746 1.00 23.66 142 ALA B N 1
ATOM 3999 C CA . ALA F 3 142 ? 38.880 29.928 26.571 1.00 21.28 142 ALA B CA 1
ATOM 4000 C C . ALA F 3 142 ? 38.417 30.523 27.899 1.00 21.13 142 ALA B C 1
ATOM 4001 O O . ALA F 3 142 ? 38.759 31.657 28.241 1.00 22.09 142 ALA B O 1
ATOM 4003 N N . ILE F 3 143 ? 37.642 29.748 28.652 1.00 20.47 143 ILE B N 1
ATOM 4004 C CA . ILE F 3 143 ? 37.124 30.203 29.936 1.00 21.57 143 ILE B CA 1
ATOM 4005 C C . ILE F 3 143 ? 38.231 30.393 30.972 1.00 24.63 143 ILE B C 1
ATOM 4006 O O . ILE F 3 143 ? 38.336 31.442 31.604 1.00 23.31 143 ILE B O 1
ATOM 4011 N N . LYS F 3 144 ? 39.053 29.365 31.140 1.00 22.31 144 LYS B N 1
ATOM 4012 C CA . LYS F 3 144 ? 40.128 29.410 32.121 1.00 24.62 144 LYS B CA 1
ATOM 4013 C C . LYS F 3 144 ? 41.141 30.513 31.860 1.00 23.93 144 LYS B C 1
ATOM 4014 O O . LYS F 3 144 ? 41.668 31.113 32.801 1.00 23.90 144 LYS B O 1
ATOM 4020 N N . GLU F 3 145 ? 41.392 30.796 30.586 1.00 21.96 145 GLU B N 1
ATOM 4021 C CA . GLU F 3 145 ? 42.371 31.811 30.213 1.00 23.57 145 GLU B CA 1
ATOM 4022 C C . GLU F 3 145 ? 41.818 33.230 30.116 1.00 26.02 145 GLU B C 1
ATOM 4023 O O . GLU F 3 145 ? 42.561 34.178 29.864 1.00 27.53 145 GLU B O 1
ATOM 4029 N N . GLY F 3 146 ? 40.518 33.376 30.333 1.00 23.08 146 GLY B N 1
ATOM 4030 C CA . GLY F 3 146 ? 39.912 34.691 30.262 1.00 27.10 146 GLY B CA 1
ATOM 4031 C C . GLY F 3 146 ? 39.729 35.186 28.840 1.00 24.82 146 GLY B C 1
ATOM 4032 O O . GLY F 3 146 ? 39.590 36.390 28.614 1.00 27.66 146 GLY B O 1
ATOM 4033 N N . ARG F 3 147 ? 39.739 34.270 27.878 1.00 22.44 147 ARG B N 1
ATOM 4034 C CA . ARG F 3 147 ? 39.554 34.644 26.475 1.00 16.84 147 ARG B CA 1
ATOM 4035 C C . ARG F 3 147 ? 38.061 34.640 26.158 1.00 23.83 147 ARG B C 1
ATOM 4036 O O . ARG F 3 147 ? 37.579 33.904 25.292 1.00 24.59 147 ARG B O 1
ATOM 4044 N N . VAL F 3 148 ? 37.351 35.478 26.900 1.00 21.89 148 VAL B N 1
ATOM 4045 C CA . VAL F 3 148 ? 35.911 35.648 26.775 1.00 25.29 148 VAL B CA 1
ATOM 4046 C C . VAL F 3 148 ? 35.673 37.145 26.587 1.00 26.31 148 VAL B C 1
ATOM 4047 O O . VAL F 3 148 ? 36.184 37.964 27.354 1.00 25.56 148 VAL B O 1
ATOM 4051 N N . LYS F 3 149 ? 34.920 37.501 25.554 1.00 23.19 149 LYS B N 1
ATOM 4052 C CA . LYS F 3 149 ? 34.631 38.900 25.275 1.00 24.67 149 LYS B CA 1
ATOM 4053 C C . LYS F 3 149 ? 33.938 39.574 26.459 1.00 26.18 149 LYS B C 1
ATOM 4054 O O . LYS F 3 149 ? 32.925 39.086 26.961 1.00 26.97 149 LYS B O 1
ATOM 4060 N N . LYS F 3 150 ? 34.489 40.698 26.904 1.00 25.39 150 LYS B N 1
ATOM 4061 C CA . LYS F 3 150 ? 33.901 41.431 28.017 1.00 27.49 150 LYS B CA 1
ATOM 4062 C C . LYS F 3 150 ? 32.763 42.309 27.506 1.00 25.94 150 LYS B C 1
ATOM 4063 O O . LYS F 3 150 ? 32.815 42.824 26.390 1.00 25.54 150 LYS B O 1
ATOM 4069 N N . ASP F 3 151 ? 31.744 42.470 28.338 1.00 24.88 151 ASP B N 1
ATOM 4070 C CA . ASP F 3 151 ? 30.574 43.281 28.012 1.00 23.41 151 ASP B CA 1
ATOM 4071 C C . ASP F 3 151 ? 30.826 44.670 28.603 1.00 21.78 151 ASP B C 1
ATOM 4072 O O . ASP F 3 151 ? 30.411 44.962 29.717 1.00 23.00 151 ASP B O 1
ATOM 4077 N N . TYR F 3 152 ? 31.503 45.521 27.841 1.00 22.70 152 TYR B N 1
ATOM 4078 C CA . TYR F 3 152 ? 31.849 46.859 28.313 1.00 22.60 152 TYR B CA 1
ATOM 4079 C C . TYR F 3 152 ? 30.682 47.776 28.648 1.00 22.52 152 TYR B C 1
ATOM 4080 O O . TYR F 3 152 ? 30.766 48.553 29.598 1.00 20.68 152 TYR B O 1
ATOM 4089 N N . LYS F 3 153 ? 29.595 47.703 27.886 1.00 21.37 153 LYS B N 1
ATOM 4090 C CA . LYS F 3 153 ? 28.461 48.565 28.193 1.00 21.23 153 LYS B CA 1
ATOM 4091 C C . LYS F 3 153 ? 27.863 48.217 29.546 1.00 19.81 153 LYS B C 1
ATOM 4092 O O . LYS F 3 153 ? 27.527 49.106 30.325 1.00 19.58 153 LYS B O 1
ATOM 4098 N N . THR F 3 154 ? 27.733 46.926 29.842 1.00 19.26 154 THR B N 1
ATOM 4099 C CA . THR F 3 154 ? 27.175 46.521 31.122 1.00 21.20 154 THR B CA 1
ATOM 4100 C C . THR F 3 154 ? 28.153 46.819 32.258 1.00 20.65 154 THR B C 1
ATOM 4101 O O . THR F 3 154 ? 27.760 47.332 33.304 1.00 21.61 154 THR B O 1
ATOM 4105 N N . ILE F 3 155 ? 29.426 46.503 32.049 1.00 17.66 155 ILE B N 1
ATOM 4106 C CA . ILE F 3 155 ? 30.440 46.764 33.064 1.00 20.29 155 ILE B CA 1
ATOM 4107 C C . ILE F 3 155 ? 30.459 48.255 33.407 1.00 22.26 155 ILE B C 1
ATOM 4108 O O . ILE F 3 155 ? 30.475 48.632 34.580 1.00 21.23 155 ILE B O 1
ATOM 4113 N N . LEU F 3 156 ? 30.439 49.093 32.374 1.00 22.89 156 LEU B N 1
ATOM 4114 C CA . LEU F 3 156 ? 30.451 50.539 32.575 1.00 20.72 156 LEU B CA 1
ATOM 4115 C C . LEU F 3 156 ? 29.278 51.042 33.415 1.00 22.63 156 LEU B C 1
ATOM 4116 O O . LEU F 3 156 ? 29.479 51.812 34.352 1.00 20.73 156 LEU B O 1
ATOM 4121 N N . GLN F 3 157 ? 28.053 50.625 33.101 1.00 22.38 157 GLN B N 1
ATOM 4122 C CA . GLN F 3 157 ? 26.939 51.131 33.892 1.00 20.82 157 GLN B CA 1
ATOM 4123 C C . GLN F 3 157 ? 26.947 50.607 35.320 1.00 21.24 157 GLN B C 1
ATOM 4124 O O . GLN F 3 157 ? 26.365 51.220 36.213 1.00 21.03 157 GLN B O 1
ATOM 4130 N N . GLU F 3 158 ? 27.616 49.484 35.554 1.00 21.50 158 GLU B N 1
ATOM 4131 C CA . GLU F 3 158 ? 27.691 48.984 36.918 1.00 20.57 158 GLU B CA 1
ATOM 4132 C C . GLU F 3 158 ? 28.697 49.842 37.688 1.00 19.48 158 GLU B C 1
ATOM 4133 O O . GLU F 3 158 ? 28.529 50.097 38.880 1.00 20.07 158 GLU B O 1
ATOM 4139 N N . ILE F 3 159 ? 29.729 50.306 36.994 1.00 22.67 159 ILE B N 1
ATOM 4140 C CA . ILE F 3 159 ? 30.721 51.170 37.624 1.00 23.37 159 ILE B CA 1
ATOM 4141 C C . ILE F 3 159 ? 30.083 52.516 37.972 1.00 22.93 159 ILE B C 1
ATOM 4142 O O . ILE F 3 159 ? 30.212 52.999 39.100 1.00 23.03 159 ILE B O 1
ATOM 4147 N N . THR F 3 160 ? 29.381 53.110 37.014 1.00 20.58 160 THR B N 1
ATOM 4148 C CA . THR F 3 160 ? 28.743 54.405 37.245 1.00 20.94 160 THR B CA 1
ATOM 4149 C C . THR F 3 160 ? 27.556 54.332 38.205 1.00 25.73 160 THR B C 1
ATOM 4150 O O . THR F 3 160 ? 27.310 55.272 38.963 1.00 24.90 160 THR B O 1
ATOM 4154 N N . GLN F 3 161 ? 26.820 53.224 38.189 1.00 21.88 161 GLN B N 1
ATOM 4155 C CA . GLN F 3 161 ? 25.683 53.099 39.093 1.00 23.27 161 GLN B CA 1
ATOM 4156 C C . GLN F 3 161 ? 26.136 52.885 40.531 1.00 27.78 161 GLN B C 1
ATOM 4157 O O . GLN F 3 161 ? 25.466 53.316 41.470 1.00 29.54 161 GLN B O 1
ATOM 4163 N N . LYS F 3 162 ? 27.279 52.232 40.708 1.00 26.61 162 LYS B N 1
ATOM 4164 C CA . LYS F 3 162 ? 27.790 52.003 42.051 1.00 29.82 162 LYS B CA 1
ATOM 4165 C C . LYS F 3 162 ? 28.347 53.305 42.619 1.00 31.43 162 LYS B C 1
ATOM 4166 O O . LYS F 3 162 ? 28.127 53.631 43.784 1.00 31.22 162 LYS B O 1
ATOM 4172 N N . ARG F 3 163 ? 29.052 54.053 41.780 1.00 28.37 163 ARG B N 1
ATOM 4173 C CA . ARG F 3 163 ? 29.660 55.304 42.205 1.00 34.41 163 ARG B CA 1
ATOM 4174 C C . ARG F 3 163 ? 28.697 56.487 42.306 1.00 34.60 163 ARG B C 1
ATOM 4175 O O . ARG F 3 163 ? 28.745 57.240 43.282 1.00 33.46 163 ARG B O 1
ATOM 4183 N N . TRP F 3 164 ? 27.816 56.639 41.320 1.00 27.11 164 TRP B N 1
ATOM 4184 C CA . TRP F 3 164 ? 26.892 57.772 41.301 1.00 25.97 164 TRP B CA 1
ATOM 4185 C C . TRP F 3 164 ? 25.402 57.434 41.189 1.00 24.54 164 TRP B C 1
ATOM 4186 O O . TRP F 3 164 ? 24.562 58.336 41.152 1.00 27.55 164 TRP B O 1
ATOM 4197 N N . LYS F 3 165 ? 25.072 56.148 41.139 1.00 26.47 165 LYS B N 1
ATOM 4198 C CA . LYS F 3 165 ? 23.681 55.720 40.999 1.00 27.21 165 LYS B CA 1
ATOM 4199 C C . LYS F 3 165 ? 23.096 56.337 39.733 1.00 29.52 165 LYS B C 1
ATOM 4200 O O . LYS F 3 165 ? 21.926 56.715 39.678 1.00 26.96 165 LYS B O 1
ATOM 4206 N N . GLU F 3 166 ? 23.939 56.437 38.712 1.00 28.73 166 GLU B N 1
ATOM 4207 C CA . GLU F 3 166 ? 23.546 56.995 37.430 1.00 26.91 166 GLU B CA 1
ATOM 4208 C C . GLU F 3 166 ? 24.093 56.119 36.315 1.00 26.74 166 GLU B C 1
ATOM 4209 O O . GLU F 3 166 ? 25.082 55.411 36.498 1.00 25.42 166 GLU B O 1
ATOM 4215 N N . ARG F 3 167 ? 23.443 56.173 35.162 1.00 22.04 167 ARG B N 1
ATOM 4216 C CA . ARG F 3 167 ? 23.871 55.393 34.012 1.00 25.17 167 ARG B CA 1
ATOM 4217 C C . ARG F 3 167 ? 24.495 56.317 32.976 1.00 25.53 167 ARG B C 1
ATOM 4218 O O . ARG F 3 167 ? 24.160 57.500 32.905 1.00 23.07 167 ARG B O 1
ATOM 4226 N N . PRO F 3 168 ? 25.430 55.793 32.172 1.00 24.05 168 PRO B N 1
ATOM 4227 C CA . PRO F 3 168 ? 26.080 56.608 31.144 1.00 21.75 168 PRO B CA 1
ATOM 4228 C C . PRO F 3 168 ? 25.114 56.940 30.017 1.00 25.14 168 PRO B C 1
ATOM 4229 O O . PRO F 3 168 ? 24.070 56.304 29.871 1.00 25.13 168 PRO B O 1
ATOM 4233 N N . GLU F 3 169 ? 25.466 57.938 29.221 1.00 21.40 169 GLU B N 1
ATOM 4234 C CA . GLU F 3 169 ? 24.641 58.326 28.093 1.00 26.96 169 GLU B CA 1
ATOM 4235 C C . GLU F 3 169 ? 25.465 58.218 26.818 1.00 23.73 169 GLU B C 1
ATOM 4236 O O . GLU F 3 169 ? 26.682 58.413 26.828 1.00 24.44 169 GLU B O 1
ATOM 4242 N N . TYR F 3 170 ? 24.792 57.879 25.726 1.00 18.93 170 TYR B N 1
ATOM 4243 C CA . TYR F 3 170 ? 25.442 57.726 24.435 1.00 19.80 170 TYR B CA 1
ATOM 4244 C C . TYR F 3 170 ? 24.743 58.601 23.414 1.00 23.69 170 TYR B C 1
ATOM 4245 O O . TYR F 3 170 ? 23.521 58.735 23.438 1.00 23.14 170 TYR B O 1
ATOM 4254 N N . ARG F 3 171 ? 25.512 59.196 22.513 1.00 19.79 171 ARG B N 1
ATOM 4255 C CA . ARG F 3 171 ? 24.921 60.001 21.457 1.00 23.15 171 ARG B CA 1
ATOM 4256 C C . ARG F 3 171 ? 25.729 59.829 20.188 1.00 22.76 171 ARG B C 1
ATOM 4257 O O . ARG F 3 171 ? 26.929 59.546 20.230 1.00 22.03 171 ARG B O 1
ATOM 4265 N N . LEU F 3 172 ? 25.059 59.989 19.056 1.00 21.19 172 LEU B N 1
ATOM 4266 C CA . LEU F 3 172 ? 25.710 59.850 17.764 1.00 24.36 172 LEU B CA 1
ATOM 4267 C C . LEU F 3 172 ? 26.469 61.127 17.420 1.00 26.75 172 LEU B C 1
ATOM 4268 O O . LEU F 3 172 ? 25.936 62.231 17.551 1.00 25.69 172 LEU B O 1
ATOM 4273 N N . ILE F 3 173 ? 27.719 60.978 16.998 1.00 25.22 173 ILE B N 1
ATOM 4274 C CA . ILE F 3 173 ? 28.527 62.137 16.625 1.00 25.81 173 ILE B CA 1
ATOM 4275 C C . ILE F 3 173 ? 28.558 62.272 15.110 1.00 28.01 173 ILE B C 1
ATOM 4276 O O . ILE F 3 173 ? 28.410 63.370 14.579 1.00 27.02 173 ILE B O 1
ATOM 4281 N N . SER F 3 174 ? 28.744 61.155 14.413 1.00 27.92 174 SER B N 1
ATOM 4282 C CA . SER F 3 174 ? 28.773 61.180 12.958 1.00 29.50 174 SER B CA 1
ATOM 4283 C C . SER F 3 174 ? 28.533 59.808 12.341 1.00 32.67 174 SER B C 1
ATOM 4284 O O . SER F 3 174 ? 28.745 58.772 12.978 1.00 29.96 174 SER B O 1
ATOM 4287 N N . VAL F 3 175 ? 28.074 59.822 11.095 1.00 30.08 175 VAL B N 1
ATOM 4288 C CA . VAL F 3 175 ? 27.810 58.608 10.336 1.00 37.08 175 VAL B CA 1
ATOM 4289 C C . VAL F 3 175 ? 28.280 58.874 8.911 1.00 42.11 175 VAL B C 1
ATOM 4290 O O . VAL F 3 175 ? 27.950 59.909 8.333 1.00 43.84 175 VAL B O 1
ATOM 4294 N N . GLU F 3 176 ? 29.058 57.955 8.351 1.00 40.75 176 GLU B N 1
ATOM 4295 C CA . GLU F 3 176 ? 29.547 58.132 6.989 1.00 43.91 176 GLU B CA 1
ATOM 4296 C C . GLU F 3 176 ? 29.582 56.828 6.205 1.00 42.75 176 GLU B C 1
ATOM 4297 O O . GLU F 3 176 ? 29.337 55.753 6.754 1.00 34.18 176 GLU B O 1
ATOM 4303 N N . GLY F 3 177 ? 29.884 56.941 4.913 1.00 40.02 177 GLY B N 1
ATOM 4304 C CA . GLY F 3 177 ? 29.952 55.775 4.049 1.00 38.95 177 GLY B CA 1
ATOM 4305 C C . GLY F 3 177 ? 28.611 55.414 3.440 1.00 36.88 177 GLY B C 1
ATOM 4306 O O . GLY F 3 177 ? 27.596 56.015 3.785 1.00 36.14 177 GLY B O 1
ATOM 4307 N N . PRO F 3 178 ? 28.574 54.439 2.514 1.00 35.94 178 PRO B N 1
ATOM 4308 C CA . PRO F 3 178 ? 27.326 54.012 1.870 1.00 36.63 178 PRO B CA 1
ATOM 4309 C C . PRO F 3 178 ? 26.346 53.540 2.945 1.00 38.84 178 PRO B C 1
ATOM 4310 O O . PRO F 3 178 ? 26.769 53.103 4.013 1.00 40.29 178 PRO B O 1
ATOM 4314 N N . HIS F 3 179 ? 25.049 53.616 2.665 1.00 36.28 179 HIS B N 1
ATOM 4315 C CA . HIS F 3 179 ? 24.049 53.198 3.641 1.00 39.15 179 HIS B CA 1
ATOM 4316 C C . HIS F 3 179 ? 24.145 51.724 4.022 1.00 39.47 179 HIS B C 1
ATOM 4317 O O . HIS F 3 179 ? 23.783 51.344 5.134 1.00 37.98 179 HIS B O 1
ATOM 4324 N N . HIS F 3 180 ? 24.636 50.895 3.107 1.00 36.81 180 HIS B N 1
ATOM 4325 C CA . HIS F 3 180 ? 24.769 49.470 3.392 1.00 36.57 180 HIS B CA 1
ATOM 4326 C C . HIS F 3 180 ? 26.153 49.146 3.942 1.00 37.89 180 HIS B C 1
ATOM 4327 O O . HIS F 3 180 ? 26.495 47.983 4.134 1.00 35.20 180 HIS B O 1
ATOM 4334 N N . LYS F 3 181 ? 26.945 50.183 4.195 1.00 35.99 181 LYS B N 1
ATOM 4335 C CA . LYS F 3 181 ? 28.286 50.006 4.735 1.00 38.80 181 LYS B CA 1
ATOM 4336 C C . LYS F 3 181 ? 28.648 51.235 5.570 1.00 37.84 181 LYS B C 1
ATOM 4337 O O . LYS F 3 181 ? 29.719 51.817 5.414 1.00 36.00 181 LYS B O 1
ATOM 4343 N N . LYS F 3 182 ? 27.741 51.618 6.463 1.00 34.67 182 LYS B N 1
ATOM 4344 C CA . LYS F 3 182 ? 27.945 52.783 7.316 1.00 34.34 182 LYS B CA 1
ATOM 4345 C C . LYS F 3 182 ? 28.990 52.588 8.403 1.00 31.36 182 LYS B C 1
ATOM 4346 O O . LYS F 3 182 ? 29.266 51.470 8.833 1.00 29.20 182 LYS B O 1
ATOM 4352 N N . LYS F 3 183 ? 29.574 53.701 8.832 1.00 27.49 183 LYS B N 1
ATOM 43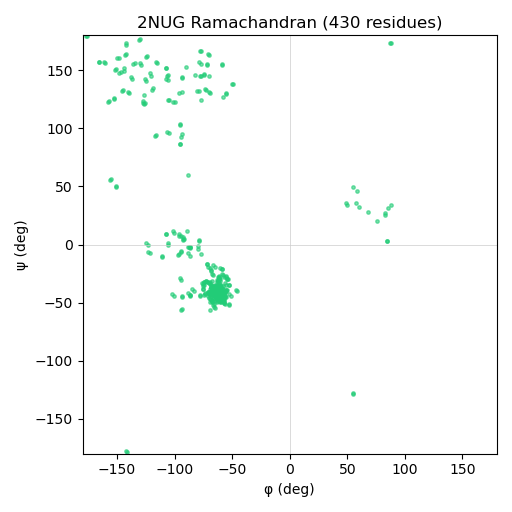53 C CA . LYS F 3 183 ? 30.559 53.710 9.901 1.00 32.85 183 LYS B CA 1
ATOM 4354 C C . LYS F 3 183 ? 30.039 54.743 10.892 1.00 30.91 183 LYS B C 1
ATOM 4355 O O . LYS F 3 183 ? 29.802 55.894 10.522 1.00 29.32 183 LYS B O 1
ATOM 4361 N N . PHE F 3 184 ? 29.848 54.329 12.139 1.00 26.30 184 PHE B N 1
ATOM 4362 C CA . PHE F 3 184 ? 29.334 55.229 13.164 1.00 25.27 184 PHE B CA 1
ATOM 4363 C C . PHE F 3 184 ? 30.389 55.662 14.162 1.00 26.23 184 PHE B C 1
ATOM 4364 O O . PHE F 3 184 ? 31.292 54.901 14.499 1.00 25.89 184 PHE B O 1
ATOM 4372 N N . ILE F 3 185 ? 30.275 56.899 14.625 1.00 22.15 185 ILE B N 1
ATOM 4373 C CA . ILE F 3 185 ? 31.167 57.408 15.653 1.00 21.00 185 ILE B CA 1
ATOM 4374 C C . ILE F 3 185 ? 30.210 57.909 16.724 1.00 17.98 185 ILE B C 1
ATOM 4375 O O . ILE F 3 185 ? 29.354 58.752 16.456 1.00 20.99 185 ILE B O 1
ATOM 4380 N N . VAL F 3 186 ? 30.343 57.367 17.927 1.00 19.28 186 VAL B N 1
ATOM 4381 C CA . VAL F 3 186 ? 29.474 57.739 19.031 1.00 20.67 186 VAL B CA 1
ATOM 4382 C C . VAL F 3 186 ? 30.287 58.226 20.217 1.00 21.51 186 VAL B C 1
ATOM 4383 O O . VAL F 3 186 ? 31.485 57.952 20.325 1.00 25.94 186 VAL B O 1
ATOM 4387 N N . GLU F 3 187 ? 29.614 58.927 21.116 1.00 19.22 187 GLU B N 1
ATOM 4388 C CA . GLU F 3 187 ? 30.244 59.462 22.307 1.00 20.69 187 GLU B CA 1
ATOM 4389 C C . GLU F 3 187 ? 29.581 58.877 23.547 1.00 19.32 187 GLU B C 1
ATOM 4390 O O . GLU F 3 187 ? 28.353 58.834 23.635 1.00 21.95 187 GLU B O 1
ATOM 4396 N N . ALA F 3 188 ? 30.392 58.422 24.495 1.00 17.45 188 ALA B N 1
ATOM 4397 C CA . ALA F 3 188 ? 29.871 57.879 25.744 1.00 19.74 188 ALA B CA 1
ATOM 4398 C C . ALA F 3 188 ? 30.183 58.923 26.804 1.00 20.42 188 ALA B C 1
ATOM 4399 O O . ALA F 3 188 ? 31.237 59.550 26.755 1.00 23.26 188 ALA B O 1
ATOM 4401 N N . LYS F 3 189 ? 29.274 59.121 27.754 1.00 19.44 189 LYS B N 1
ATOM 4402 C CA . LYS F 3 189 ? 29.525 60.109 28.804 1.00 21.53 189 LYS B CA 1
ATOM 4403 C C . LYS F 3 189 ? 28.944 59.754 30.167 1.00 22.49 189 LYS B C 1
ATOM 4404 O O . LYS F 3 189 ? 27.908 59.092 30.277 1.00 20.69 189 LYS B O 1
ATOM 4410 N N . ILE F 3 190 ? 29.640 60.195 31.207 1.00 18.95 190 ILE B N 1
ATOM 4411 C CA . ILE F 3 190 ? 29.192 60.031 32.580 1.00 18.20 190 ILE B CA 1
ATOM 4412 C C . ILE F 3 190 ? 29.840 61.196 33.323 1.00 23.08 190 ILE B C 1
ATOM 4413 O O . ILE F 3 190 ? 31.054 61.390 33.248 1.00 21.23 190 ILE B O 1
ATOM 4418 N N . LYS F 3 191 ? 29.025 61.979 34.019 1.00 22.32 191 LYS B N 1
ATOM 4419 C CA . LYS F 3 191 ? 29.524 63.156 34.726 1.00 23.68 191 LYS B CA 1
ATOM 4420 C C . LYS F 3 191 ? 30.269 64.015 33.710 1.00 24.29 191 LYS B C 1
ATOM 4421 O O . LYS F 3 191 ? 29.730 64.306 32.644 1.00 26.99 191 LYS B O 1
ATOM 4427 N N . GLU F 3 192 ? 31.505 64.404 34.012 1.00 23.72 192 GLU B N 1
ATOM 4428 C CA . GLU F 3 192 ? 32.260 65.241 33.081 1.00 25.77 192 GLU B CA 1
ATOM 4429 C C . GLU F 3 192 ? 33.210 64.461 32.174 1.00 26.52 192 GLU B C 1
ATOM 4430 O O . GLU F 3 192 ? 34.007 65.059 31.455 1.00 23.55 192 GLU B O 1
ATOM 4436 N N . TYR F 3 193 ? 33.120 63.134 32.200 1.00 26.25 193 TYR B N 1
ATOM 4437 C CA . TYR F 3 193 ? 33.990 62.285 31.381 1.00 23.16 193 TYR B CA 1
ATOM 4438 C C . TYR F 3 193 ? 33.309 61.887 30.073 1.00 26.90 193 TYR B C 1
ATOM 4439 O O . TYR F 3 193 ? 32.164 61.435 30.078 1.00 25.21 193 TYR B O 1
ATOM 4448 N N . ARG F 3 194 ? 34.011 62.060 28.957 1.00 22.47 194 ARG B N 1
ATOM 4449 C CA . ARG F 3 194 ? 33.468 61.704 27.652 1.00 23.93 194 ARG B CA 1
ATOM 4450 C C . ARG F 3 194 ? 34.515 61.006 26.795 1.00 25.44 194 ARG B C 1
ATOM 4451 O O . ARG F 3 194 ? 35.701 61.335 26.853 1.00 23.61 194 ARG B O 1
ATOM 4459 N N . THR F 3 195 ? 34.067 60.033 26.006 1.00 19.77 195 THR B N 1
ATOM 4460 C CA . THR F 3 195 ? 34.962 59.286 25.127 1.00 23.37 195 THR B CA 1
ATOM 4461 C C . THR F 3 195 ? 34.269 58.983 23.805 1.00 25.29 195 THR B C 1
ATOM 4462 O O . THR F 3 195 ? 33.045 59.075 23.702 1.00 24.81 195 THR B O 1
ATOM 4466 N N . LEU F 3 196 ? 35.055 58.617 22.799 1.00 20.53 196 LEU B N 1
ATOM 4467 C CA . LEU F 3 196 ? 34.502 58.283 21.495 1.00 24.51 196 LEU B CA 1
ATOM 4468 C C . LEU F 3 196 ? 34.750 56.828 21.141 1.00 24.73 196 LEU B C 1
ATOM 4469 O O . LEU F 3 196 ? 35.671 56.198 21.656 1.00 24.57 196 LEU B O 1
ATOM 4474 N N . GLY F 3 197 ? 33.913 56.312 20.249 1.00 24.58 197 GLY B N 1
ATOM 4475 C CA . GLY F 3 197 ? 34.039 54.942 19.792 1.00 25.06 197 GLY B CA 1
ATOM 4476 C C . GLY F 3 197 ? 33.494 54.860 18.382 1.00 25.86 197 GLY B C 1
ATOM 4477 O O . GLY F 3 197 ? 32.614 55.640 18.011 1.00 22.87 197 GLY B O 1
ATOM 4478 N N . GLU F 3 198 ? 34.017 53.934 17.583 1.00 25.34 198 GLU B N 1
ATOM 4479 C CA . GLU F 3 198 ? 33.537 53.779 16.215 1.00 28.08 198 GLU B CA 1
ATOM 4480 C C . GLU F 3 198 ? 33.205 52.320 15.927 1.00 25.36 198 GLU B C 1
ATOM 4481 O O . GLU F 3 198 ? 33.728 51.420 16.584 1.00 25.14 198 GLU B O 1
ATOM 4487 N N . GLY F 3 199 ? 32.331 52.095 14.951 1.00 26.88 199 GLY B N 1
ATOM 4488 C CA . GLY F 3 199 ? 31.938 50.738 14.607 1.00 30.83 199 GLY B CA 1
ATOM 4489 C C . GLY F 3 199 ? 30.995 50.669 13.419 1.00 32.34 199 GLY B C 1
ATOM 4490 O O . GLY F 3 199 ? 30.618 51.699 12.855 1.00 25.83 199 GLY B O 1
ATOM 4491 N N . LYS F 3 200 ? 30.607 49.451 13.044 1.00 28.68 200 LYS B N 1
ATOM 4492 C CA . LYS F 3 200 ? 29.711 49.235 11.911 1.00 31.21 200 LYS B CA 1
ATOM 4493 C C . LYS F 3 200 ? 28.236 49.315 12.300 1.00 27.50 200 LYS B C 1
ATOM 4494 O O . LYS F 3 200 ? 27.351 49.179 11.457 1.00 27.54 200 LYS B O 1
ATOM 4500 N N . SER F 3 201 ? 27.979 49.519 13.585 1.00 26.40 201 SER B N 1
ATOM 4501 C CA . SER F 3 201 ? 26.619 49.658 14.090 1.00 22.56 201 SER B CA 1
ATOM 4502 C C . SER F 3 201 ? 26.725 50.578 15.294 1.00 21.26 201 SER B C 1
ATOM 4503 O O . SER F 3 201 ? 27.811 50.745 15.848 1.00 21.91 201 SER B O 1
ATOM 4506 N N . LYS F 3 202 ? 25.613 51.177 15.700 1.00 20.13 202 LYS B N 1
ATOM 4507 C CA . LYS F 3 202 ? 25.645 52.063 16.856 1.00 22.47 202 LYS B CA 1
ATOM 4508 C C . LYS F 3 202 ? 26.069 51.290 18.096 1.00 23.56 202 LYS B C 1
ATOM 4509 O O . LYS F 3 202 ? 26.865 51.777 18.893 1.00 22.28 202 LYS B O 1
ATOM 4515 N N . LYS F 3 203 ? 25.532 50.082 18.264 1.00 21.93 203 LYS B N 1
ATOM 4516 C CA . LYS F 3 203 ? 25.876 49.284 19.435 1.00 21.43 203 LYS B CA 1
ATOM 4517 C C . LYS F 3 203 ? 27.364 48.988 19.505 1.00 19.66 203 LYS B C 1
ATOM 4518 O O . LYS F 3 203 ? 27.976 49.089 20.569 1.00 24.15 203 LYS B O 1
ATOM 4524 N N . GLU F 3 204 ? 27.948 48.610 18.375 1.00 20.07 204 GLU B N 1
ATOM 4525 C CA . GLU F 3 204 ? 29.371 48.304 18.346 1.00 22.83 204 GLU B CA 1
ATOM 4526 C C . GLU F 3 204 ? 30.183 49.546 18.712 1.00 23.79 204 GLU B C 1
ATOM 4527 O O . GLU F 3 204 ? 31.140 49.470 19.482 1.00 20.64 204 GLU B O 1
ATOM 4533 N N . ALA F 3 205 ? 29.795 50.693 18.167 1.00 21.67 205 ALA B N 1
ATOM 4534 C CA . ALA F 3 205 ? 30.505 51.934 18.469 1.00 21.74 205 ALA B CA 1
ATOM 4535 C C . ALA F 3 205 ? 30.372 52.273 19.954 1.00 23.53 205 ALA B C 1
ATOM 4536 O O . ALA F 3 205 ? 31.314 52.763 20.576 1.00 19.61 205 ALA B O 1
ATOM 4538 N N . GLU F 3 206 ? 29.197 52.014 20.517 1.00 19.47 206 GLU B N 1
ATOM 4539 C CA . GLU F 3 206 ? 28.953 52.295 21.921 1.00 18.74 206 GLU B CA 1
ATOM 4540 C C . GLU F 3 206 ? 29.791 51.377 22.793 1.00 20.14 206 GLU B C 1
ATOM 4541 O O . GLU F 3 206 ? 30.284 51.784 23.840 1.00 16.82 206 GLU B O 1
ATOM 4547 N N . GLN F 3 207 ? 29.964 50.132 22.363 1.00 20.14 207 GLN B N 1
ATOM 4548 C CA . GLN F 3 207 ? 30.774 49.200 23.131 1.00 21.50 207 GLN B CA 1
ATOM 4549 C C . GLN F 3 207 ? 32.215 49.700 23.174 1.00 18.38 207 GLN B C 1
ATOM 4550 O O . GLN F 3 207 ? 32.871 49.638 24.214 1.00 21.25 207 GLN B O 1
ATOM 4556 N N . ARG F 3 208 ? 32.702 50.202 22.044 1.00 20.69 208 ARG B N 1
ATOM 4557 C CA . ARG F 3 208 ? 34.063 50.722 21.985 1.00 22.05 208 ARG B CA 1
ATOM 4558 C C . ARG F 3 208 ? 34.187 51.997 22.819 1.00 23.84 208 ARG B C 1
ATOM 4559 O O . ARG F 3 208 ? 35.177 52.198 23.522 1.00 22.19 208 ARG B O 1
ATOM 4567 N N . ALA F 3 209 ? 33.180 52.857 22.748 1.00 19.33 209 ALA B N 1
ATOM 4568 C CA . ALA F 3 209 ? 33.210 54.089 23.525 1.00 22.30 209 ALA B CA 1
ATOM 4569 C C . ALA F 3 209 ? 33.159 53.766 25.020 1.00 22.62 209 ALA B C 1
ATOM 4570 O O . ALA F 3 209 ? 33.826 54.418 25.830 1.00 20.18 209 ALA B O 1
ATOM 4572 N N . ALA F 3 210 ? 32.377 52.749 25.383 1.00 18.37 210 ALA B N 1
ATOM 4573 C CA . ALA F 3 210 ? 32.249 52.345 26.777 1.00 16.79 210 ALA B CA 1
ATOM 4574 C C . ALA F 3 210 ? 33.577 51.808 27.308 1.00 19.49 210 ALA B C 1
ATOM 4575 O O . ALA F 3 210 ? 33.966 52.099 28.441 1.00 19.45 210 ALA B O 1
ATOM 4577 N N . GLU F 3 211 ? 34.261 51.013 26.492 1.00 22.77 211 GLU B N 1
ATOM 4578 C CA . GLU F 3 211 ? 35.547 50.456 26.894 1.00 23.45 211 GLU B CA 1
ATOM 4579 C C . GLU F 3 211 ? 36.535 51.592 27.184 1.00 26.41 211 GLU B C 1
ATOM 4580 O O . GLU F 3 211 ? 37.250 51.563 28.186 1.00 24.23 211 GLU B O 1
ATOM 4586 N N . GLU F 3 212 ? 36.566 52.591 26.307 1.00 25.99 212 GLU B N 1
ATOM 4587 C CA . GLU F 3 212 ? 37.459 53.734 26.489 1.00 25.20 212 GLU B CA 1
ATOM 4588 C C . GLU F 3 212 ? 37.090 54.525 27.736 1.00 25.30 212 GLU B C 1
ATOM 4589 O O . GLU F 3 212 ? 37.967 55.003 28.459 1.00 24.84 212 GLU B O 1
ATOM 4595 N N . LEU F 3 213 ? 35.792 54.653 27.999 1.00 20.19 213 LEU B N 1
ATOM 4596 C CA . LEU F 3 213 ? 35.341 55.401 29.169 1.00 20.39 213 LEU B CA 1
ATOM 4597 C C . LEU F 3 213 ? 35.712 54.673 30.457 1.00 24.06 213 LEU B C 1
ATOM 4598 O O . LEU F 3 213 ? 36.059 55.302 31.457 1.00 22.48 213 LEU B O 1
ATOM 4603 N N . ILE F 3 214 ? 35.642 53.345 30.445 1.00 21.09 214 ILE B N 1
ATOM 4604 C CA . ILE F 3 214 ? 36.014 52.597 31.636 1.00 22.58 214 ILE B CA 1
ATOM 4605 C C . ILE F 3 214 ? 37.480 52.899 31.941 1.00 25.44 214 ILE B C 1
ATOM 4606 O O . ILE F 3 214 ? 37.855 53.105 33.095 1.00 25.69 214 ILE B O 1
ATOM 4611 N N . LYS F 3 215 ? 38.304 52.931 30.899 1.00 27.60 215 LYS B N 1
ATOM 4612 C CA . LYS F 3 215 ? 39.726 53.216 31.077 1.00 33.46 215 LYS B CA 1
ATOM 4613 C C . LYS F 3 215 ? 39.927 54.628 31.613 1.00 35.52 215 LYS B C 1
ATOM 4614 O O . LYS F 3 215 ? 40.739 54.849 32.514 1.00 34.43 215 LYS B O 1
ATOM 4620 N N . LEU F 3 216 ? 39.185 55.582 31.058 1.00 31.04 216 LEU B N 1
ATOM 4621 C CA . LEU F 3 216 ? 39.292 56.971 31.484 1.00 32.71 216 LEU B CA 1
ATOM 4622 C C . LEU F 3 216 ? 38.967 57.098 32.964 1.00 33.75 216 LEU B C 1
ATOM 4623 O O . LEU F 3 216 ? 39.655 57.809 33.695 1.00 36.52 216 LEU B O 1
ATOM 4628 N N . LEU F 3 217 ? 37.929 56.399 33.413 1.00 28.24 217 LEU B N 1
ATOM 4629 C CA . LEU F 3 217 ? 37.546 56.460 34.818 1.00 30.94 217 LEU B CA 1
ATOM 4630 C C . LEU F 3 217 ? 38.620 55.845 35.710 1.00 36.74 217 LEU B C 1
ATOM 4631 O O . LEU F 3 217 ? 38.961 56.404 36.749 1.00 41.71 217 LEU B O 1
ATOM 4636 N N . GLU F 3 218 ? 39.160 54.700 35.302 1.00 37.82 218 GLU B N 1
ATOM 4637 C CA . GLU F 3 218 ? 40.196 54.033 36.087 1.00 47.32 218 GLU B CA 1
ATOM 4638 C C . GLU F 3 218 ? 41.466 54.880 36.166 1.00 50.46 218 GLU B C 1
ATOM 4639 O O . GLU F 3 218 ? 42.149 54.893 37.190 1.00 53.63 218 GLU B O 1
ATOM 4645 N N . GLU F 3 219 ? 41.776 55.588 35.083 1.00 54.15 219 GLU B N 1
ATOM 4646 C CA . GLU F 3 219 ? 42.964 56.433 35.041 1.00 57.64 219 GLU B CA 1
ATOM 4647 C C . GLU F 3 219 ? 42.735 57.766 35.747 1.00 59.25 219 GLU B C 1
ATOM 4648 O O . GLU F 3 219 ? 43.640 58.599 35.828 1.00 59.96 219 GLU B O 1
ATOM 4654 N N . SER F 3 220 ? 41.524 57.963 36.259 1.00 59.12 220 SER B N 1
ATOM 4655 C CA . SER F 3 220 ? 41.177 59.198 36.954 1.00 61.58 220 SER B CA 1
ATOM 4656 C C . SER F 3 220 ? 41.061 58.998 38.462 1.00 62.78 220 SER B C 1
ATOM 4657 O O . SER F 3 220 ? 41.685 59.787 39.202 1.00 66.83 220 SER B O 1
#